Protein AF-B3SFI1-F1 (afdb_monomer_lite)

Secondary structure (DSSP, 8-state):
-HHHHHHHHH-TT--EEESSTHHHHHHHHHHHHHT-SHHHHHHHHHTT-EEEHHHHHHHH---SSSS--HHHHGGGTSPPPSS----HHHHHHHHHHHHHH--HHHHHHHHHHHHHHHHHHHHHHHHHHHHS-TTPPP---S-TTS-TTT------HHHHHHHHHHHHHHTS---TTTTHHHHHHHHHHHHHHHHHHHHHHHTTS-HHHHHS-TT-EEEEEE-SPPEEETTEEEEEEE--S------TT-EEEETTT--EEEEEEEEETTTTEEEEEEETTSPPPPSEEEEEEPPPP--HHHHHHHHHHHHHHHH-S---SHHHHHHTTPPP-BTT--TTS-S--SS-HHHHHHHHHHTB-S--------TTS-HHHHHHHHHHHHTT-

Organism: Trichoplax adhaerens (NCBI:txid10228)

pLDDT: mean 86.63, std 11.47, range [32.91, 98.44]

InterPro domains:
  IPR012337 Ribonuclease H-like superfamily [SSF53098] (7-132)
  IPR019993 RecB family nuclease, TM0106, putative [TIGR03491] (7-128)
  IPR027417 P-loop containing nucleoside triphosphate hydrolase [G3DSA:3.40.50.300] (297-389)
  IPR027417 P-loop containing nucleoside triphosphate hydrolase [SSF52540] (144-389)
  IPR038720 YprB, ribonuclease H-like domain [PF13482] (4-128)

Sequence (389 aa):
MDFVRAHLKKYPNAYIYHYNHYETTALKRLSCRYGVYEDQLDNLLRKKKFIDLYMVVRESIRTSEPGYSIKNLEVFYMDKRANTVATAADSIVVYNKWRETGEEKLLKEIADYNEIDCKSTYLLRNWLITLKPEDTSWFEGLGDNENPEEVKEEKKDWEKQYDEYKNKLENLYLENEEKNLMYLLEFHNREAKPQWWNIFDRQNKYESEIIEDVECLGGLKLIGEPQQDKRSLVYIYEYPEQETKLKKGSSIFNTETVEQVGSVIDIDEVKRHVKIKRGMAKKKLPQMLSVGPGGPIDSKLLRSAVYRFADKMIQSKDVNNCISDLLKRSIPKIKGKNPGDAIIISDNLQNEVIQVIINMDRSYLFIQGPPGTGKTYISSHIIVELMKQ

Radius of gyration: 28.35 Å; chains: 1; bounding box: 74×55×76 Å

Structure (mmCIF, N/CA/C/O backbone):
data_AF-B3SFI1-F1
#
_entry.id   AF-B3SFI1-F1
#
loop_
_atom_site.group_PDB
_atom_site.id
_atom_site.type_symbol
_atom_site.label_atom_id
_atom_site.label_alt_id
_atom_site.label_comp_id
_atom_site.label_asym_id
_atom_site.label_entity_id
_atom_site.label_seq_id
_atom_site.pdbx_PDB_ins_code
_atom_site.Cartn_x
_atom_site.Cartn_y
_atom_site.Cartn_z
_atom_site.occupancy
_atom_site.B_iso_or_equiv
_atom_site.auth_seq_id
_atom_site.auth_comp_id
_atom_site.auth_asym_id
_atom_site.auth_atom_id
_atom_site.pdbx_PDB_model_num
ATOM 1 N N . MET A 1 1 ? 11.497 16.443 2.251 1.00 85.50 1 MET A N 1
ATOM 2 C CA . MET A 1 1 ? 10.517 16.908 1.240 1.00 85.50 1 MET A CA 1
ATOM 3 C C . MET A 1 1 ? 10.616 18.401 0.943 1.00 85.50 1 MET A C 1
ATOM 5 O O . MET A 1 1 ? 10.473 18.763 -0.218 1.00 85.50 1 MET A O 1
ATOM 9 N N . ASP A 1 2 ? 10.905 19.268 1.920 1.00 87.69 2 ASP A N 1
ATOM 10 C CA . ASP A 1 2 ? 10.974 20.723 1.676 1.00 87.69 2 ASP A CA 1
ATOM 11 C C . ASP A 1 2 ? 11.969 21.140 0.593 1.00 87.69 2 ASP A C 1
ATOM 13 O O . ASP A 1 2 ? 11.623 21.960 -0.255 1.00 87.69 2 ASP A O 1
ATOM 17 N N . PHE A 1 3 ? 13.161 20.534 0.565 1.00 90.69 3 PHE A N 1
ATOM 18 C CA . PHE A 1 3 ? 14.142 20.758 -0.500 1.00 90.69 3 PHE A CA 1
ATOM 19 C C . PHE A 1 3 ? 13.548 20.486 -1.891 1.00 90.69 3 PHE A C 1
ATOM 21 O O . PHE A 1 3 ? 13.583 21.354 -2.760 1.00 90.69 3 PHE A O 1
ATOM 28 N N . VAL A 1 4 ? 12.941 19.309 -2.077 1.00 90.38 4 VAL A N 1
ATOM 29 C CA . VAL A 1 4 ? 12.314 18.899 -3.344 1.00 90.38 4 VAL A CA 1
ATOM 30 C C . VAL A 1 4 ? 11.203 19.874 -3.732 1.00 90.38 4 VAL A C 1
ATOM 32 O O . VAL A 1 4 ? 11.139 20.312 -4.877 1.00 90.38 4 VAL A O 1
ATOM 35 N N . ARG A 1 5 ? 10.362 20.282 -2.773 1.00 86.69 5 ARG A N 1
ATOM 36 C CA . ARG A 1 5 ? 9.284 21.251 -3.009 1.00 86.69 5 ARG A CA 1
ATOM 37 C C . ARG A 1 5 ? 9.825 22.611 -3.445 1.00 86.69 5 ARG A C 1
ATOM 39 O O . ARG A 1 5 ? 9.336 23.179 -4.417 1.00 86.69 5 ARG A O 1
ATOM 46 N N . ALA A 1 6 ? 10.820 23.139 -2.735 1.00 89.62 6 ALA A N 1
ATOM 47 C CA . ALA A 1 6 ? 11.446 24.414 -3.072 1.00 89.62 6 ALA A CA 1
ATOM 48 C C . ALA A 1 6 ? 12.106 24.361 -4.458 1.00 89.62 6 ALA A C 1
ATOM 50 O O . ALA A 1 6 ? 11.961 25.294 -5.248 1.00 89.62 6 ALA A O 1
ATOM 51 N N . HIS A 1 7 ? 12.765 23.245 -4.777 1.00 91.88 7 HIS A N 1
ATOM 52 C CA . HIS A 1 7 ? 13.392 23.026 -6.073 1.00 91.88 7 HIS A CA 1
ATOM 53 C C . HIS A 1 7 ? 12.364 22.969 -7.209 1.00 91.88 7 HIS A C 1
ATOM 55 O O . HIS A 1 7 ? 12.508 23.695 -8.186 1.00 91.88 7 HIS A O 1
ATOM 61 N N . LEU A 1 8 ? 11.293 22.181 -7.068 1.00 88.94 8 LEU A N 1
ATOM 62 C CA . LEU A 1 8 ? 10.243 22.062 -8.087 1.00 88.94 8 LEU A CA 1
ATOM 63 C C . LEU A 1 8 ? 9.409 23.337 -8.237 1.00 88.94 8 LEU A C 1
ATOM 65 O O . LEU A 1 8 ? 8.934 23.628 -9.327 1.00 88.94 8 LEU A O 1
ATOM 69 N N . LYS A 1 9 ? 9.274 24.141 -7.177 1.00 86.31 9 LYS A N 1
ATOM 70 C CA . LYS A 1 9 ? 8.675 25.477 -7.285 1.00 86.31 9 LYS A CA 1
ATOM 71 C C . LYS A 1 9 ? 9.535 26.412 -8.140 1.00 86.31 9 LYS A C 1
ATOM 73 O O . LYS A 1 9 ? 8.997 27.208 -8.900 1.00 86.31 9 LYS A O 1
ATOM 78 N N . LYS A 1 10 ? 10.864 26.324 -8.013 1.00 92.38 10 LYS A N 1
ATOM 79 C CA . LYS A 1 10 ? 11.810 27.102 -8.827 1.00 92.38 10 LYS A CA 1
ATOM 80 C C . LYS A 1 10 ? 11.925 26.562 -10.257 1.00 92.38 10 LYS A C 1
ATOM 82 O O . LYS A 1 10 ? 12.097 27.344 -11.185 1.00 92.38 10 LYS A O 1
ATOM 87 N N . TYR A 1 11 ? 11.813 25.247 -10.428 1.00 90.75 11 TYR A N 1
ATOM 88 C CA . TYR A 1 11 ? 11.937 24.552 -11.707 1.00 90.75 11 TYR A CA 1
ATOM 89 C C . TYR A 1 11 ? 10.736 23.616 -11.931 1.00 90.75 11 TYR A C 1
ATOM 91 O O . TYR A 1 11 ? 10.853 22.405 -11.726 1.00 90.75 11 TYR A O 1
ATOM 99 N N . PRO A 1 12 ? 9.577 24.142 -12.374 1.00 86.12 12 PRO A N 1
ATOM 100 C CA . PRO A 1 12 ? 8.345 23.356 -12.514 1.00 86.12 12 PRO A CA 1
ATOM 101 C C . PRO A 1 12 ? 8.464 22.169 -13.472 1.00 86.12 12 PRO A C 1
ATOM 103 O O . PRO A 1 12 ? 7.828 21.137 -13.264 1.00 86.12 12 PRO A O 1
ATOM 106 N N . ASN A 1 13 ? 9.326 22.284 -14.484 1.00 86.00 13 ASN A N 1
ATOM 107 C CA . ASN A 1 13 ? 9.565 21.248 -15.491 1.00 86.00 13 ASN A CA 1
ATOM 108 C C . ASN A 1 13 ? 10.635 20.229 -15.072 1.00 86.00 13 ASN A C 1
ATOM 110 O O . ASN A 1 13 ? 10.933 19.312 -15.832 1.00 86.00 13 ASN A O 1
ATOM 114 N N . ALA A 1 14 ? 11.224 20.365 -13.879 1.00 90.75 14 ALA A N 1
ATOM 115 C CA . ALA A 1 14 ? 12.182 19.387 -13.387 1.00 90.75 14 ALA A CA 1
ATOM 116 C C . ALA A 1 14 ? 11.491 18.063 -13.016 1.00 90.75 14 ALA A C 1
ATOM 118 O O . ALA A 1 14 ? 10.304 18.018 -12.662 1.00 90.75 14 ALA A O 1
ATOM 119 N N . TYR A 1 15 ? 12.282 16.996 -13.098 1.00 92.38 15 TYR A N 1
ATOM 120 C CA . TYR A 1 15 ? 11.932 15.626 -12.743 1.00 92.38 15 TYR A CA 1
ATOM 121 C C . TYR A 1 15 ? 12.960 15.086 -11.748 1.00 92.38 15 TYR A C 1
ATOM 123 O O . TYR A 1 15 ? 14.110 15.529 -11.723 1.00 92.38 15 TYR A O 1
ATOM 131 N N . ILE A 1 16 ? 12.536 14.134 -10.924 1.00 94.00 16 ILE A N 1
ATOM 132 C CA . ILE A 1 16 ? 13.357 13.467 -9.919 1.00 94.00 16 ILE A CA 1
ATOM 133 C C . ILE A 1 16 ? 13.743 12.107 -10.486 1.00 94.00 16 ILE A C 1
ATOM 135 O O . ILE A 1 16 ? 12.917 11.200 -10.552 1.00 94.00 16 ILE A O 1
ATOM 139 N N . TYR A 1 17 ? 14.992 11.975 -10.908 1.00 94.88 17 TYR A N 1
ATOM 140 C CA . TYR A 1 17 ? 15.519 10.709 -11.400 1.00 94.88 17 TYR A CA 1
ATOM 141 C C . TYR A 1 17 ? 15.987 9.859 -10.224 1.00 94.88 17 TYR A C 1
ATOM 143 O O . TYR A 1 17 ? 16.689 10.352 -9.342 1.00 94.88 17 TYR A O 1
ATOM 151 N N . HIS A 1 18 ? 15.602 8.591 -10.221 1.00 94.31 18 HIS A N 1
ATOM 152 C CA . HIS A 1 18 ? 16.065 7.602 -9.257 1.00 94.31 18 HIS A CA 1
ATOM 153 C C . HIS A 1 18 ? 16.356 6.285 -9.976 1.00 94.31 18 HIS A C 1
ATOM 155 O O . HIS A 1 18 ? 16.012 6.115 -11.147 1.00 94.31 18 HIS A O 1
ATOM 161 N N . TYR A 1 19 ? 17.011 5.362 -9.278 1.00 92.62 19 TYR A N 1
ATOM 162 C CA . TYR A 1 19 ? 17.301 4.037 -9.802 1.00 92.62 19 TYR A CA 1
ATOM 163 C C . TYR A 1 19 ? 16.606 2.991 -8.941 1.00 92.62 19 TYR A C 1
ATOM 165 O O . TYR A 1 19 ? 16.997 2.779 -7.792 1.00 92.62 19 TYR A O 1
ATOM 173 N N . ASN A 1 20 ? 15.598 2.328 -9.509 1.00 88.50 20 ASN A N 1
ATOM 174 C CA . ASN A 1 20 ? 14.762 1.328 -8.851 1.00 88.50 20 ASN A CA 1
ATOM 175 C C . ASN A 1 20 ? 13.809 1.924 -7.783 1.00 88.50 20 ASN A C 1
ATOM 177 O O . ASN A 1 20 ? 13.879 3.098 -7.414 1.00 88.50 20 ASN A O 1
ATOM 181 N N . HIS A 1 21 ? 12.896 1.103 -7.264 1.00 82.50 21 HIS A N 1
ATOM 182 C CA . HIS A 1 21 ? 11.719 1.498 -6.477 1.00 82.50 21 HIS A CA 1
ATOM 183 C C . HIS A 1 21 ? 11.984 1.961 -5.031 1.00 82.50 21 HIS A C 1
ATOM 185 O O . HIS A 1 21 ? 11.039 2.336 -4.326 1.00 82.50 21 HIS A O 1
ATOM 191 N N . TYR A 1 22 ? 13.229 1.911 -4.541 1.00 85.25 22 TYR A N 1
ATOM 192 C CA . TYR A 1 22 ? 13.521 2.144 -3.121 1.00 85.25 22 TYR A CA 1
ATOM 193 C C . TYR A 1 22 ? 13.095 3.542 -2.656 1.00 85.25 22 TYR A C 1
ATOM 195 O O . TYR A 1 22 ? 12.401 3.659 -1.647 1.00 85.25 22 TYR A O 1
ATOM 203 N N . GLU A 1 23 ? 13.447 4.591 -3.403 1.00 89.38 23 GLU A N 1
ATOM 204 C CA . GLU A 1 23 ? 13.197 5.983 -3.000 1.00 89.38 23 GLU A CA 1
ATOM 205 C C . GLU A 1 23 ? 11.706 6.285 -2.846 1.00 89.38 23 GLU A C 1
ATOM 207 O O . GLU A 1 23 ? 11.256 6.794 -1.815 1.00 89.38 23 GLU A O 1
ATOM 212 N N . THR A 1 24 ? 10.903 5.912 -3.844 1.00 89.06 24 THR A N 1
ATOM 213 C CA . THR A 1 24 ? 9.453 6.124 -3.796 1.00 89.06 24 THR A CA 1
ATOM 214 C C . THR A 1 24 ? 8.818 5.290 -2.684 1.00 89.06 24 THR A C 1
ATOM 216 O O . THR A 1 24 ? 7.954 5.793 -1.968 1.00 89.06 24 THR A O 1
ATOM 219 N N . THR A 1 25 ? 9.288 4.059 -2.460 1.00 84.00 25 THR A N 1
ATOM 220 C CA . THR A 1 25 ? 8.836 3.187 -1.363 1.00 84.00 25 THR A CA 1
ATOM 221 C C . THR A 1 25 ? 9.179 3.766 0.011 1.00 84.00 25 THR A C 1
ATOM 223 O O . THR A 1 25 ? 8.334 3.787 0.912 1.00 84.00 25 THR A O 1
ATOM 226 N N . ALA A 1 26 ? 10.397 4.278 0.186 1.00 86.19 26 ALA A N 1
ATOM 227 C CA . ALA A 1 26 ? 10.851 4.887 1.428 1.00 86.19 26 ALA A CA 1
ATOM 228 C C . ALA A 1 26 ? 10.060 6.162 1.744 1.00 86.19 26 ALA A C 1
ATOM 230 O O . ALA A 1 26 ? 9.582 6.311 2.872 1.00 86.19 26 ALA A O 1
ATOM 231 N N . LEU A 1 27 ? 9.853 7.037 0.752 1.00 91.06 27 LEU A N 1
ATOM 232 C CA . LEU A 1 27 ? 9.049 8.253 0.898 1.00 91.06 27 LEU A CA 1
ATOM 233 C C . LEU A 1 27 ? 7.596 7.931 1.258 1.00 91.06 27 LEU A C 1
ATOM 235 O O . LEU A 1 27 ? 7.078 8.496 2.220 1.00 91.06 27 LEU A O 1
ATOM 239 N N . LYS A 1 28 ? 6.970 6.979 0.555 1.00 86.56 28 LYS A N 1
ATOM 240 C CA . LYS A 1 28 ? 5.612 6.481 0.839 1.00 86.56 28 LYS A CA 1
ATOM 241 C C . LYS A 1 28 ? 5.487 5.999 2.286 1.00 86.56 28 LYS A C 1
ATOM 243 O O . LYS A 1 28 ? 4.620 6.449 3.034 1.00 86.56 28 LYS A O 1
ATOM 248 N N . ARG A 1 29 ? 6.414 5.135 2.715 1.00 84.38 29 ARG A N 1
ATOM 249 C CA . ARG A 1 29 ? 6.452 4.577 4.075 1.00 84.38 29 ARG A CA 1
ATOM 250 C C . ARG A 1 29 ? 6.625 5.654 5.145 1.00 84.38 29 ARG A C 1
ATOM 252 O O . ARG A 1 29 ? 5.932 5.613 6.158 1.00 84.38 29 ARG A O 1
ATOM 259 N N . LEU A 1 30 ? 7.568 6.579 4.958 1.00 87.31 30 LEU A N 1
ATOM 260 C CA . LEU A 1 30 ? 7.843 7.648 5.924 1.00 87.31 30 LEU A CA 1
ATOM 261 C C . LEU A 1 30 ? 6.672 8.628 6.014 1.00 87.31 30 LEU A C 1
ATOM 263 O O . LEU A 1 30 ? 6.272 8.995 7.115 1.00 87.31 30 LEU A O 1
ATOM 267 N N . SER A 1 31 ? 6.097 8.997 4.870 1.00 86.50 31 SER A N 1
ATOM 268 C CA . SER A 1 31 ? 4.969 9.919 4.800 1.00 86.50 31 SER A CA 1
ATOM 269 C C . SER A 1 31 ? 3.748 9.370 5.545 1.00 86.50 31 SER A C 1
ATOM 271 O O . SER A 1 31 ? 3.270 10.035 6.459 1.00 86.50 31 SER A O 1
ATOM 273 N N . CYS A 1 32 ? 3.352 8.114 5.289 1.00 79.19 32 CYS A N 1
ATOM 274 C CA . CYS A 1 32 ? 2.256 7.470 6.023 1.00 79.19 32 CYS A CA 1
ATOM 275 C C . CYS A 1 32 ? 2.566 7.232 7.506 1.00 79.19 32 CYS A C 1
ATOM 277 O O . CYS A 1 32 ? 1.682 7.362 8.347 1.00 79.19 32 CYS A O 1
ATOM 279 N N . ARG A 1 33 ? 3.804 6.854 7.857 1.00 78.25 33 ARG A N 1
ATOM 280 C CA . ARG A 1 33 ? 4.159 6.569 9.259 1.00 78.25 33 ARG A CA 1
ATOM 281 C C . ARG A 1 33 ? 4.058 7.812 10.137 1.00 78.25 33 ARG A C 1
ATOM 283 O O . ARG A 1 33 ? 3.644 7.701 11.287 1.00 78.25 33 ARG A O 1
ATOM 290 N N . TYR A 1 34 ? 4.485 8.958 9.617 1.00 81.12 34 TYR A N 1
ATOM 291 C CA . TYR A 1 34 ? 4.572 10.197 10.386 1.00 81.12 34 TYR A CA 1
ATOM 292 C C . TYR A 1 34 ? 3.441 11.188 10.079 1.00 81.12 34 TYR A C 1
ATOM 294 O O . TYR A 1 34 ? 3.351 12.205 10.759 1.00 81.12 34 TYR A O 1
ATOM 302 N N . GLY A 1 35 ? 2.579 10.909 9.095 1.00 75.44 35 GLY A N 1
ATOM 303 C CA . GLY A 1 35 ? 1.470 11.789 8.716 1.00 75.44 35 GLY A CA 1
ATOM 304 C C . GLY A 1 35 ? 1.939 13.140 8.173 1.00 75.44 35 GLY A C 1
ATOM 305 O O . GLY A 1 35 ? 1.341 14.171 8.474 1.00 75.44 35 GLY A O 1
ATOM 306 N N . VAL A 1 36 ? 3.060 13.163 7.443 1.00 81.88 36 VAL A N 1
ATOM 307 C CA . VAL A 1 36 ? 3.684 14.397 6.935 1.00 81.88 36 VAL A CA 1
ATOM 308 C C . VAL A 1 36 ? 3.977 14.308 5.445 1.00 81.88 36 VAL A C 1
ATOM 310 O O . VAL A 1 36 ? 4.397 13.270 4.933 1.00 81.88 36 VAL A O 1
ATOM 313 N N . TYR A 1 37 ? 3.809 15.435 4.753 1.00 84.06 37 TYR A N 1
ATOM 314 C CA . TYR A 1 37 ? 4.052 15.598 3.313 1.00 84.06 37 TYR A CA 1
ATOM 315 C C . TYR A 1 37 ? 3.270 14.648 2.393 1.00 84.06 37 TYR A C 1
ATOM 317 O O . TYR A 1 37 ? 3.681 14.403 1.258 1.00 84.06 37 TYR A O 1
ATOM 325 N N . GLU A 1 38 ? 2.168 14.104 2.895 1.00 80.69 38 GLU A N 1
ATOM 326 C CA . GLU A 1 38 ? 1.358 13.098 2.222 1.00 80.69 38 GLU A CA 1
ATOM 327 C C . GLU A 1 38 ? 0.791 13.597 0.886 1.00 80.69 38 GLU A C 1
ATOM 329 O O . GLU A 1 38 ? 1.065 13.006 -0.159 1.00 80.69 38 GLU A O 1
ATOM 334 N N . ASP A 1 39 ? 0.096 14.735 0.899 1.00 76.75 39 ASP A N 1
ATOM 335 C CA . ASP A 1 39 ? -0.484 15.340 -0.307 1.00 76.75 39 ASP A CA 1
ATOM 336 C C . ASP A 1 39 ? 0.593 15.719 -1.324 1.00 76.75 39 ASP A C 1
ATOM 338 O O . ASP A 1 39 ? 0.435 15.569 -2.536 1.00 76.75 39 ASP A O 1
ATOM 342 N N . GLN A 1 40 ? 1.727 16.219 -0.832 1.00 84.12 40 GLN A N 1
ATOM 343 C CA . GLN A 1 40 ? 2.842 16.622 -1.674 1.00 84.12 40 GLN A CA 1
ATOM 344 C C . GLN A 1 40 ? 3.434 15.408 -2.389 1.00 84.12 40 GLN A C 1
ATOM 346 O O . GLN A 1 40 ? 3.695 15.491 -3.586 1.00 84.12 40 GLN A O 1
ATOM 351 N N . LEU A 1 41 ? 3.631 14.289 -1.688 1.00 87.75 41 LEU A N 1
ATOM 352 C CA . LEU A 1 41 ? 4.133 13.062 -2.296 1.00 87.75 41 LEU A CA 1
ATOM 353 C C . LEU A 1 41 ? 3.133 12.481 -3.303 1.00 87.75 41 LEU A C 1
ATOM 355 O O . LEU A 1 41 ? 3.533 12.147 -4.419 1.00 87.75 41 LEU A O 1
ATOM 359 N N . ASP A 1 42 ? 1.846 12.422 -2.951 1.00 81.81 42 ASP A N 1
ATOM 360 C CA . ASP A 1 42 ? 0.792 11.941 -3.852 1.00 81.81 42 ASP A CA 1
ATOM 361 C C . ASP A 1 42 ? 0.713 12.792 -5.132 1.00 81.81 42 ASP A C 1
ATOM 363 O O . ASP A 1 42 ? 0.588 12.250 -6.233 1.00 81.81 42 ASP A O 1
ATOM 367 N N . ASN A 1 43 ? 0.880 14.114 -5.024 1.00 81.81 43 ASN A N 1
ATOM 368 C CA . ASN A 1 43 ? 0.938 15.013 -6.178 1.00 81.81 43 ASN A CA 1
ATOM 369 C C . ASN A 1 43 ? 2.153 14.751 -7.076 1.00 81.81 43 ASN A C 1
ATOM 371 O O . ASN A 1 43 ? 2.020 14.771 -8.300 1.00 81.81 43 ASN A O 1
ATOM 375 N N . LEU A 1 44 ? 3.330 14.481 -6.502 1.00 87.81 44 LEU A N 1
ATOM 376 C CA . LEU A 1 44 ? 4.517 14.131 -7.291 1.00 87.81 44 LEU A CA 1
ATOM 377 C C . LEU A 1 44 ? 4.344 12.801 -8.028 1.00 87.81 44 LEU A C 1
ATOM 379 O O . LEU A 1 44 ? 4.728 12.699 -9.194 1.00 87.81 44 LEU A O 1
ATOM 383 N N . LEU A 1 45 ? 3.752 11.802 -7.370 1.00 85.25 45 LEU A N 1
ATOM 384 C CA . LEU A 1 45 ? 3.452 10.506 -7.979 1.00 85.25 45 LEU A CA 1
ATOM 385 C C . LEU A 1 45 ? 2.428 10.659 -9.110 1.00 85.25 45 LEU A C 1
ATOM 387 O O . LEU A 1 45 ? 2.661 10.168 -10.212 1.00 85.25 45 LEU A O 1
ATOM 391 N N . ARG A 1 46 ? 1.338 11.404 -8.877 1.00 81.00 46 ARG A N 1
ATOM 392 C CA . ARG A 1 46 ? 0.299 11.641 -9.891 1.00 81.00 46 ARG A CA 1
ATOM 393 C C . ARG A 1 46 ? 0.843 12.390 -11.104 1.00 81.00 46 ARG A 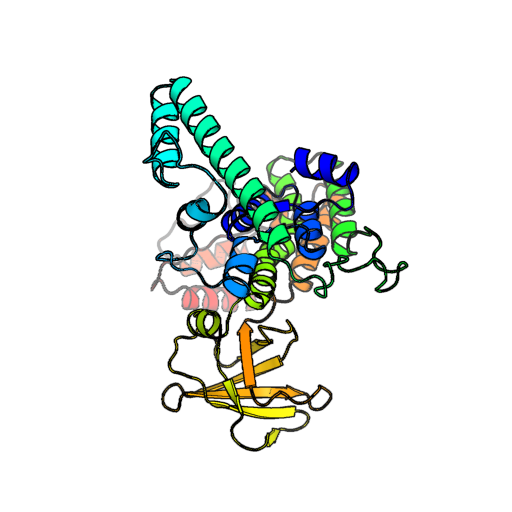C 1
ATOM 395 O O . ARG A 1 46 ? 0.579 11.983 -12.227 1.00 81.00 46 ARG A O 1
ATOM 402 N N . LYS A 1 47 ? 1.642 13.441 -10.893 1.00 82.44 47 LYS A N 1
ATOM 403 C CA . LYS A 1 47 ? 2.289 14.209 -11.973 1.00 82.44 47 LYS A CA 1
ATOM 404 C C . LYS A 1 47 ? 3.455 13.457 -12.638 1.00 82.44 47 LYS A C 1
ATOM 406 O O . LYS A 1 47 ? 4.170 14.059 -13.435 1.00 82.44 47 LYS A O 1
ATOM 411 N N . LYS A 1 48 ? 3.683 12.178 -12.292 1.00 86.62 48 LYS A N 1
ATOM 412 C CA . LYS A 1 48 ? 4.786 11.338 -12.790 1.00 86.62 48 LYS A CA 1
ATOM 413 C C . LYS A 1 48 ? 6.143 12.054 -12.708 1.00 86.62 48 LYS A C 1
ATOM 415 O O . LYS A 1 48 ? 6.945 12.027 -13.636 1.00 86.62 48 LYS A O 1
ATOM 420 N N . LYS A 1 49 ? 6.391 12.746 -11.585 1.00 90.56 49 LYS A N 1
ATOM 421 C CA . LYS A 1 49 ? 7.627 13.516 -11.360 1.00 90.56 49 LYS A CA 1
ATOM 422 C C . LYS A 1 49 ? 8.833 12.646 -11.035 1.00 90.56 49 LYS A C 1
ATOM 424 O O . LYS A 1 49 ? 9.954 13.111 -11.214 1.00 90.56 49 LYS A O 1
ATOM 429 N N . PHE A 1 50 ? 8.610 11.425 -10.564 1.00 92.00 50 PHE A N 1
ATOM 430 C CA . PHE A 1 50 ? 9.655 10.434 -10.347 1.00 92.00 50 PHE A CA 1
ATOM 431 C C . PHE A 1 50 ? 9.883 9.637 -11.630 1.00 92.00 50 PHE A C 1
ATOM 433 O O . PHE A 1 50 ? 8.933 9.083 -12.179 1.00 92.00 50 PHE A O 1
ATOM 440 N N . ILE A 1 51 ? 11.129 9.601 -12.096 1.00 92.44 51 ILE A N 1
ATOM 441 C CA . ILE A 1 51 ? 11.547 8.846 -13.276 1.00 92.44 51 ILE A CA 1
ATOM 442 C C . ILE A 1 51 ? 12.484 7.735 -12.818 1.00 92.44 51 ILE A C 1
ATOM 444 O O . ILE A 1 51 ? 13.603 8.011 -12.374 1.00 92.44 51 ILE A O 1
ATOM 448 N N . ASP A 1 52 ? 12.024 6.492 -12.946 1.00 93.12 52 ASP A N 1
ATOM 449 C CA . ASP A 1 52 ? 12.831 5.317 -12.643 1.00 93.12 52 ASP A CA 1
ATOM 450 C C . ASP A 1 52 ? 13.727 4.965 -13.835 1.00 93.12 52 ASP A C 1
ATOM 452 O O . ASP A 1 52 ? 13.279 4.415 -14.844 1.00 93.12 52 ASP A O 1
ATOM 456 N N . LEU A 1 53 ? 15.016 5.278 -13.721 1.00 95.31 53 LEU A N 1
ATOM 457 C CA . LEU A 1 53 ? 15.995 4.954 -14.755 1.00 95.31 53 LEU A CA 1
ATOM 458 C C . LEU A 1 53 ? 16.231 3.448 -14.885 1.00 95.31 53 LEU A C 1
ATOM 460 O O . LEU A 1 53 ? 16.612 3.008 -15.965 1.00 95.31 53 LEU A O 1
ATOM 464 N N . TYR A 1 54 ? 15.987 2.655 -13.836 1.00 93.06 54 TYR A N 1
ATOM 465 C CA . TYR A 1 54 ? 16.091 1.199 -13.937 1.00 93.06 54 TYR A CA 1
ATOM 466 C C . TYR A 1 54 ? 15.076 0.660 -14.944 1.00 93.06 54 TYR A C 1
ATOM 468 O O . TYR A 1 54 ? 15.451 -0.121 -15.817 1.00 93.06 54 TYR A O 1
ATOM 476 N N . MET A 1 55 ? 13.826 1.135 -14.880 1.00 90.44 55 MET A N 1
ATOM 477 C CA . MET A 1 55 ? 12.815 0.792 -15.880 1.00 90.44 55 MET A CA 1
ATOM 478 C C . MET A 1 55 ? 13.260 1.220 -17.275 1.00 90.44 55 MET A C 1
ATOM 480 O O . MET A 1 55 ? 13.261 0.398 -18.179 1.00 90.44 55 MET A O 1
ATOM 484 N N . VAL A 1 56 ? 13.709 2.468 -17.451 1.00 92.00 56 VAL A N 1
ATOM 485 C CA . VAL A 1 56 ? 14.154 2.947 -18.770 1.00 92.00 56 VAL A CA 1
ATOM 486 C C . VAL A 1 56 ? 15.227 2.031 -19.350 1.00 92.00 56 VAL A C 1
ATOM 488 O O . VAL A 1 56 ? 15.093 1.600 -20.491 1.00 92.00 56 VAL A O 1
ATOM 491 N N . VAL A 1 57 ? 16.257 1.681 -18.576 1.00 93.81 57 VAL A N 1
ATOM 492 C CA . VAL A 1 57 ? 17.300 0.766 -19.053 1.00 93.81 57 VAL A CA 1
ATOM 493 C C . VAL A 1 57 ? 16.713 -0.610 -19.370 1.00 93.81 57 VAL A C 1
ATOM 495 O O . VAL A 1 57 ? 16.983 -1.141 -20.443 1.00 93.81 57 VAL A O 1
ATOM 498 N N . ARG A 1 58 ? 15.919 -1.185 -18.461 1.00 90.88 58 ARG A N 1
ATOM 499 C CA . ARG A 1 58 ? 15.347 -2.528 -18.615 1.00 90.88 58 ARG A CA 1
ATOM 500 C C . ARG A 1 58 ? 14.486 -2.649 -19.876 1.00 90.88 58 ARG A C 1
ATOM 502 O O . ARG A 1 58 ? 14.581 -3.659 -20.562 1.00 90.88 58 ARG A O 1
ATOM 509 N N . GLU A 1 59 ? 13.709 -1.615 -20.198 1.00 89.38 59 GLU A N 1
ATOM 510 C CA . GLU A 1 59 ? 12.819 -1.596 -21.365 1.00 89.38 59 GLU A CA 1
ATOM 511 C C . GLU A 1 59 ? 13.535 -1.246 -22.684 1.00 89.38 59 GLU A C 1
ATOM 513 O O . GLU A 1 59 ? 13.053 -1.610 -23.754 1.00 89.38 59 GLU A O 1
ATOM 518 N N . SER A 1 60 ? 14.657 -0.513 -22.644 1.00 90.69 60 SER A N 1
ATOM 519 C CA . SER A 1 60 ? 15.262 0.073 -23.858 1.00 90.69 60 SER A CA 1
ATOM 520 C C . SER A 1 60 ? 16.661 -0.433 -24.204 1.00 90.69 60 SER A C 1
ATOM 522 O O . SER A 1 60 ? 17.103 -0.264 -25.340 1.00 90.69 60 SER A O 1
ATOM 524 N N . ILE A 1 61 ? 17.369 -1.064 -23.265 1.00 91.12 61 ILE A N 1
ATOM 525 C CA . ILE A 1 61 ? 18.774 -1.438 -23.430 1.00 91.12 61 ILE A CA 1
ATOM 526 C C . ILE A 1 61 ? 18.936 -2.949 -23.326 1.00 91.12 61 ILE A C 1
ATOM 528 O O . ILE A 1 61 ? 18.534 -3.588 -22.355 1.00 91.12 61 ILE A O 1
ATOM 532 N N . ARG A 1 62 ? 19.645 -3.528 -24.296 1.00 92.38 62 ARG A N 1
ATOM 533 C CA . ARG A 1 62 ? 20.197 -4.880 -24.197 1.00 92.38 62 ARG A CA 1
ATOM 534 C C . ARG A 1 62 ? 21.688 -4.776 -23.904 1.00 92.38 62 ARG A C 1
ATOM 536 O O . ARG A 1 62 ? 22.416 -4.159 -24.673 1.00 92.38 62 ARG A O 1
ATOM 543 N N . THR A 1 63 ? 22.131 -5.362 -22.797 1.00 91.88 63 THR A N 1
ATOM 544 C CA . THR A 1 63 ? 23.516 -5.247 -22.316 1.00 91.88 63 THR A CA 1
ATOM 545 C C . THR A 1 63 ? 24.265 -6.581 -22.375 1.00 91.88 63 THR A C 1
ATOM 547 O O . THR A 1 63 ? 23.650 -7.646 -22.325 1.00 91.88 63 THR A O 1
ATOM 550 N N . SER A 1 64 ? 25.595 -6.515 -22.498 1.00 92.75 64 SER A N 1
ATOM 551 C CA . SER A 1 64 ? 26.519 -7.649 -22.337 1.00 92.75 64 SER A CA 1
ATOM 552 C C . SER A 1 64 ? 26.866 -7.942 -20.875 1.00 92.75 64 SER A C 1
ATOM 554 O O . SER A 1 64 ? 27.468 -8.971 -20.579 1.00 92.75 64 SER A O 1
ATOM 556 N N . GLU A 1 65 ? 26.522 -7.030 -19.970 1.00 94.12 65 GLU A N 1
ATOM 557 C CA . GLU A 1 65 ? 26.740 -7.178 -18.536 1.00 94.12 65 GLU A CA 1
ATOM 558 C C . GLU A 1 65 ? 25.787 -8.221 -17.924 1.00 94.12 65 GLU A C 1
ATOM 560 O O . GLU A 1 65 ? 24.683 -8.424 -18.436 1.00 94.12 65 GLU A O 1
ATOM 565 N N . PRO A 1 66 ? 26.147 -8.860 -16.793 1.00 87.31 66 PRO A N 1
ATOM 566 C CA . PRO A 1 66 ? 25.367 -9.958 -16.208 1.00 87.31 66 PRO A CA 1
ATOM 567 C C . PRO A 1 66 ? 23.982 -9.543 -15.685 1.00 87.31 66 PRO A C 1
ATOM 569 O O . PRO A 1 66 ? 23.190 -10.394 -15.289 1.00 87.31 66 PRO A O 1
ATOM 572 N N . GLY A 1 67 ? 23.673 -8.245 -15.650 1.00 88.81 67 GLY A N 1
ATOM 573 C CA . GLY A 1 67 ? 22.350 -7.757 -15.283 1.00 88.81 67 GLY A CA 1
ATOM 574 C C . GLY A 1 67 ? 22.257 -6.239 -15.265 1.00 88.81 67 GLY A C 1
ATOM 575 O O . GLY A 1 67 ? 23.235 -5.535 -15.502 1.00 88.81 67 GLY A O 1
ATOM 576 N N . TYR A 1 68 ? 21.082 -5.742 -14.896 1.00 91.44 68 TYR A N 1
ATOM 577 C CA . TYR A 1 68 ? 20.707 -4.329 -14.961 1.00 91.44 68 TYR A CA 1
ATOM 578 C C . TYR A 1 68 ? 20.885 -3.584 -13.631 1.00 91.44 68 TYR A C 1
ATOM 580 O O . TYR A 1 68 ? 20.116 -2.682 -13.314 1.00 91.44 68 TYR A O 1
ATOM 588 N N . SER A 1 69 ? 21.852 -3.957 -12.792 1.00 88.38 69 SER A N 1
ATOM 589 C CA . SER A 1 69 ? 22.185 -3.106 -11.642 1.00 88.38 69 SER A CA 1
ATOM 590 C C . SER A 1 69 ? 22.923 -1.858 -12.132 1.00 88.38 69 SER A C 1
ATOM 592 O O . SER A 1 69 ? 23.663 -1.934 -13.112 1.00 88.38 69 SER A O 1
ATOM 594 N N . ILE A 1 70 ? 22.772 -0.722 -11.445 1.00 90.00 70 ILE A N 1
ATOM 595 C CA . ILE A 1 70 ? 23.491 0.504 -11.830 1.00 90.00 70 ILE A CA 1
ATOM 596 C C . ILE A 1 70 ? 25.009 0.263 -11.884 1.00 90.00 70 ILE A C 1
ATOM 598 O O . ILE A 1 70 ? 25.668 0.676 -12.827 1.00 90.00 70 ILE A O 1
ATOM 602 N N . LYS A 1 71 ? 25.539 -0.537 -10.949 1.00 88.19 71 LYS A N 1
ATOM 603 C CA . LYS A 1 71 ? 26.960 -0.906 -10.874 1.00 88.19 71 LYS A CA 1
ATOM 604 C C . LYS A 1 71 ? 27.445 -1.704 -12.082 1.00 88.19 71 LYS A C 1
ATOM 606 O O . LYS A 1 71 ? 28.581 -1.526 -12.499 1.00 88.19 71 LYS A O 1
ATOM 611 N N . ASN A 1 72 ? 26.602 -2.569 -12.640 1.00 90.00 72 ASN A N 1
ATOM 612 C CA . ASN A 1 72 ? 26.946 -3.297 -13.860 1.00 90.00 72 ASN A CA 1
ATOM 613 C C . ASN A 1 72 ? 27.030 -2.335 -15.053 1.00 90.00 72 ASN A C 1
ATOM 615 O O . ASN A 1 72 ? 27.927 -2.438 -15.878 1.00 90.00 72 ASN A O 1
ATOM 619 N N . LEU A 1 73 ? 26.112 -1.371 -15.131 1.00 93.31 73 LEU A N 1
ATOM 620 C CA . LEU A 1 73 ? 26.020 -0.453 -16.267 1.00 93.31 73 LEU A CA 1
ATOM 621 C C . LEU A 1 73 ? 27.071 0.661 -16.249 1.00 93.31 73 LEU A C 1
ATOM 623 O O . LEU A 1 73 ? 27.321 1.259 -17.291 1.00 93.31 73 LEU A O 1
ATOM 627 N N . GLU A 1 74 ? 27.700 0.931 -15.104 1.00 93.12 74 GLU A N 1
ATOM 628 C CA . GLU A 1 74 ? 28.735 1.967 -14.962 1.00 93.12 74 GLU A CA 1
ATOM 629 C C . GLU A 1 74 ? 29.858 1.849 -15.985 1.00 93.12 74 GLU A C 1
ATOM 631 O O . GLU A 1 74 ? 30.367 2.872 -16.434 1.00 93.12 74 GLU A O 1
ATOM 636 N N . VAL A 1 75 ? 30.167 0.629 -16.430 1.00 93.00 75 VAL A N 1
ATOM 637 C CA . VAL A 1 75 ? 31.170 0.343 -17.465 1.00 93.00 75 VAL A CA 1
ATOM 638 C C . VAL A 1 75 ? 30.947 1.158 -18.751 1.00 93.00 75 VAL A C 1
ATOM 640 O O . VAL A 1 75 ? 31.909 1.448 -19.459 1.00 93.00 75 VAL A O 1
ATOM 643 N N . PHE A 1 76 ? 29.708 1.560 -19.056 1.00 93.06 76 PHE A N 1
ATOM 644 C CA . PHE A 1 76 ? 29.378 2.279 -20.290 1.00 93.06 76 PHE A CA 1
ATOM 645 C C . PHE A 1 76 ? 29.476 3.804 -20.196 1.00 93.06 76 PHE A C 1
ATOM 647 O O . PHE A 1 76 ? 29.540 4.464 -21.232 1.00 93.06 76 PHE A O 1
ATOM 654 N N . TYR A 1 77 ? 29.446 4.378 -18.992 1.00 93.69 77 TYR A N 1
ATOM 655 C CA . TYR A 1 77 ? 29.287 5.829 -18.822 1.00 93.69 77 TYR A CA 1
ATOM 656 C C . TYR A 1 77 ? 30.151 6.444 -17.717 1.00 93.69 77 TYR A C 1
ATOM 658 O O . TYR A 1 77 ? 30.120 7.662 -17.530 1.00 93.69 77 TYR A O 1
ATOM 666 N N . MET A 1 78 ? 30.892 5.634 -16.960 1.00 90.56 78 MET A N 1
ATOM 667 C CA . MET A 1 78 ? 31.689 6.089 -15.828 1.00 90.56 78 MET A CA 1
ATOM 668 C C . MET A 1 78 ? 32.985 5.283 -15.697 1.00 90.56 78 MET A C 1
ATOM 670 O O . MET A 1 78 ? 33.010 4.066 -15.872 1.00 90.56 78 MET A O 1
ATOM 674 N N . ASP A 1 79 ? 34.074 5.962 -15.337 1.00 86.19 79 ASP A N 1
ATOM 675 C CA . ASP A 1 79 ? 35.329 5.296 -14.995 1.00 86.19 79 ASP A CA 1
ATOM 676 C C . ASP A 1 79 ? 35.181 4.430 -13.735 1.00 86.19 79 ASP A C 1
ATOM 678 O O . ASP A 1 79 ? 34.353 4.692 -12.856 1.00 86.19 79 ASP A O 1
ATOM 682 N N . LYS A 1 80 ? 36.025 3.398 -13.607 1.00 79.56 80 LYS A N 1
ATOM 683 C CA . LYS A 1 80 ? 35.995 2.508 -12.439 1.00 79.56 80 LYS A CA 1
ATOM 684 C C . LYS A 1 80 ? 36.153 3.303 -11.141 1.00 79.56 80 LYS A C 1
ATOM 686 O O . LYS A 1 80 ? 37.117 4.046 -10.959 1.00 79.56 80 LYS A O 1
ATOM 691 N N . ARG A 1 81 ? 35.223 3.084 -10.206 1.00 76.75 81 ARG A N 1
ATOM 692 C CA . ARG A 1 81 ? 35.256 3.679 -8.865 1.00 76.75 81 ARG A CA 1
ATOM 693 C C . ARG A 1 81 ? 36.563 3.294 -8.155 1.00 76.75 81 ARG A C 1
ATOM 695 O O . ARG A 1 81 ? 36.890 2.113 -8.073 1.00 76.75 81 ARG A O 1
ATOM 702 N N . ALA A 1 82 ? 37.273 4.276 -7.596 1.00 63.25 82 ALA A N 1
ATOM 703 C CA . ALA A 1 82 ? 38.535 4.052 -6.878 1.00 63.25 82 ALA A CA 1
ATOM 704 C C . ALA A 1 82 ? 38.374 3.206 -5.596 1.00 63.25 82 ALA A C 1
ATOM 706 O O . ALA A 1 82 ? 39.315 2.538 -5.184 1.00 63.25 82 ALA A O 1
ATOM 707 N N . ASN A 1 83 ? 37.175 3.195 -5.002 1.00 56.16 83 ASN A N 1
ATOM 708 C CA . ASN A 1 83 ? 36.839 2.406 -3.819 1.00 56.16 83 ASN A CA 1
ATOM 709 C C . ASN A 1 83 ? 35.758 1.378 -4.168 1.00 56.16 83 ASN A C 1
ATOM 711 O O . ASN A 1 83 ? 34.555 1.629 -4.079 1.00 56.16 83 ASN A O 1
ATOM 715 N N . THR A 1 84 ? 36.205 0.207 -4.606 1.00 49.22 84 THR A N 1
ATOM 716 C CA . THR A 1 84 ? 35.397 -1.012 -4.654 1.00 49.22 84 THR A CA 1
ATOM 717 C C . THR A 1 84 ? 35.056 -1.463 -3.232 1.00 49.22 84 THR A C 1
ATOM 719 O O . THR A 1 84 ? 35.893 -1.367 -2.343 1.00 49.22 84 THR A O 1
ATOM 722 N N . VAL A 1 85 ? 33.869 -2.044 -3.048 1.00 48.97 85 VAL A N 1
ATOM 723 C CA . VAL A 1 85 ? 33.393 -2.732 -1.826 1.00 48.97 85 VAL A CA 1
ATOM 724 C C . VAL A 1 85 ? 32.652 -1.872 -0.787 1.00 48.97 85 VAL A C 1
ATOM 726 O O . VAL A 1 85 ? 32.882 -1.983 0.410 1.00 48.97 85 VAL A O 1
ATOM 729 N N . ALA A 1 86 ? 31.676 -1.077 -1.224 1.00 53.81 86 ALA A N 1
ATOM 730 C CA . ALA A 1 86 ? 30.536 -0.760 -0.361 1.00 53.81 86 ALA A CA 1
ATOM 731 C C . ALA A 1 86 ? 29.233 -1.122 -1.087 1.00 53.81 86 ALA A C 1
ATOM 733 O O . ALA A 1 86 ? 28.940 -0.658 -2.195 1.00 53.81 86 ALA A O 1
ATOM 734 N N . THR A 1 87 ? 28.488 -2.055 -0.514 1.00 58.03 87 THR A N 1
ATOM 735 C CA . THR A 1 87 ? 27.119 -2.407 -0.887 1.00 58.03 87 THR A CA 1
ATOM 736 C C . THR A 1 87 ? 26.129 -1.557 -0.091 1.00 58.03 87 THR A C 1
ATOM 738 O O . THR A 1 87 ? 26.475 -0.952 0.922 1.00 58.03 87 THR A O 1
ATOM 741 N N . ALA A 1 88 ? 24.864 -1.539 -0.515 1.00 55.84 88 ALA A N 1
ATOM 742 C CA . ALA A 1 88 ? 23.797 -0.899 0.255 1.00 55.84 88 ALA A CA 1
ATOM 743 C C . ALA A 1 88 ? 23.614 -1.523 1.657 1.00 55.84 88 ALA A C 1
ATOM 745 O O . ALA A 1 88 ? 23.124 -0.854 2.560 1.00 55.84 88 ALA A O 1
ATOM 746 N N . ALA A 1 89 ? 24.017 -2.784 1.859 1.00 60.59 89 ALA A N 1
ATOM 747 C CA . ALA A 1 89 ? 24.003 -3.422 3.174 1.00 60.59 89 ALA A CA 1
ATOM 748 C C . ALA A 1 89 ? 25.140 -2.907 4.076 1.00 60.59 89 ALA A C 1
ATOM 750 O O . ALA A 1 89 ? 24.951 -2.765 5.285 1.00 60.59 89 ALA A O 1
ATOM 751 N N . ASP A 1 90 ? 26.287 -2.555 3.490 1.00 70.31 90 ASP A N 1
ATOM 752 C CA . ASP A 1 90 ? 27.453 -2.076 4.237 1.00 70.31 90 ASP A CA 1
ATOM 753 C C . ASP A 1 90 ? 27.202 -0.697 4.857 1.00 70.31 90 ASP A C 1
ATOM 755 O O . ASP A 1 90 ? 27.623 -0.446 5.984 1.00 70.31 90 ASP A O 1
ATOM 759 N N . SER A 1 91 ? 26.433 0.178 4.199 1.00 74.06 91 SER A N 1
ATOM 760 C CA . SER A 1 91 ? 26.093 1.497 4.757 1.00 74.06 91 SER A CA 1
ATOM 761 C C . SER A 1 91 ? 25.250 1.408 6.038 1.00 74.06 91 SER A C 1
ATOM 763 O O . SER A 1 91 ? 25.409 2.238 6.933 1.00 74.06 91 SER A O 1
ATOM 765 N N . ILE A 1 92 ? 24.412 0.372 6.182 1.00 79.69 92 ILE A N 1
ATOM 766 C CA . ILE A 1 92 ? 23.637 0.118 7.408 1.00 79.69 92 ILE A CA 1
ATOM 767 C C . ILE A 1 92 ? 24.574 -0.280 8.551 1.00 79.69 92 ILE A C 1
ATOM 769 O O . ILE A 1 92 ? 24.438 0.219 9.670 1.00 79.69 92 ILE A O 1
ATOM 773 N N . VAL A 1 93 ? 25.540 -1.159 8.273 1.00 83.94 93 VAL A N 1
ATOM 774 C CA . VAL A 1 93 ? 26.539 -1.599 9.257 1.00 83.94 93 VAL A CA 1
ATOM 775 C C . VAL A 1 93 ? 27.401 -0.418 9.705 1.00 83.94 93 VAL A C 1
ATOM 777 O O . VAL A 1 93 ? 27.585 -0.217 10.906 1.00 83.94 93 VAL A O 1
ATOM 780 N N . VAL A 1 94 ? 27.861 0.409 8.760 1.00 84.50 94 VAL A N 1
ATOM 781 C CA . VAL A 1 94 ? 28.643 1.623 9.044 1.00 84.50 94 VAL A CA 1
ATOM 782 C C . VAL A 1 94 ? 27.831 2.620 9.877 1.00 84.50 94 VAL A C 1
ATOM 784 O O . VAL A 1 94 ? 28.354 3.175 10.842 1.00 84.50 94 VAL A O 1
ATOM 787 N N . TYR A 1 95 ? 26.540 2.801 9.578 1.00 87.00 95 TYR A N 1
ATOM 788 C CA . TYR A 1 95 ? 25.676 3.695 10.351 1.00 87.00 95 TYR A CA 1
ATOM 789 C C . TYR A 1 95 ? 25.441 3.190 11.779 1.00 87.00 95 TYR A C 1
ATOM 791 O O . TYR A 1 95 ? 25.505 3.971 12.726 1.00 87.00 95 TYR A O 1
ATOM 799 N N . ASN A 1 96 ? 25.210 1.887 11.962 1.00 88.75 96 ASN A N 1
ATOM 800 C CA . ASN A 1 96 ? 25.080 1.303 13.299 1.00 88.75 96 ASN A CA 1
ATOM 801 C C . ASN A 1 96 ? 26.372 1.460 14.105 1.00 88.75 96 ASN A C 1
ATOM 803 O O . ASN A 1 96 ? 26.313 1.886 15.256 1.00 88.75 96 ASN A O 1
ATOM 807 N N . LYS A 1 97 ? 27.531 1.224 13.482 1.00 88.44 97 LYS A N 1
ATOM 808 C CA . LYS A 1 97 ? 28.831 1.450 14.120 1.00 88.44 97 LYS A CA 1
ATOM 809 C C . LYS A 1 97 ? 29.008 2.911 14.532 1.00 88.44 97 LYS A C 1
ATOM 811 O O . LYS A 1 97 ? 29.422 3.174 15.653 1.00 88.44 97 LYS A O 1
ATOM 816 N N . TRP A 1 98 ? 28.623 3.864 13.682 1.00 93.50 98 TRP A N 1
ATOM 817 C CA . TRP A 1 98 ? 28.638 5.283 14.042 1.00 93.50 98 TRP A CA 1
ATOM 818 C C . TRP A 1 98 ? 27.745 5.599 15.247 1.00 93.50 98 TRP A C 1
ATOM 820 O O . TRP A 1 98 ? 28.142 6.380 16.106 1.00 93.50 98 TRP A O 1
ATOM 830 N N . ARG A 1 99 ? 26.564 4.980 15.359 1.00 93.38 99 ARG A N 1
ATOM 831 C CA . ARG A 1 99 ? 25.688 5.179 16.527 1.00 93.38 99 ARG A CA 1
ATOM 832 C C . ARG A 1 99 ? 26.310 4.691 17.836 1.00 93.38 99 ARG A C 1
ATOM 834 O O . ARG A 1 99 ? 25.950 5.215 18.887 1.00 93.38 99 ARG A O 1
ATOM 841 N N . GLU A 1 100 ? 27.195 3.701 17.775 1.00 94.38 100 GLU A N 1
ATOM 842 C CA . GLU A 1 100 ? 27.914 3.165 18.934 1.00 94.38 100 GLU A CA 1
ATOM 843 C C . GLU A 1 100 ? 29.187 3.961 19.247 1.00 94.38 100 GLU A C 1
ATOM 845 O O . GLU A 1 100 ? 29.461 4.238 20.413 1.00 94.38 100 GLU A O 1
ATOM 850 N N . THR A 1 101 ? 29.963 4.336 18.225 1.00 93.44 101 THR A N 1
ATOM 851 C CA . THR A 1 101 ? 31.293 4.941 18.407 1.00 93.44 101 THR A CA 1
ATOM 852 C C . THR A 1 101 ? 31.302 6.467 18.354 1.00 93.44 101 THR A C 1
ATOM 854 O O . THR A 1 101 ? 32.199 7.091 18.913 1.00 93.44 101 THR A O 1
ATOM 857 N N . GLY A 1 102 ? 30.337 7.089 17.673 1.00 92.06 102 GLY A N 1
ATOM 858 C CA . GLY A 1 102 ? 30.285 8.534 17.438 1.00 92.06 102 GLY A CA 1
ATOM 859 C C . GLY A 1 102 ? 31.333 9.068 16.451 1.00 92.06 102 GLY A C 1
ATOM 860 O O . GLY A 1 102 ? 31.472 10.280 16.313 1.00 92.06 102 GLY A O 1
ATOM 861 N N . GLU A 1 103 ? 32.078 8.205 15.752 1.00 92.69 103 GLU A N 1
ATOM 862 C CA . GLU A 1 103 ? 33.172 8.622 14.862 1.00 92.69 103 GLU A CA 1
ATOM 863 C C . GLU A 1 103 ? 32.669 9.316 13.582 1.00 92.69 103 GLU A C 1
ATOM 865 O O . GLU A 1 103 ? 32.124 8.671 12.685 1.00 92.69 103 GLU A O 1
ATOM 870 N N . GLU A 1 104 ? 32.922 10.621 13.428 1.00 91.38 104 GLU A N 1
ATOM 871 C CA . GLU A 1 104 ? 32.471 11.409 12.261 1.00 91.38 104 GLU A CA 1
ATOM 872 C C . GLU A 1 104 ? 32.957 10.867 10.909 1.00 91.38 104 GLU A C 1
ATOM 874 O O . GLU A 1 104 ? 32.275 11.017 9.891 1.00 91.38 104 GLU A O 1
ATOM 879 N N . LYS A 1 105 ? 34.112 10.190 10.888 1.00 88.88 105 LYS A N 1
ATOM 880 C CA . LYS A 1 105 ? 34.657 9.568 9.676 1.00 88.88 105 LYS A CA 1
ATOM 881 C C . LYS A 1 105 ? 33.665 8.582 9.047 1.00 88.88 105 LYS A C 1
ATOM 883 O O . LYS A 1 105 ? 33.554 8.545 7.827 1.00 88.88 105 LYS A O 1
ATOM 888 N N . LEU A 1 106 ? 32.902 7.849 9.860 1.00 87.38 106 LEU A N 1
ATOM 889 C CA . LEU A 1 106 ? 31.919 6.871 9.384 1.00 87.38 106 LEU A CA 1
ATOM 890 C C . LEU A 1 106 ? 30.740 7.547 8.665 1.00 87.38 106 LEU A C 1
ATOM 892 O O . LEU A 1 106 ? 30.280 7.057 7.636 1.00 87.38 106 LEU A O 1
ATOM 896 N N . LEU A 1 107 ? 30.277 8.707 9.151 1.00 89.19 107 LEU A N 1
ATOM 897 C CA . LEU A 1 107 ? 29.262 9.495 8.440 1.00 89.19 107 LEU A CA 1
ATOM 898 C C . LEU A 1 107 ? 29.800 10.056 7.128 1.00 89.19 107 LEU A C 1
ATOM 900 O O . LEU A 1 107 ? 29.077 10.071 6.133 1.00 89.19 107 LEU A O 1
ATOM 904 N N . LYS A 1 108 ? 31.062 10.500 7.119 1.00 88.69 108 LYS A N 1
ATOM 905 C CA . LYS A 1 108 ? 31.711 10.976 5.898 1.00 88.69 108 LYS A CA 1
ATOM 906 C C . LYS A 1 108 ? 31.820 9.865 4.855 1.00 88.69 108 LYS A C 1
ATOM 908 O O . LYS A 1 108 ? 31.473 10.095 3.707 1.00 88.69 108 LYS A O 1
ATOM 913 N N . GLU A 1 109 ? 32.198 8.655 5.259 1.00 86.19 109 GLU A N 1
ATOM 914 C CA . GLU A 1 109 ? 32.239 7.487 4.369 1.00 86.19 109 GLU A CA 1
ATOM 915 C C . GLU A 1 109 ? 30.859 7.183 3.754 1.00 86.19 109 GLU A C 1
ATOM 917 O O . GLU A 1 109 ? 30.758 6.941 2.550 1.00 86.19 109 GLU A O 1
ATOM 922 N N . ILE A 1 110 ? 29.779 7.267 4.543 1.00 85.81 110 ILE A N 1
ATOM 923 C CA . ILE A 1 110 ? 28.402 7.123 4.035 1.00 85.81 110 ILE A CA 1
ATOM 924 C C . ILE A 1 110 ? 28.049 8.254 3.057 1.00 85.81 110 ILE A C 1
ATOM 926 O O . ILE A 1 110 ? 27.415 8.002 2.029 1.00 85.81 110 ILE A O 1
ATOM 930 N N . ALA A 1 111 ? 28.418 9.496 3.370 1.00 88.38 111 ALA A N 1
ATOM 931 C CA . ALA A 1 111 ? 28.138 10.649 2.520 1.00 88.38 111 ALA A CA 1
ATOM 932 C C . ALA A 1 111 ? 28.870 10.548 1.173 1.00 88.38 111 ALA A C 1
ATOM 934 O O . ALA A 1 111 ? 28.225 10.659 0.131 1.00 88.38 111 ALA A O 1
ATOM 935 N N . ASP A 1 112 ? 30.171 10.250 1.196 1.00 87.25 112 ASP A N 1
ATOM 936 C CA . ASP A 1 112 ? 31.012 10.092 0.006 1.00 87.25 112 ASP A CA 1
ATOM 937 C C . ASP A 1 112 ? 30.476 8.962 -0.893 1.00 87.25 112 ASP A C 1
ATOM 939 O O . ASP A 1 112 ? 30.387 9.110 -2.114 1.00 87.25 112 ASP A O 1
ATOM 943 N N . TYR A 1 113 ? 30.042 7.845 -0.296 1.00 83.81 113 TYR A N 1
ATOM 944 C CA . TYR A 1 113 ? 29.414 6.743 -1.029 1.00 83.81 113 TYR A CA 1
ATOM 945 C C . TYR A 1 113 ? 28.113 7.172 -1.731 1.00 83.81 113 TYR A C 1
ATOM 947 O O . TYR A 1 113 ? 27.951 6.938 -2.931 1.00 83.81 113 TYR A O 1
ATOM 955 N N . ASN A 1 114 ? 27.198 7.831 -1.009 1.00 87.06 114 ASN A N 1
ATOM 956 C CA . ASN A 1 114 ? 25.929 8.297 -1.581 1.00 87.06 114 ASN A CA 1
ATOM 957 C C . ASN A 1 114 ? 26.138 9.369 -2.660 1.00 87.06 114 ASN A C 1
ATOM 959 O O . ASN A 1 114 ? 25.393 9.416 -3.638 1.00 87.06 114 ASN A O 1
ATOM 963 N N . GLU A 1 115 ? 27.156 10.220 -2.518 1.00 90.06 115 GLU A N 1
ATOM 964 C CA . GLU A 1 115 ? 27.500 11.211 -3.536 1.00 90.06 115 GLU A CA 1
ATOM 965 C C . GLU A 1 115 ? 27.914 10.540 -4.853 1.00 90.06 115 GLU A C 1
ATOM 967 O O . GLU A 1 115 ? 27.481 10.968 -5.928 1.00 90.06 115 GLU A O 1
ATOM 972 N N . ILE A 1 116 ? 28.707 9.465 -4.785 1.00 88.56 116 ILE A N 1
ATOM 973 C CA . ILE A 1 116 ? 29.100 8.684 -5.965 1.00 88.56 116 ILE A CA 1
ATOM 974 C C . ILE A 1 116 ? 27.873 8.042 -6.625 1.00 88.56 116 ILE A C 1
ATOM 976 O O . ILE A 1 116 ? 27.748 8.114 -7.846 1.00 88.56 116 ILE A O 1
ATOM 980 N N . ASP A 1 117 ? 26.946 7.468 -5.854 1.00 88.25 117 ASP A N 1
ATOM 981 C CA . ASP A 1 117 ? 25.720 6.861 -6.400 1.00 88.25 117 ASP A CA 1
ATOM 982 C C . ASP A 1 117 ? 24.809 7.911 -7.075 1.00 88.25 117 ASP A C 1
ATOM 984 O O . ASP A 1 117 ? 24.299 7.683 -8.179 1.00 88.25 117 ASP A O 1
ATOM 988 N N . CYS A 1 118 ? 24.676 9.105 -6.485 1.00 91.50 118 CYS A N 1
ATOM 989 C CA . CYS A 1 118 ? 23.976 10.238 -7.103 1.00 91.50 118 CYS A CA 1
ATOM 990 C C . CYS A 1 118 ? 24.646 10.685 -8.413 1.00 91.50 118 CYS A C 1
ATOM 992 O O . CYS A 1 118 ? 23.963 10.917 -9.415 1.00 91.50 118 CYS A O 1
ATOM 994 N N . LYS A 1 119 ? 25.983 10.776 -8.432 1.00 93.69 119 LYS A N 1
ATOM 995 C CA . LYS A 1 119 ? 26.758 11.102 -9.640 1.00 93.69 119 LYS A CA 1
ATOM 996 C C . LYS A 1 119 ? 26.592 10.033 -10.721 1.00 93.69 119 LYS A C 1
ATOM 998 O O . LYS A 1 119 ? 26.341 10.389 -11.868 1.00 93.69 119 LYS A O 1
ATOM 1003 N N . SER A 1 120 ? 26.662 8.750 -10.363 1.00 93.94 120 SER A N 1
ATOM 1004 C CA . SER A 1 120 ? 26.445 7.630 -11.289 1.00 93.94 120 SER A CA 1
ATOM 1005 C C . SER A 1 120 ? 25.048 7.690 -11.912 1.00 93.94 120 SER A C 1
ATOM 1007 O O . SER A 1 120 ? 24.914 7.629 -13.131 1.00 93.94 120 SER A O 1
ATOM 1009 N N . THR A 1 121 ? 24.011 7.941 -11.107 1.00 95.19 121 THR A N 1
ATOM 1010 C CA . THR A 1 121 ? 22.624 8.098 -11.588 1.00 95.19 121 THR A CA 1
ATOM 1011 C C . THR A 1 121 ? 22.487 9.263 -12.577 1.00 95.19 121 THR A C 1
ATOM 1013 O O . THR A 1 121 ? 21.828 9.142 -13.611 1.00 95.19 121 THR A O 1
ATOM 1016 N N . TYR A 1 122 ? 23.141 10.394 -12.296 1.00 96.06 122 TYR A N 1
ATOM 1017 C CA . TYR A 1 122 ? 23.176 11.545 -13.200 1.00 96.06 122 TYR A CA 1
ATOM 1018 C C . TYR A 1 122 ? 23.886 11.229 -14.528 1.00 96.06 122 TYR A C 1
ATOM 1020 O O . TYR A 1 122 ? 23.374 11.567 -15.599 1.00 96.06 122 TYR A O 1
ATOM 1028 N N . LEU A 1 123 ? 25.042 10.561 -14.474 1.00 96.94 123 LEU A N 1
ATOM 1029 C CA . LEU A 1 123 ? 25.796 10.173 -15.668 1.00 96.9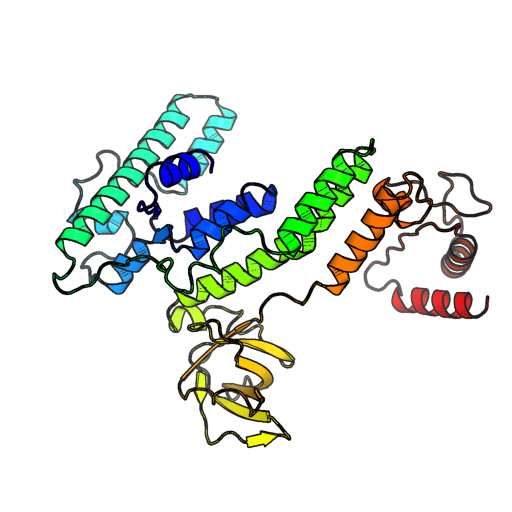4 123 LEU A CA 1
ATOM 1030 C C . LEU A 1 123 ? 25.033 9.147 -16.512 1.00 96.94 123 LEU A C 1
ATOM 1032 O O . LEU A 1 123 ? 24.948 9.321 -17.727 1.00 96.94 123 LEU A O 1
ATOM 1036 N N . LEU A 1 124 ? 24.394 8.159 -15.878 1.00 96.62 124 LEU A N 1
ATOM 1037 C CA . LEU A 1 124 ? 23.521 7.194 -16.545 1.00 96.62 124 LEU A CA 1
ATOM 1038 C C . LEU A 1 124 ? 22.417 7.903 -17.335 1.00 96.62 124 LEU A C 1
ATOM 1040 O O . LEU A 1 124 ? 22.210 7.613 -18.511 1.00 96.62 124 LEU A O 1
ATOM 1044 N N . ARG A 1 125 ? 21.719 8.861 -16.710 1.00 96.25 125 ARG A N 1
ATOM 1045 C CA . ARG A 1 125 ? 20.671 9.648 -17.377 1.00 96.25 125 ARG A CA 1
ATOM 1046 C C . ARG A 1 125 ? 21.204 10.353 -18.620 1.00 96.25 125 ARG A C 1
ATOM 1048 O O . ARG A 1 125 ? 20.525 10.384 -19.642 1.00 96.25 125 ARG A O 1
ATOM 1055 N N . ASN A 1 126 ? 22.393 10.944 -18.538 1.00 96.56 126 ASN A N 1
ATOM 1056 C CA . ASN A 1 126 ? 22.986 11.644 -19.675 1.00 96.56 126 ASN A CA 1
ATOM 1057 C C . ASN A 1 126 ? 23.399 10.678 -20.788 1.00 96.56 126 ASN A C 1
ATOM 1059 O O . ASN A 1 126 ? 23.142 10.965 -21.953 1.00 96.56 126 ASN A O 1
ATOM 1063 N N . TRP A 1 127 ? 23.963 9.523 -20.438 1.00 96.44 127 TRP A N 1
ATOM 1064 C CA . TRP A 1 127 ? 24.295 8.473 -21.396 1.00 96.44 127 TRP A CA 1
ATOM 1065 C C . TRP A 1 127 ? 23.052 7.937 -22.115 1.00 96.44 127 TRP A C 1
ATOM 1067 O O . TRP A 1 127 ? 23.042 7.885 -23.343 1.00 96.44 127 TRP A O 1
ATOM 1077 N N . LEU A 1 128 ? 21.958 7.666 -21.395 1.00 94.88 128 LEU A N 1
ATOM 1078 C CA . LEU A 1 128 ? 20.685 7.242 -21.996 1.00 94.88 128 LEU A CA 1
ATOM 1079 C C . LEU A 1 128 ? 20.154 8.252 -23.019 1.00 94.88 128 LEU A C 1
ATOM 1081 O O . LEU A 1 128 ? 19.587 7.867 -24.036 1.00 94.88 128 LEU A O 1
ATOM 1085 N N . ILE A 1 129 ? 20.380 9.547 -22.798 1.00 93.88 129 ILE A N 1
ATOM 1086 C CA . ILE A 1 129 ? 19.983 10.584 -23.758 1.00 93.88 129 ILE A CA 1
ATOM 1087 C C . ILE A 1 129 ? 20.809 10.528 -25.034 1.00 93.88 129 ILE A C 1
ATOM 1089 O O . ILE A 1 129 ? 20.257 10.775 -26.100 1.00 93.88 129 ILE A O 1
ATOM 1093 N N . THR A 1 130 ? 22.091 10.164 -24.954 1.00 94.56 130 THR A N 1
ATOM 1094 C CA . THR A 1 130 ? 22.909 9.976 -26.164 1.00 94.56 130 THR A CA 1
ATOM 1095 C C . THR A 1 130 ? 22.461 8.782 -27.005 1.00 94.56 130 THR A C 1
ATOM 1097 O O . THR A 1 130 ? 22.749 8.741 -28.196 1.00 94.56 130 THR A O 1
ATOM 1100 N N . LEU A 1 131 ? 21.741 7.831 -26.400 1.00 93.44 131 LEU A N 1
ATOM 1101 C CA . LEU A 1 131 ? 21.201 6.650 -27.076 1.00 93.44 131 LEU A CA 1
ATOM 1102 C C . LEU A 1 131 ? 19.760 6.837 -27.558 1.00 93.44 131 LEU A C 1
ATOM 1104 O O . LEU A 1 131 ? 19.265 6.023 -28.335 1.00 93.44 131 LEU A O 1
ATOM 1108 N N . LYS A 1 132 ? 19.066 7.873 -27.076 1.00 92.44 132 LYS A N 1
ATOM 1109 C CA . LYS A 1 132 ? 17.660 8.116 -27.389 1.00 92.44 132 LYS A CA 1
ATOM 1110 C C . LYS A 1 132 ? 17.499 8.360 -28.902 1.00 92.44 132 LYS A C 1
ATOM 1112 O O . LYS A 1 132 ? 18.081 9.322 -29.404 1.00 92.44 132 LYS A O 1
ATOM 1117 N N . PRO A 1 133 ? 16.655 7.587 -29.610 1.00 90.88 133 PRO A N 1
ATOM 1118 C CA . PRO A 1 133 ? 16.350 7.846 -31.014 1.00 90.88 133 PRO A CA 1
ATOM 1119 C C . PRO A 1 133 ? 15.772 9.253 -31.237 1.00 90.88 133 PRO A C 1
ATOM 1121 O O . PRO A 1 133 ? 15.047 9.793 -30.385 1.00 90.88 133 PRO A O 1
ATOM 1124 N N . GLU A 1 134 ? 16.100 9.862 -32.379 1.00 88.81 134 GLU A N 1
ATOM 1125 C CA . GLU A 1 134 ? 15.698 11.238 -32.712 1.00 88.81 134 GLU A CA 1
ATOM 1126 C C . GLU A 1 134 ? 14.172 11.400 -32.798 1.00 88.81 134 GLU A C 1
ATOM 1128 O O . GLU A 1 134 ? 13.633 12.416 -32.362 1.00 88.81 134 GLU A O 1
ATOM 1133 N N . ASP A 1 135 ? 13.475 10.371 -33.277 1.00 90.00 135 ASP A N 1
ATOM 1134 C CA . ASP A 1 135 ? 12.024 10.314 -33.486 1.00 90.00 135 ASP A CA 1
ATOM 1135 C C . ASP A 1 135 ? 11.216 10.034 -32.209 1.00 90.00 135 ASP A C 1
ATOM 1137 O O . ASP A 1 135 ? 9.996 10.202 -32.187 1.00 90.00 135 ASP A O 1
ATOM 1141 N N . THR A 1 136 ? 11.873 9.644 -31.114 1.00 87.38 136 THR A N 1
ATOM 1142 C CA . THR A 1 136 ? 11.183 9.389 -29.845 1.00 87.38 136 THR A CA 1
ATOM 1143 C C . THR A 1 136 ? 10.715 10.706 -29.223 1.00 87.38 136 THR A C 1
ATOM 1145 O O . THR A 1 136 ? 11.530 11.564 -28.876 1.00 87.38 136 THR A O 1
ATOM 1148 N N . SER A 1 137 ? 9.410 10.880 -29.030 1.00 86.88 137 SER A N 1
ATOM 1149 C CA . SER A 1 137 ? 8.868 12.066 -28.359 1.00 86.88 137 SER A CA 1
ATOM 1150 C C . SER A 1 137 ? 9.270 12.114 -26.883 1.00 86.88 137 SER A C 1
ATOM 1152 O O . SER A 1 137 ? 9.400 11.086 -26.216 1.00 86.88 137 SER A O 1
ATOM 1154 N N . TRP A 1 138 ? 9.467 13.322 -26.354 1.00 85.19 138 TRP A N 1
ATOM 1155 C CA . TRP A 1 138 ? 9.645 13.502 -24.917 1.00 85.19 138 TRP A CA 1
ATOM 1156 C C . TRP A 1 138 ? 8.319 13.319 -24.189 1.00 85.19 138 TRP A C 1
ATOM 1158 O O . TRP A 1 138 ? 7.259 13.659 -24.705 1.00 85.19 138 TRP A O 1
ATOM 1168 N N . PHE A 1 139 ? 8.387 12.819 -22.957 1.00 82.88 139 PHE A N 1
ATOM 1169 C CA . PHE A 1 139 ? 7.245 12.884 -22.061 1.00 82.88 139 PHE A CA 1
ATOM 1170 C C . PHE A 1 139 ? 6.967 14.352 -21.717 1.00 82.88 139 PHE A C 1
ATOM 1172 O O . PHE A 1 139 ? 7.743 14.991 -21.005 1.00 82.88 139 PHE A O 1
ATOM 1179 N N . GLU A 1 140 ? 5.855 14.885 -22.215 1.00 73.31 140 GLU A N 1
ATOM 1180 C CA . GLU A 1 140 ? 5.445 16.281 -21.999 1.00 73.31 140 GLU A CA 1
ATOM 1181 C C . GLU A 1 140 ? 4.754 16.499 -20.641 1.00 73.31 140 GLU A C 1
ATOM 1183 O O . GLU A 1 140 ? 4.240 17.577 -20.354 1.00 73.31 140 GLU A O 1
ATOM 1188 N N . GLY A 1 141 ? 4.775 15.485 -19.770 1.00 67.88 141 GLY A N 1
ATOM 1189 C CA . GLY A 1 141 ? 3.923 15.449 -18.591 1.00 67.88 141 GLY A CA 1
ATOM 1190 C C . GLY A 1 141 ? 2.532 14.921 -18.929 1.00 67.88 141 GLY A C 1
ATOM 1191 O O . GLY A 1 141 ? 2.147 14.781 -20.089 1.00 67.88 141 GLY A O 1
ATOM 1192 N N . LEU A 1 142 ? 1.743 14.649 -17.893 1.00 63.59 142 LEU A N 1
ATOM 1193 C CA . LEU A 1 142 ? 0.295 14.733 -18.049 1.00 63.59 142 LEU A CA 1
ATOM 1194 C C . LEU A 1 142 ? 0.020 16.234 -18.174 1.00 63.59 142 LEU A C 1
ATOM 1196 O O . LEU A 1 142 ? 0.083 16.935 -17.165 1.00 63.59 142 LEU A O 1
ATOM 1200 N N . GLY A 1 143 ? -0.084 16.744 -19.406 1.00 47.56 143 GLY A N 1
ATOM 1201 C CA . GLY A 1 143 ? -0.252 18.176 -19.647 1.00 47.56 143 GLY A CA 1
ATOM 1202 C C . GLY A 1 143 ? -1.448 18.731 -18.870 1.00 47.56 143 GLY A C 1
ATOM 1203 O O . GLY A 1 143 ? -2.400 18.001 -18.600 1.00 47.56 143 GLY A O 1
ATOM 1204 N N . ASP A 1 144 ? -1.453 20.033 -18.581 1.00 48.53 144 ASP A N 1
ATOM 1205 C CA . ASP A 1 144 ? -2.597 20.735 -17.961 1.00 48.53 144 ASP A CA 1
ATOM 1206 C C . ASP A 1 144 ? -3.889 20.688 -18.829 1.00 48.53 144 ASP A C 1
ATOM 1208 O O . ASP A 1 144 ? -4.904 21.290 -18.492 1.00 48.53 144 ASP A O 1
ATOM 1212 N N . ASN A 1 145 ? -3.857 19.973 -19.961 1.00 36.75 145 ASN A N 1
ATOM 1213 C CA . ASN A 1 145 ? -4.879 19.889 -21.002 1.00 36.75 145 ASN A CA 1
ATOM 1214 C C . ASN A 1 145 ? -5.869 18.714 -20.850 1.00 36.75 145 ASN A C 1
ATOM 1216 O O . ASN A 1 145 ? -6.687 18.503 -21.744 1.00 36.75 145 ASN A O 1
ATOM 1220 N N . GLU A 1 146 ? -5.885 17.997 -19.724 1.00 39.09 146 GLU A N 1
ATOM 1221 C CA . GLU A 1 146 ? -7.147 17.429 -19.223 1.00 39.09 146 GLU A CA 1
ATOM 1222 C C . GLU A 1 146 ? -7.881 18.545 -18.460 1.00 39.09 146 GLU A C 1
ATOM 1224 O O . GLU A 1 146 ? -7.802 18.638 -17.244 1.00 39.09 146 GLU A O 1
ATOM 1229 N N . ASN A 1 147 ? -8.520 19.444 -19.216 1.00 32.91 147 ASN A N 1
ATOM 1230 C CA . ASN A 1 147 ? -9.358 20.562 -18.761 1.00 32.91 147 ASN A CA 1
ATOM 1231 C C . ASN A 1 147 ? -8.753 21.439 -17.620 1.00 32.91 147 ASN A C 1
ATOM 1233 O O . ASN A 1 147 ? -8.927 21.139 -16.436 1.00 32.91 147 ASN A O 1
ATOM 1237 N N . PRO A 1 148 ? -8.132 22.596 -17.935 1.00 37.84 148 PRO A N 1
ATOM 1238 C CA . PRO A 1 148 ? -7.521 23.509 -16.953 1.00 37.84 148 PRO A CA 1
ATOM 1239 C C . PRO A 1 148 ? -8.470 24.074 -15.877 1.00 37.84 148 PRO A C 1
ATOM 1241 O O . PRO A 1 148 ? -8.010 24.692 -14.918 1.00 37.84 148 PRO A O 1
ATOM 1244 N N . GLU A 1 149 ? -9.786 23.881 -16.007 1.00 34.31 149 GLU A N 1
ATOM 1245 C CA . GLU A 1 149 ? -10.753 24.211 -14.951 1.00 34.31 149 GLU A CA 1
ATOM 1246 C C . GLU A 1 149 ? -10.848 23.134 -13.846 1.00 34.31 149 GLU A C 1
ATOM 1248 O O . GLU A 1 149 ? -11.319 23.447 -12.752 1.00 34.31 149 GLU A O 1
ATOM 1253 N N . GLU A 1 150 ? -10.346 21.907 -14.063 1.00 36.00 150 GLU A N 1
ATOM 1254 C CA . GLU A 1 150 ? -10.483 20.774 -13.124 1.00 36.00 150 GLU A CA 1
ATOM 1255 C C . GLU A 1 150 ? -9.178 20.295 -12.464 1.00 36.00 150 GLU A C 1
ATOM 1257 O O . GLU A 1 150 ? -9.241 19.715 -11.378 1.00 36.00 150 GLU A O 1
ATOM 1262 N N . VAL A 1 151 ? -7.988 20.599 -13.000 1.00 40.31 151 VAL A N 1
ATOM 1263 C CA . VAL A 1 151 ? -6.712 20.379 -12.274 1.00 40.31 151 VAL A CA 1
ATOM 1264 C C . VAL A 1 151 ? -6.308 21.638 -11.516 1.00 40.31 151 VAL A C 1
ATOM 1266 O O . VAL A 1 151 ? -5.158 22.078 -11.519 1.00 40.31 151 VAL A O 1
ATOM 1269 N N . LYS A 1 152 ? -7.258 22.235 -10.799 1.00 39.03 152 LYS A N 1
ATOM 1270 C CA . LYS A 1 152 ? -6.842 23.065 -9.679 1.00 39.03 152 LYS A CA 1
ATOM 1271 C C . LYS A 1 152 ? -6.102 22.161 -8.700 1.00 39.03 152 LYS A C 1
ATOM 1273 O O . LYS A 1 152 ? -6.520 21.038 -8.422 1.00 39.03 152 LYS A O 1
ATOM 1278 N N . GLU A 1 153 ? -5.068 22.705 -8.074 1.00 47.78 153 GLU A N 1
ATOM 1279 C CA . GLU A 1 153 ? -4.581 22.277 -6.757 1.00 47.78 153 GLU A CA 1
ATOM 1280 C C . GLU A 1 153 ? -5.678 22.444 -5.675 1.00 47.78 153 GLU A C 1
ATOM 1282 O O . GLU A 1 153 ? -5.410 22.801 -4.530 1.00 47.78 153 GLU A O 1
ATOM 1287 N N . GLU A 1 154 ? -6.949 22.251 -6.029 1.00 49.34 154 GLU A N 1
ATOM 1288 C CA . GLU A 1 154 ? -8.041 22.196 -5.095 1.00 49.34 154 GLU A CA 1
ATOM 1289 C C . GLU A 1 154 ? -7.958 20.843 -4.420 1.00 49.34 154 GLU A C 1
ATOM 1291 O O . GLU A 1 154 ? -8.237 19.794 -5.004 1.00 49.34 154 GLU A O 1
ATOM 1296 N N . LYS A 1 155 ? -7.555 20.911 -3.153 1.00 62.03 155 LYS A N 1
ATOM 1297 C CA . LYS A 1 155 ? -7.762 19.849 -2.187 1.00 62.03 155 LYS A CA 1
ATOM 1298 C C . LYS A 1 155 ? -9.101 19.169 -2.453 1.00 62.03 155 LYS A C 1
ATOM 1300 O O . LYS A 1 155 ? -10.121 19.851 -2.607 1.00 62.03 155 LYS A O 1
ATOM 1305 N N . LYS A 1 156 ? -9.106 17.838 -2.519 1.00 72.31 156 LYS A N 1
ATOM 1306 C CA . LYS A 1 156 ? -10.348 17.069 -2.663 1.00 72.31 156 LYS A CA 1
ATOM 1307 C C . LYS A 1 156 ? -11.322 17.493 -1.561 1.00 72.31 156 LYS A C 1
ATOM 1309 O O . LYS A 1 156 ? -10.893 17.885 -0.479 1.00 72.31 156 LYS A O 1
ATOM 1314 N N . ASP A 1 157 ? -12.627 17.358 -1.778 1.00 76.31 157 ASP A N 1
ATOM 1315 C CA . ASP A 1 157 ? -13.626 17.793 -0.784 1.00 76.31 157 ASP A CA 1
ATOM 1316 C C . ASP A 1 157 ? -13.375 17.218 0.617 1.00 76.31 157 ASP A C 1
ATOM 1318 O O . ASP A 1 157 ? -13.557 17.901 1.620 1.00 76.31 157 ASP A O 1
ATOM 1322 N N . TRP A 1 158 ? -12.886 15.978 0.694 1.00 77.81 158 TRP A N 1
ATOM 1323 C CA . TRP A 1 158 ? -12.532 15.354 1.967 1.00 77.81 158 TRP A CA 1
ATOM 1324 C C . TRP A 1 158 ? -11.250 15.924 2.597 1.00 77.81 158 TRP A C 1
ATOM 1326 O O . TRP A 1 158 ? -11.141 15.912 3.818 1.00 77.81 158 TRP A O 1
ATOM 1336 N N . GLU A 1 159 ? -10.291 16.414 1.804 1.00 78.75 159 GLU A N 1
ATOM 1337 C CA . GLU A 1 159 ? -9.071 17.088 2.285 1.00 78.75 159 GLU A CA 1
ATOM 1338 C C . GLU A 1 159 ? -9.431 18.474 2.837 1.00 78.75 159 GLU A C 1
ATOM 1340 O O . GLU A 1 159 ? -9.000 18.835 3.930 1.00 78.75 159 GLU A O 1
ATOM 1345 N N . LYS A 1 160 ? -10.304 19.213 2.132 1.00 84.44 160 LYS A N 1
ATOM 1346 C CA . LYS A 1 160 ? -10.875 20.483 2.616 1.00 84.44 160 LYS A CA 1
ATOM 1347 C C . LYS A 1 160 ? -11.636 20.277 3.931 1.00 84.44 160 LYS A C 1
ATOM 1349 O O . LYS A 1 160 ? -11.415 21.010 4.892 1.00 84.44 160 LYS A O 1
ATOM 1354 N N . GLN A 1 161 ? -12.488 19.249 3.991 1.00 87.25 161 GLN A N 1
ATOM 1355 C CA . GLN A 1 161 ? -13.222 18.885 5.205 1.00 87.25 161 GLN A CA 1
ATOM 1356 C C . GLN A 1 161 ? -12.268 18.528 6.354 1.00 87.25 161 GLN A C 1
ATOM 1358 O O . GLN A 1 161 ? -12.488 18.944 7.489 1.00 87.25 161 GLN A O 1
ATOM 1363 N N . TYR A 1 162 ? -11.199 17.781 6.075 1.00 87.25 162 TYR A N 1
ATOM 1364 C CA . TYR A 1 162 ? -10.206 17.433 7.086 1.00 87.25 162 TYR A CA 1
ATOM 1365 C C . TYR A 1 162 ? -9.532 18.673 7.679 1.00 87.25 162 TYR A C 1
ATOM 1367 O O . TYR A 1 162 ? -9.540 18.823 8.901 1.00 87.25 162 TYR A O 1
ATOM 1375 N N . ASP A 1 163 ? -9.008 19.579 6.846 1.00 86.00 163 ASP A N 1
ATOM 1376 C CA . ASP A 1 163 ? -8.369 20.814 7.322 1.00 86.00 163 ASP A CA 1
ATOM 1377 C C . ASP A 1 163 ? -9.325 21.659 8.168 1.00 86.00 163 ASP A C 1
ATOM 1379 O O . ASP A 1 163 ? -8.948 22.177 9.219 1.00 86.00 163 ASP A O 1
ATOM 1383 N N . GLU A 1 164 ? -10.576 21.794 7.721 1.00 90.38 164 GLU A N 1
ATOM 1384 C CA . GLU A 1 164 ? -11.598 22.554 8.433 1.00 90.38 164 GLU A CA 1
ATOM 1385 C C . GLU A 1 164 ? -11.830 21.989 9.840 1.00 90.38 164 GLU A C 1
ATOM 1387 O O . GLU A 1 164 ? -11.801 22.731 10.825 1.00 90.38 164 GLU A O 1
ATOM 1392 N N . TYR A 1 165 ? -12.032 20.675 9.955 1.00 90.88 165 TYR A N 1
ATOM 1393 C CA . TYR A 1 165 ? -12.264 20.027 11.246 1.00 90.88 165 TYR A CA 1
ATOM 1394 C C . TYR A 1 165 ? -11.019 20.023 12.122 1.00 90.88 165 TYR A C 1
ATOM 1396 O O . TYR A 1 165 ? -11.130 20.231 13.329 1.00 90.88 165 TYR A O 1
ATOM 1404 N N . LYS A 1 166 ? -9.840 19.832 11.529 1.00 87.69 166 LYS A N 1
ATOM 1405 C CA . LYS A 1 166 ? -8.564 19.920 12.232 1.00 87.69 166 LYS A CA 1
ATOM 1406 C C . LYS A 1 166 ? -8.398 21.297 12.870 1.00 87.69 166 LYS A C 1
ATOM 1408 O O . LYS A 1 166 ? -8.203 21.366 14.076 1.00 87.69 166 LYS A O 1
ATOM 1413 N N . ASN A 1 167 ? -8.590 22.373 12.107 1.00 87.19 167 ASN A N 1
ATOM 1414 C CA . ASN A 1 167 ? -8.501 23.744 12.615 1.00 87.19 167 ASN A CA 1
ATOM 1415 C C . ASN A 1 167 ? -9.545 24.020 13.710 1.00 87.19 167 ASN A C 1
ATOM 1417 O O . ASN A 1 167 ? -9.236 24.642 14.725 1.00 87.19 167 ASN A O 1
ATOM 1421 N N . LYS A 1 168 ? -10.788 23.545 13.540 1.00 88.81 168 LYS A N 1
ATOM 1422 C CA . LYS A 1 168 ? -11.831 23.679 14.573 1.00 88.81 168 LYS A CA 1
ATOM 1423 C C . LYS A 1 168 ? -11.444 22.970 15.872 1.00 88.81 168 LYS A C 1
ATOM 1425 O O . LYS A 1 168 ? -11.643 23.542 16.936 1.00 88.81 168 LYS A O 1
ATOM 1430 N N . LEU A 1 169 ? -10.891 21.759 15.789 1.00 86.12 169 LEU A N 1
ATOM 1431 C CA . LEU A 1 169 ? -10.455 20.986 16.954 1.00 86.12 169 LEU A CA 1
ATOM 1432 C C . LEU A 1 169 ? -9.182 21.555 17.598 1.00 86.12 169 LEU A C 1
ATOM 1434 O O . LEU A 1 169 ? -9.091 21.555 18.819 1.00 86.12 169 LEU A O 1
ATOM 1438 N N . GLU A 1 170 ? -8.228 22.077 16.821 1.00 83.12 170 GLU A N 1
ATOM 1439 C CA . GLU A 1 170 ? -7.013 22.731 17.345 1.00 83.12 170 GLU A CA 1
ATOM 1440 C C . GLU A 1 170 ? -7.331 23.985 18.161 1.00 83.12 170 GLU A C 1
ATOM 1442 O O . GLU A 1 170 ? -6.661 24.267 19.153 1.00 83.12 170 GLU A O 1
ATOM 1447 N N . ASN A 1 171 ? -8.377 24.714 17.769 1.00 80.25 171 ASN A N 1
ATOM 1448 C CA . ASN A 1 171 ? -8.846 25.897 18.487 1.00 80.25 171 ASN A CA 1
ATOM 1449 C C . ASN A 1 171 ? -9.594 25.563 19.789 1.00 80.25 171 ASN A C 1
ATOM 1451 O O . ASN A 1 171 ? -9.861 26.460 20.591 1.00 80.25 171 ASN A O 1
ATOM 1455 N N . LEU A 1 172 ? -9.940 24.295 20.024 1.00 78.88 172 LEU A N 1
ATOM 1456 C CA . LEU A 1 172 ? -10.477 23.855 21.305 1.00 78.88 172 LEU A CA 1
ATOM 1457 C C . LEU A 1 172 ? -9.318 23.588 22.273 1.00 78.88 172 LEU A C 1
ATOM 1459 O O . LEU A 1 172 ? -8.329 22.941 21.934 1.00 78.88 172 LEU A O 1
ATOM 1463 N N . TYR A 1 173 ? -9.464 24.021 23.526 1.00 66.62 173 TYR A N 1
ATOM 1464 C CA . TYR A 1 173 ? -8.572 23.598 24.610 1.00 66.62 173 TYR A CA 1
ATOM 1465 C C . TYR A 1 173 ? -8.817 22.114 24.933 1.00 66.62 173 TYR A C 1
ATOM 1467 O O . TYR A 1 173 ? -9.559 21.813 25.869 1.00 66.62 173 TYR A O 1
ATOM 1475 N N . LEU A 1 174 ? -8.244 21.208 24.142 1.00 65.81 174 LEU A N 1
ATOM 1476 C CA . LEU A 1 174 ? -8.342 19.753 24.299 1.00 65.81 174 LEU A CA 1
ATOM 1477 C C . LEU A 1 174 ? -7.206 19.204 25.171 1.00 65.81 174 LEU A C 1
ATOM 1479 O O . LEU A 1 174 ? -6.058 19.655 25.070 1.00 65.81 174 LEU A O 1
ATOM 1483 N N . GLU A 1 175 ? -7.513 18.192 25.982 1.00 69.12 175 GLU A N 1
ATOM 1484 C CA . GLU A 1 175 ? -6.485 17.384 26.650 1.00 69.12 175 GLU A CA 1
ATOM 1485 C C . GLU A 1 175 ? -5.656 16.603 25.613 1.00 69.12 175 GLU A C 1
ATOM 1487 O O . GLU A 1 175 ? -6.084 16.399 24.472 1.00 69.12 175 GLU A O 1
ATOM 1492 N N . ASN A 1 176 ? -4.441 16.173 25.972 1.00 71.00 176 ASN A N 1
ATOM 1493 C CA . ASN A 1 176 ? -3.533 15.512 25.022 1.00 71.00 176 ASN A CA 1
ATOM 1494 C C . ASN A 1 176 ? -4.146 14.242 24.413 1.00 71.00 176 ASN A C 1
ATOM 1496 O O . ASN A 1 176 ? -3.936 13.948 23.239 1.00 71.00 176 ASN A O 1
ATOM 1500 N N . GLU A 1 177 ? -4.935 13.520 25.194 1.00 72.50 177 GLU A N 1
ATOM 1501 C CA . GLU A 1 177 ? -5.642 12.311 24.807 1.00 72.50 177 GLU A CA 1
ATOM 1502 C C . GLU A 1 177 ? -6.748 12.579 23.776 1.00 72.50 177 GLU A C 1
ATOM 1504 O O . GLU A 1 177 ? -6.930 11.797 22.841 1.00 72.50 177 GLU A O 1
ATOM 1509 N N . GLU A 1 178 ? -7.451 13.707 23.895 1.00 74.06 178 GLU A N 1
ATOM 1510 C CA . GLU A 1 178 ? -8.523 14.120 22.981 1.00 74.06 178 GLU A CA 1
ATOM 1511 C C . GLU A 1 178 ? -7.980 14.600 21.631 1.00 74.06 178 GLU A C 1
ATOM 1513 O O . GLU A 1 178 ? -8.632 14.411 20.600 1.00 74.06 178 GLU A O 1
ATOM 1518 N N . LYS A 1 179 ? -6.747 15.128 21.599 1.00 78.12 179 LYS A N 1
ATOM 1519 C CA . LYS A 1 179 ? -6.050 15.470 20.345 1.00 78.12 179 LYS A CA 1
ATOM 1520 C C . LYS A 1 179 ? -5.874 14.257 19.428 1.00 78.12 179 LYS A C 1
ATOM 1522 O O . LYS A 1 179 ? -5.757 14.429 18.216 1.00 78.12 179 LYS A O 1
ATOM 1527 N N . ASN A 1 180 ? -5.945 13.028 19.957 1.00 80.00 180 ASN A N 1
ATOM 1528 C CA . ASN A 1 180 ? -5.925 11.817 19.133 1.00 80.00 180 ASN A CA 1
ATOM 1529 C C . ASN A 1 180 ? -7.069 11.760 18.118 1.00 80.00 180 ASN A C 1
ATOM 1531 O O . ASN A 1 180 ? -6.896 11.177 17.046 1.00 80.00 180 ASN A O 1
ATOM 1535 N N . LEU A 1 181 ? -8.209 12.398 18.405 1.00 85.19 181 LEU A N 1
ATOM 1536 C CA . LEU A 1 181 ? -9.320 12.471 17.461 1.00 85.19 181 LEU A CA 1
ATOM 1537 C C . LEU A 1 181 ? -8.892 13.107 16.131 1.00 85.19 181 LEU A C 1
ATOM 1539 O O . LEU A 1 181 ? -9.312 12.640 15.074 1.00 85.19 181 LEU A O 1
ATOM 1543 N N . MET A 1 182 ? -8.000 14.102 16.165 1.00 83.44 182 MET A N 1
ATOM 1544 C CA . MET A 1 182 ? -7.484 14.748 14.956 1.00 83.44 182 MET A CA 1
ATOM 1545 C C . MET A 1 182 ? -6.728 13.762 14.055 1.00 83.44 182 MET A C 1
ATOM 1547 O O . MET A 1 182 ? -6.866 13.813 12.833 1.00 83.44 182 MET A O 1
ATOM 1551 N N . TYR A 1 183 ? -5.977 12.822 14.638 1.00 82.19 183 TYR A N 1
ATOM 1552 C CA . TYR A 1 183 ? -5.279 11.776 13.882 1.00 82.19 183 TYR A CA 1
ATOM 1553 C C . TYR A 1 183 ? -6.232 10.707 13.324 1.00 82.19 183 TYR A C 1
ATOM 1555 O O . TYR A 1 183 ? -5.913 10.069 12.315 1.00 82.19 183 TYR A O 1
ATOM 1563 N N . LEU A 1 184 ? -7.396 10.515 13.957 1.00 88.81 184 LEU A N 1
ATOM 1564 C CA . LEU A 1 184 ? -8.425 9.564 13.525 1.00 88.81 184 LEU A CA 1
ATOM 1565 C C . LEU A 1 184 ? -9.271 10.079 12.353 1.00 88.81 184 LEU A C 1
ATOM 1567 O O . LEU A 1 184 ? -9.774 9.262 11.579 1.00 88.81 184 LEU A O 1
ATOM 1571 N N . LEU A 1 185 ? -9.409 11.401 12.184 1.00 89.44 185 LEU A N 1
ATOM 1572 C CA . LEU A 1 185 ? -10.179 11.991 11.077 1.00 89.44 185 LEU A CA 1
ATOM 1573 C C . LEU A 1 185 ? -9.652 11.559 9.700 1.00 89.44 185 LEU A C 1
ATOM 1575 O O . LEU A 1 185 ? -10.439 11.281 8.794 1.00 89.44 185 LEU A O 1
ATOM 1579 N N . GLU A 1 186 ? -8.330 11.453 9.554 1.00 85.19 186 GLU A N 1
ATOM 1580 C CA . GLU A 1 186 ? -7.678 11.063 8.297 1.00 85.19 186 GLU A CA 1
ATOM 1581 C C . GLU A 1 186 ? -7.353 9.565 8.216 1.00 85.19 186 GLU A C 1
ATOM 1583 O O . GLU A 1 186 ? -7.056 9.054 7.137 1.00 85.19 186 GLU A O 1
ATOM 1588 N N . PHE A 1 187 ? -7.452 8.836 9.332 1.00 88.31 187 PHE A N 1
ATOM 1589 C CA . PHE A 1 187 ? -6.999 7.448 9.454 1.00 88.31 187 PHE A CA 1
ATOM 1590 C C . PHE A 1 187 ? -7.421 6.570 8.268 1.00 88.31 187 PHE A C 1
ATOM 1592 O O . PHE A 1 187 ? -6.576 5.999 7.591 1.00 88.31 187 PHE A O 1
ATOM 1599 N N . HIS A 1 188 ? -8.714 6.534 7.942 1.00 89.44 188 HIS A N 1
ATOM 1600 C CA . HIS A 1 188 ? -9.223 5.678 6.868 1.00 89.44 188 HIS A CA 1
ATOM 1601 C C . HIS A 1 188 ? -8.723 6.064 5.467 1.00 89.44 188 HIS A C 1
ATOM 1603 O O . HIS A 1 188 ? -8.639 5.202 4.597 1.00 89.44 188 HIS A O 1
ATOM 1609 N N . ASN A 1 189 ? -8.416 7.343 5.226 1.00 85.12 189 ASN A N 1
ATOM 1610 C CA . ASN A 1 189 ? -7.839 7.781 3.953 1.00 85.12 189 ASN A CA 1
ATOM 1611 C C .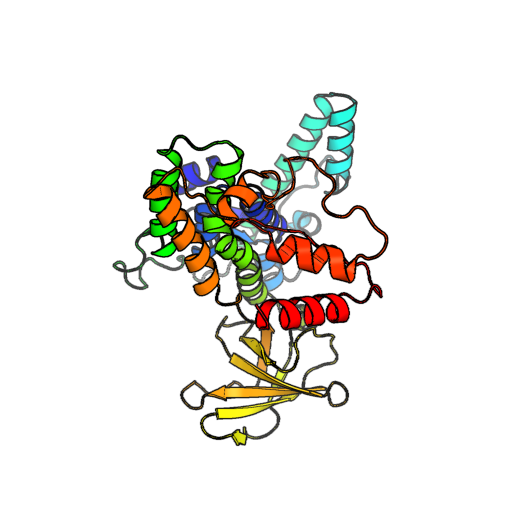 ASN A 1 189 ? -6.371 7.395 3.860 1.00 85.12 189 ASN A C 1
ATOM 1613 O O . ASN A 1 189 ? -5.936 6.908 2.821 1.00 85.12 189 ASN A O 1
ATOM 1617 N N . ARG A 1 190 ? -5.629 7.565 4.955 1.00 84.50 190 ARG A N 1
ATOM 1618 C CA . ARG A 1 190 ? -4.224 7.176 5.036 1.00 84.50 190 ARG A CA 1
ATOM 1619 C C . ARG A 1 190 ? -4.049 5.666 4.878 1.00 84.50 190 ARG A C 1
ATOM 1621 O O . ARG A 1 190 ? -3.243 5.239 4.060 1.00 84.50 190 ARG A O 1
ATOM 1628 N N . GLU A 1 191 ? -4.875 4.866 5.553 1.00 87.44 191 GLU A N 1
ATOM 1629 C CA . GLU A 1 191 ? -4.877 3.398 5.426 1.00 87.44 191 GLU A CA 1
ATOM 1630 C C . GLU A 1 191 ? -5.264 2.915 4.018 1.00 87.44 191 GLU A C 1
ATOM 1632 O O . GLU A 1 191 ? -4.885 1.823 3.598 1.00 87.44 191 GLU A O 1
ATOM 1637 N N . ALA A 1 192 ? -5.983 3.736 3.250 1.00 88.06 192 ALA A N 1
ATOM 1638 C CA . ALA A 1 192 ? -6.340 3.438 1.868 1.00 88.06 192 ALA A CA 1
ATOM 1639 C C . ALA A 1 192 ? -5.185 3.685 0.871 1.00 88.06 192 ALA A C 1
ATOM 1641 O O . ALA A 1 192 ? -5.183 3.095 -0.214 1.00 88.06 192 ALA A O 1
ATOM 1642 N N . LYS A 1 193 ? -4.193 4.530 1.203 1.00 83.81 193 LYS A N 1
ATOM 1643 C CA . LYS A 1 193 ? -3.102 4.913 0.282 1.00 83.81 193 LYS A CA 1
ATOM 1644 C C . LYS A 1 193 ? -2.231 3.741 -0.173 1.00 83.81 193 LYS A C 1
ATOM 1646 O O . LYS A 1 193 ? -2.031 3.631 -1.382 1.00 83.81 193 LYS A O 1
ATOM 1651 N N . PRO A 1 194 ? -1.764 2.827 0.705 1.00 86.19 194 PRO A N 1
ATOM 1652 C CA . PRO A 1 194 ? -0.949 1.692 0.275 1.00 86.19 194 PRO A CA 1
ATOM 1653 C C . PRO A 1 194 ? -1.626 0.833 -0.796 1.00 86.19 194 PRO A C 1
ATOM 1655 O O . PRO A 1 194 ? -0.980 0.418 -1.753 1.00 86.19 194 PRO A O 1
ATOM 1658 N N . GLN A 1 195 ? -2.939 0.612 -0.682 1.00 86.75 195 GLN A N 1
ATOM 1659 C CA . GLN A 1 195 ? -3.693 -0.161 -1.670 1.00 86.75 195 GLN A CA 1
ATOM 1660 C C . GLN A 1 195 ? -3.747 0.554 -3.024 1.00 86.75 195 GLN A C 1
ATOM 1662 O O . GLN A 1 195 ? -3.496 -0.077 -4.049 1.00 86.75 195 GLN A O 1
ATOM 1667 N N . TRP A 1 196 ? -3.985 1.870 -3.036 1.00 84.69 196 TRP A N 1
ATOM 1668 C CA . TRP A 1 196 ? -3.907 2.665 -4.264 1.00 84.69 196 TRP A CA 1
ATOM 1669 C C . TRP A 1 196 ? -2.511 2.654 -4.876 1.00 84.69 196 TRP A C 1
ATOM 1671 O O . TRP A 1 196 ? -2.369 2.421 -6.073 1.00 84.69 196 TRP A O 1
ATOM 1681 N N . TRP A 1 197 ? -1.472 2.862 -4.069 1.00 84.56 197 TRP A N 1
ATOM 1682 C CA . TRP A 1 197 ? -0.095 2.829 -4.547 1.00 84.56 197 TRP A CA 1
ATOM 1683 C C . TRP A 1 197 ? 0.264 1.482 -5.169 1.00 84.56 197 TRP A C 1
ATOM 1685 O O . TRP A 1 197 ? 0.896 1.484 -6.216 1.00 84.56 197 TRP A O 1
ATOM 1695 N N . ASN A 1 198 ? -0.177 0.365 -4.586 1.00 86.81 198 ASN A N 1
ATOM 1696 C CA . ASN A 1 198 ? 0.046 -0.967 -5.152 1.00 86.81 198 ASN A CA 1
ATOM 1697 C C . ASN A 1 198 ? -0.689 -1.166 -6.485 1.00 86.81 198 ASN A C 1
ATOM 1699 O O . ASN A 1 198 ? -0.177 -1.841 -7.371 1.00 86.81 198 ASN A O 1
ATOM 1703 N N . ILE A 1 199 ? -1.884 -0.590 -6.650 1.00 86.12 199 ILE A N 1
ATOM 1704 C CA . ILE A 1 199 ? -2.610 -0.629 -7.928 1.00 86.12 199 ILE A CA 1
ATOM 1705 C C . ILE A 1 199 ? -1.823 0.113 -9.017 1.00 86.12 199 ILE A C 1
ATOM 1707 O O . ILE A 1 199 ? -1.627 -0.437 -10.095 1.00 86.12 199 ILE A O 1
ATOM 1711 N N . PHE A 1 200 ? -1.331 1.321 -8.729 1.00 82.75 200 PHE A N 1
ATOM 1712 C CA . PHE A 1 200 ? -0.534 2.091 -9.693 1.00 82.75 200 PHE A CA 1
ATOM 1713 C C . PHE A 1 200 ? 0.862 1.504 -9.932 1.00 82.75 200 PHE A C 1
ATOM 1715 O O . PHE A 1 200 ? 1.401 1.640 -11.023 1.00 82.75 200 PHE A O 1
ATOM 1722 N N . ASP A 1 201 ? 1.456 0.850 -8.934 1.00 84.44 201 ASP A N 1
ATOM 1723 C CA . ASP A 1 201 ? 2.749 0.174 -9.072 1.00 84.44 201 ASP A CA 1
ATOM 1724 C C . ASP A 1 201 ? 2.668 -0.990 -10.071 1.00 84.44 201 ASP A C 1
ATOM 1726 O O . ASP A 1 201 ? 3.495 -1.098 -10.974 1.00 84.44 201 ASP A O 1
ATOM 1730 N N . ARG A 1 202 ? 1.598 -1.793 -9.987 1.00 88.81 202 ARG A N 1
ATOM 1731 C CA . ARG A 1 202 ? 1.340 -2.929 -10.890 1.00 88.81 202 ARG A CA 1
ATOM 1732 C C . ARG A 1 202 ? 1.183 -2.541 -12.357 1.00 88.81 202 ARG A C 1
ATOM 1734 O O . ARG A 1 202 ? 1.461 -3.369 -13.213 1.00 88.81 202 ARG A O 1
ATOM 1741 N N . GLN A 1 203 ? 0.800 -1.301 -12.651 1.00 84.50 203 GLN A N 1
ATOM 1742 C CA . GLN A 1 203 ? 0.722 -0.796 -14.025 1.00 84.50 203 GLN A CA 1
ATOM 1743 C C . GLN A 1 203 ? 2.081 -0.784 -14.736 1.00 84.50 203 GLN A C 1
ATOM 1745 O O . GLN A 1 203 ? 2.129 -0.835 -15.960 1.00 84.50 203 GLN A O 1
ATOM 1750 N N . ASN A 1 204 ? 3.179 -0.738 -13.981 1.00 78.94 204 ASN A N 1
ATOM 1751 C CA . ASN A 1 204 ? 4.537 -0.707 -14.524 1.00 78.94 204 ASN A CA 1
ATOM 1752 C C . ASN A 1 204 ? 5.227 -2.082 -14.497 1.00 78.94 204 ASN A C 1
ATOM 1754 O O . ASN A 1 204 ? 6.416 -2.174 -14.797 1.00 78.94 204 ASN A O 1
ATOM 1758 N N . LYS A 1 205 ? 4.509 -3.139 -14.101 1.00 84.62 205 LYS A N 1
ATOM 1759 C CA . LYS A 1 205 ? 5.041 -4.501 -14.020 1.00 84.62 205 LYS A CA 1
ATOM 1760 C C . LYS A 1 205 ? 4.778 -5.260 -15.314 1.00 84.62 205 LYS A C 1
ATOM 1762 O O . LYS A 1 205 ? 3.709 -5.133 -15.911 1.00 84.62 205 LYS A O 1
ATOM 1767 N N . TYR A 1 206 ? 5.727 -6.102 -15.706 1.00 84.19 206 TYR A N 1
ATOM 1768 C CA . TYR A 1 206 ? 5.502 -7.059 -16.782 1.00 84.19 206 TYR A CA 1
ATOM 1769 C C . TYR A 1 206 ? 4.524 -8.155 -16.371 1.00 84.19 206 TYR A C 1
ATOM 1771 O O . TYR A 1 206 ? 4.353 -8.454 -15.191 1.00 84.19 206 TYR A O 1
ATOM 1779 N N . GLU A 1 207 ? 3.949 -8.834 -17.362 1.00 88.94 207 GLU A N 1
ATOM 1780 C CA . GLU A 1 207 ? 3.047 -9.963 -17.130 1.00 88.94 207 GLU A CA 1
ATOM 1781 C C . GLU A 1 207 ? 3.679 -11.055 -16.247 1.00 88.94 207 GLU A C 1
ATOM 1783 O O . GLU A 1 207 ? 3.009 -11.558 -15.350 1.00 88.94 207 GLU A O 1
ATOM 1788 N N . SER A 1 208 ? 4.972 -11.361 -16.409 1.00 91.12 208 SER A N 1
ATOM 1789 C CA . SER A 1 208 ? 5.680 -12.324 -15.549 1.00 91.12 208 SER A CA 1
ATOM 1790 C C . SER A 1 208 ? 5.764 -11.871 -14.088 1.00 91.12 208 SER A C 1
ATOM 1792 O O . SER A 1 208 ? 5.533 -12.664 -13.185 1.00 91.12 208 SER A O 1
ATOM 1794 N N . GLU A 1 209 ? 6.026 -10.584 -13.847 1.00 90.94 209 GLU A N 1
ATOM 1795 C CA . GLU A 1 209 ? 6.057 -10.006 -12.496 1.00 90.94 209 GLU A CA 1
ATOM 1796 C C . GLU A 1 209 ? 4.652 -9.963 -11.868 1.00 90.94 209 GLU A C 1
ATOM 1798 O O . GLU A 1 209 ? 4.516 -10.027 -10.648 1.00 90.94 209 GLU A O 1
ATOM 1803 N N . ILE A 1 210 ? 3.596 -9.853 -12.685 1.00 95.56 210 ILE A N 1
ATOM 1804 C CA . ILE A 1 210 ? 2.205 -9.955 -12.222 1.00 95.56 210 ILE A CA 1
ATOM 1805 C C . ILE A 1 210 ? 1.829 -11.403 -11.882 1.00 95.56 210 ILE A C 1
ATOM 1807 O O . ILE A 1 210 ? 1.109 -11.611 -10.911 1.00 95.56 210 ILE A O 1
ATOM 1811 N N . ILE A 1 211 ? 2.316 -12.390 -12.642 1.00 95.88 211 ILE A N 1
ATOM 1812 C CA . ILE A 1 211 ? 2.124 -13.824 -12.355 1.00 95.88 211 ILE A CA 1
ATOM 1813 C C . ILE A 1 211 ? 2.776 -14.212 -11.015 1.00 95.88 211 ILE A C 1
ATOM 1815 O O . ILE A 1 211 ? 2.243 -15.044 -10.289 1.00 95.88 211 ILE A O 1
ATOM 1819 N N . GLU A 1 212 ? 3.903 -13.591 -10.662 1.00 94.81 212 GLU A N 1
ATOM 1820 C CA . GLU A 1 212 ? 4.586 -13.805 -9.377 1.00 94.81 212 GLU A CA 1
ATOM 1821 C C . GLU A 1 212 ? 3.965 -13.012 -8.203 1.00 94.81 212 GLU A C 1
ATOM 1823 O O . GLU A 1 212 ? 4.236 -13.303 -7.035 1.00 94.81 212 GLU A O 1
ATOM 1828 N N . ASP A 1 213 ? 3.122 -12.006 -8.471 1.00 94.62 213 ASP A N 1
ATOM 1829 C CA . ASP A 1 213 ? 2.429 -11.228 -7.437 1.00 94.62 213 ASP A CA 1
ATOM 1830 C C . ASP A 1 213 ? 1.224 -12.018 -6.905 1.00 94.62 213 ASP A C 1
ATOM 1832 O O . ASP A 1 213 ? 0.150 -12.015 -7.502 1.00 94.62 213 ASP A O 1
ATOM 1836 N N . VAL A 1 214 ? 1.378 -12.635 -5.728 1.00 95.88 214 VAL A N 1
ATOM 1837 C CA . VAL A 1 214 ? 0.340 -13.454 -5.067 1.00 95.88 214 VAL A CA 1
ATOM 1838 C C . VAL A 1 214 ? -0.981 -12.724 -4.789 1.00 95.88 214 VAL A C 1
ATOM 1840 O O . VAL A 1 214 ? -1.969 -13.352 -4.420 1.00 95.88 214 VAL A O 1
ATOM 1843 N N . GLU A 1 215 ? -1.046 -11.396 -4.898 1.00 95.81 215 GLU A N 1
ATOM 1844 C CA . GLU A 1 215 ? -2.309 -10.654 -4.791 1.00 95.81 215 GLU A CA 1
ATOM 1845 C C . GLU A 1 215 ? -3.075 -10.597 -6.128 1.00 95.81 215 GLU A C 1
ATOM 1847 O O . GLU A 1 215 ? -4.223 -10.147 -6.157 1.00 95.81 215 GLU A O 1
ATOM 1852 N N . CYS A 1 216 ? -2.451 -11.014 -7.231 1.00 97.12 216 CYS A N 1
ATOM 1853 C CA . CYS A 1 216 ? -2.939 -10.880 -8.598 1.00 97.12 216 CYS A CA 1
ATOM 1854 C C . CYS A 1 216 ? -3.276 -12.231 -9.245 1.00 97.12 216 CYS A C 1
ATOM 1856 O O . CYS A 1 216 ? -3.145 -13.298 -8.649 1.00 97.12 216 CYS A O 1
ATOM 1858 N N . LEU A 1 217 ? -3.791 -12.146 -10.469 1.00 97.62 217 LEU A N 1
ATOM 1859 C CA . LEU A 1 217 ? -3.967 -13.232 -11.425 1.00 97.62 217 LEU A CA 1
ATOM 1860 C C . LEU A 1 217 ? -3.498 -12.705 -12.788 1.00 97.62 217 LEU A C 1
ATOM 1862 O O . LEU A 1 217 ? -4.211 -11.937 -13.445 1.00 97.62 217 LEU A O 1
ATOM 1866 N N . GLY A 1 218 ? -2.273 -13.057 -13.171 1.00 97.00 218 GLY A N 1
ATOM 1867 C CA . GLY A 1 218 ? -1.641 -12.641 -14.423 1.00 97.00 218 GLY A CA 1
ATOM 1868 C C . GLY A 1 218 ? -1.872 -13.626 -15.567 1.00 97.00 218 GLY A C 1
ATOM 1869 O O . GLY A 1 218 ? -2.164 -14.800 -15.335 1.00 97.00 218 GLY A O 1
ATOM 1870 N N . GLY A 1 219 ? -1.721 -13.163 -16.810 1.00 96.50 219 GLY A N 1
ATOM 1871 C CA . GLY A 1 219 ? -1.703 -14.040 -17.986 1.00 96.50 219 GLY A CA 1
ATOM 1872 C C . GLY A 1 219 ? -3.042 -14.677 -18.349 1.00 96.50 219 GLY A C 1
ATOM 1873 O O . GLY A 1 219 ? -3.062 -15.777 -18.905 1.00 96.50 219 GLY A O 1
ATOM 1874 N N . LEU A 1 220 ? -4.161 -14.025 -18.027 1.00 98.19 220 LEU A N 1
ATOM 1875 C CA . LEU A 1 220 ? -5.494 -14.561 -18.280 1.00 98.19 220 LEU A CA 1
ATOM 1876 C C . LEU A 1 220 ? -5.801 -14.611 -19.780 1.00 98.19 220 LEU A C 1
ATOM 1878 O O . LEU A 1 220 ? -5.729 -13.592 -20.469 1.00 98.19 220 LEU A O 1
ATOM 1882 N N . LYS A 1 221 ? -6.253 -15.773 -20.261 1.00 98.19 221 LYS A N 1
ATOM 1883 C CA . LYS A 1 221 ? -6.692 -16.002 -21.648 1.00 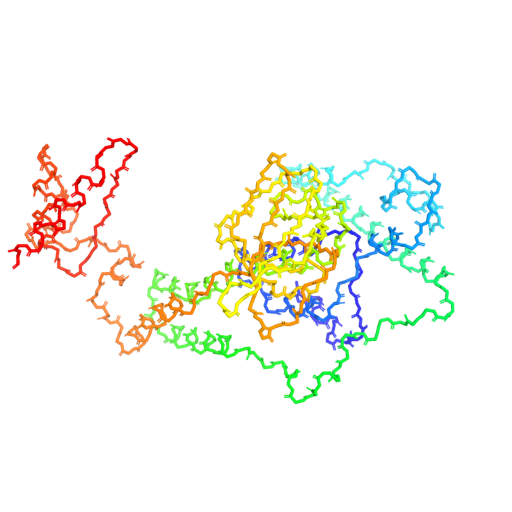98.19 221 LYS A CA 1
ATOM 1884 C C . LYS A 1 221 ? -8.168 -16.365 -21.700 1.00 98.19 221 LYS A C 1
ATOM 1886 O O . LYS A 1 221 ? -8.585 -17.336 -21.078 1.00 98.19 221 LYS A O 1
ATOM 1891 N N . LEU A 1 222 ? -8.970 -15.585 -22.418 1.00 97.94 222 LEU A N 1
ATOM 1892 C CA . LEU A 1 222 ? -10.414 -15.803 -22.508 1.00 97.94 222 LEU A CA 1
ATOM 1893 C C . LEU A 1 222 ? -10.715 -17.148 -23.187 1.00 97.94 222 LEU A C 1
ATOM 1895 O O . LEU A 1 222 ? -10.228 -17.410 -24.287 1.00 97.94 222 LEU A O 1
ATOM 1899 N N . ILE A 1 223 ? -11.564 -17.961 -22.558 1.00 97.00 223 ILE A N 1
ATOM 1900 C CA . ILE A 1 223 ? -12.061 -19.226 -23.100 1.00 97.00 223 ILE A CA 1
ATOM 1901 C C . ILE A 1 223 ? -13.548 -19.093 -23.429 1.00 97.00 223 ILE A C 1
ATOM 1903 O O . ILE A 1 223 ? -14.390 -18.920 -22.544 1.00 97.00 223 ILE A O 1
ATOM 1907 N N . GLY A 1 224 ? -13.870 -19.277 -24.709 1.00 94.00 224 GLY A N 1
ATOM 1908 C CA . GLY A 1 224 ? -15.242 -19.278 -25.206 1.00 94.00 224 GLY A CA 1
ATOM 1909 C C . GLY A 1 224 ? -15.917 -17.905 -25.160 1.00 94.00 224 GLY A C 1
ATOM 1910 O O . GLY A 1 224 ? -15.296 -16.876 -24.899 1.00 94.00 224 GLY A O 1
ATOM 1911 N N . GLU A 1 225 ? -17.217 -17.900 -25.441 1.00 93.44 225 GLU A N 1
ATOM 1912 C CA . GLU A 1 225 ? -18.029 -16.684 -25.415 1.00 93.44 225 GLU A CA 1
ATOM 1913 C C . GLU A 1 225 ? -18.579 -16.414 -24.004 1.00 93.44 225 GLU A C 1
ATOM 1915 O O . GLU A 1 225 ? -18.976 -17.352 -23.301 1.00 93.44 225 GLU A O 1
ATOM 1920 N N . PRO A 1 226 ? -18.652 -15.140 -23.576 1.00 94.25 226 PRO A N 1
ATOM 1921 C CA . PRO A 1 226 ? -19.199 -14.794 -22.278 1.00 94.25 226 PRO A CA 1
ATOM 1922 C C . PRO A 1 226 ? -20.679 -15.169 -22.178 1.00 94.25 226 PRO A C 1
ATOM 1924 O O . PRO A 1 226 ? -21.488 -14.862 -23.054 1.00 94.25 226 PRO A O 1
ATOM 1927 N N . GLN A 1 227 ? -21.049 -15.777 -21.055 1.00 95.12 227 GLN A N 1
ATOM 1928 C CA . GLN A 1 227 ? -22.420 -16.199 -20.787 1.00 95.12 227 GLN A CA 1
ATOM 1929 C C . GLN A 1 227 ? -23.206 -15.080 -20.110 1.00 95.12 227 GLN A C 1
ATOM 1931 O O . GLN A 1 227 ? -22.709 -14.407 -19.206 1.00 95.12 227 GLN A O 1
ATOM 1936 N N . GLN A 1 228 ? -24.455 -14.881 -20.523 1.00 94.50 228 GLN A N 1
ATOM 1937 C CA . GLN A 1 228 ? -25.318 -13.894 -19.889 1.00 94.50 228 GLN A CA 1
ATOM 1938 C C . GLN A 1 228 ? -25.843 -14.406 -18.540 1.00 94.50 228 GLN A C 1
ATOM 1940 O O . GLN A 1 228 ? -26.427 -15.481 -18.449 1.00 94.50 228 GLN A O 1
ATOM 1945 N N . ASP A 1 229 ? -25.702 -13.580 -17.505 1.00 92.75 229 ASP A N 1
ATOM 1946 C CA . ASP A 1 229 ? -26.330 -13.746 -16.194 1.00 92.75 229 ASP A CA 1
ATOM 1947 C C . ASP A 1 229 ? -27.094 -12.461 -15.848 1.00 92.75 229 ASP A C 1
ATOM 1949 O O . ASP A 1 229 ? -26.525 -11.460 -15.395 1.00 92.75 229 ASP A O 1
ATOM 1953 N N . LYS A 1 230 ? -28.409 -12.473 -16.090 1.00 93.38 230 LYS A N 1
ATOM 1954 C CA . LYS A 1 230 ? -29.307 -11.319 -15.918 1.00 93.38 230 LYS A CA 1
ATOM 1955 C C . LYS A 1 230 ? -28.811 -10.096 -16.709 1.00 93.38 230 LYS A C 1
ATOM 1957 O O . LYS A 1 230 ? -28.886 -10.087 -17.934 1.00 93.38 230 LYS A O 1
ATOM 1962 N N . ARG A 1 231 ? -28.326 -9.058 -16.014 1.00 92.88 231 ARG A N 1
ATOM 1963 C CA . ARG A 1 231 ? -27.772 -7.810 -16.585 1.00 92.88 231 ARG A CA 1
ATOM 1964 C C . ARG A 1 231 ? -26.236 -7.805 -16.617 1.00 92.88 231 ARG A C 1
ATOM 1966 O O . ARG A 1 231 ? -25.607 -6.746 -16.693 1.00 92.88 231 ARG A O 1
ATOM 1973 N N . SER A 1 232 ? -25.617 -8.972 -16.493 1.00 95.38 232 SER A N 1
ATOM 1974 C CA . SER A 1 232 ? -24.169 -9.154 -16.458 1.00 95.38 232 SER A CA 1
ATOM 1975 C C . SER A 1 232 ? -23.724 -10.204 -17.468 1.00 95.38 232 SER A C 1
ATOM 1977 O O . SER A 1 232 ? -24.506 -11.042 -17.905 1.00 95.38 232 SER A O 1
ATOM 1979 N N . LEU A 1 233 ? -22.445 -10.147 -17.811 1.00 96.88 233 LEU A N 1
ATOM 1980 C CA . LEU A 1 233 ? -21.727 -11.159 -18.565 1.00 96.88 233 LEU A CA 1
ATOM 1981 C C . LEU A 1 233 ? -20.744 -11.861 -17.632 1.00 96.88 233 LEU A C 1
ATOM 1983 O O . LEU A 1 233 ? -20.088 -11.212 -16.810 1.00 96.88 233 LEU A O 1
ATOM 1987 N N . VAL A 1 234 ? -20.659 -13.177 -17.771 1.00 97.75 234 VAL A N 1
ATOM 1988 C CA . VAL A 1 234 ? -19.703 -14.041 -17.089 1.00 97.75 234 VAL A CA 1
ATOM 1989 C C . VAL A 1 234 ? -18.679 -14.502 -18.112 1.00 97.75 234 VAL A C 1
ATOM 1991 O O . VAL A 1 234 ? -19.015 -15.196 -19.068 1.00 97.75 234 VAL A O 1
ATOM 1994 N N . TYR A 1 235 ? -17.436 -14.100 -17.897 1.00 98.19 235 TYR A N 1
ATOM 1995 C CA . TYR A 1 235 ? -16.283 -14.469 -18.705 1.00 98.19 235 TYR A CA 1
ATOM 1996 C C . TYR A 1 235 ? -15.528 -15.587 -17.996 1.00 98.19 235 TYR A C 1
ATOM 1998 O O . TYR A 1 235 ? -15.410 -15.559 -16.770 1.00 98.19 235 TYR A O 1
ATOM 2006 N N . ILE A 1 236 ? -15.014 -16.549 -18.755 1.00 98.19 236 ILE A N 1
ATOM 2007 C CA . ILE A 1 236 ? -14.172 -17.626 -18.236 1.00 98.19 236 ILE A CA 1
ATOM 2008 C C . ILE A 1 236 ? -12.782 -17.423 -18.817 1.00 98.19 236 ILE A C 1
ATOM 2010 O O . ILE A 1 236 ? -12.641 -17.358 -20.032 1.00 98.19 236 ILE A O 1
ATOM 2014 N N . TYR A 1 237 ? -11.773 -17.313 -17.964 1.00 98.44 237 TYR A N 1
ATOM 2015 C CA . TYR A 1 237 ? -10.384 -17.202 -18.389 1.00 98.44 237 TYR A CA 1
ATOM 2016 C C . TYR A 1 237 ? -9.577 -18.397 -17.894 1.00 98.44 237 TYR A C 1
ATOM 2018 O O . TYR A 1 237 ? -9.768 -18.825 -16.758 1.00 98.44 237 TYR A O 1
ATOM 2026 N N . GLU A 1 238 ? -8.662 -18.888 -18.724 1.00 98.38 238 GLU A N 1
ATOM 2027 C CA . GLU A 1 238 ? -7.553 -19.746 -18.304 1.00 98.38 238 GLU A CA 1
ATOM 2028 C C . GLU A 1 238 ? -6.424 -18.891 -17.747 1.00 98.38 238 GLU A C 1
ATOM 2030 O O . GLU A 1 238 ? -6.199 -17.787 -18.246 1.00 98.38 238 GLU A O 1
ATOM 2035 N N . TYR A 1 239 ? -5.691 -19.401 -16.764 1.00 98.00 239 TYR A N 1
ATOM 2036 C CA . TYR A 1 239 ? -4.498 -18.750 -16.235 1.00 98.00 239 TYR A CA 1
ATOM 2037 C C . TYR A 1 239 ? -3.314 -19.726 -16.111 1.00 98.00 239 TYR A C 1
ATOM 2039 O O . TYR A 1 239 ? -3.519 -20.933 -15.949 1.00 98.00 239 TYR A O 1
ATOM 2047 N N . PRO A 1 240 ? -2.060 -19.246 -16.227 1.00 97.50 240 PRO A N 1
ATOM 2048 C CA . PRO A 1 240 ? -0.871 -20.069 -16.006 1.00 97.50 240 PRO A CA 1
ATOM 2049 C C . PRO A 1 240 ? -0.753 -20.482 -14.536 1.00 97.50 240 PRO A C 1
ATOM 2051 O O . PRO A 1 240 ? -1.345 -19.852 -13.665 1.00 97.50 240 PRO A O 1
ATOM 2054 N N . GLU A 1 241 ? 0.020 -21.531 -14.252 1.00 96.50 241 GLU A N 1
ATOM 2055 C CA . GLU A 1 241 ? 0.300 -21.965 -12.878 1.00 96.50 241 GLU A CA 1
ATOM 2056 C C . GLU A 1 241 ? 0.892 -20.814 -12.051 1.00 96.50 241 GLU A C 1
ATOM 2058 O O . GLU A 1 241 ? 1.929 -20.261 -12.409 1.00 96.50 241 GLU A O 1
ATOM 2063 N N . GLN A 1 242 ? 0.184 -20.426 -10.988 1.00 96.94 242 GLN A N 1
ATOM 2064 C CA . GLN A 1 242 ? 0.542 -19.323 -10.099 1.00 96.94 242 GLN A CA 1
ATOM 2065 C C . GLN A 1 242 ? -0.232 -19.428 -8.780 1.00 96.94 242 GLN A C 1
ATOM 2067 O O . GLN A 1 242 ? -1.299 -20.047 -8.729 1.00 96.94 242 GLN A O 1
ATOM 2072 N N . GLU A 1 243 ? 0.274 -18.784 -7.730 1.00 95.19 243 GLU A N 1
ATOM 2073 C CA . GLU A 1 243 ? -0.458 -18.600 -6.475 1.00 95.19 243 GLU A CA 1
ATOM 2074 C C . GLU A 1 243 ? -1.282 -17.310 -6.517 1.00 95.19 243 GLU A C 1
ATOM 2076 O O . GLU A 1 243 ? -0.849 -16.301 -7.068 1.00 95.19 243 GLU A O 1
ATOM 2081 N N . THR A 1 244 ? -2.466 -17.310 -5.899 1.00 96.31 244 THR A N 1
ATOM 2082 C CA . THR A 1 244 ? -3.280 -16.096 -5.783 1.00 96.31 244 THR A CA 1
ATOM 2083 C C . THR A 1 244 ? -4.074 -16.056 -4.481 1.00 96.31 244 THR A C 1
ATOM 2085 O O . THR A 1 244 ? -4.600 -17.063 -4.011 1.00 96.31 244 THR A O 1
ATOM 2088 N N . LYS A 1 245 ? -4.200 -14.864 -3.895 1.00 96.12 245 LYS A N 1
ATOM 2089 C CA . LYS A 1 245 ? -5.094 -14.573 -2.763 1.00 96.12 245 LYS A CA 1
ATOM 2090 C C . LYS A 1 245 ? -6.465 -14.077 -3.207 1.00 96.12 245 LYS A C 1
ATOM 2092 O O . LYS A 1 245 ? -7.346 -13.858 -2.364 1.00 96.12 245 LYS A O 1
ATOM 2097 N N . LEU A 1 246 ? -6.664 -13.864 -4.510 1.00 96.19 246 LEU A N 1
ATOM 2098 C CA . LEU A 1 246 ? -7.981 -13.556 -5.044 1.00 96.19 246 LEU A CA 1
ATOM 2099 C C . LEU A 1 246 ? -8.913 -14.738 -4.787 1.00 96.19 246 LEU A C 1
ATOM 2101 O O . LEU A 1 246 ? -8.525 -15.897 -4.846 1.00 96.19 246 LEU A O 1
ATOM 2105 N N . LYS A 1 247 ? -10.168 -14.436 -4.465 1.00 95.62 247 LYS A N 1
ATOM 2106 C CA . LYS A 1 247 ? -11.168 -15.439 -4.113 1.00 95.62 247 LYS A CA 1
ATOM 2107 C C . LYS A 1 247 ? -12.533 -15.023 -4.620 1.00 95.62 247 LYS A C 1
ATOM 2109 O O . LYS A 1 247 ? -12.750 -13.881 -5.027 1.00 95.62 247 LYS A O 1
ATOM 2114 N N . LYS A 1 248 ? -13.491 -15.943 -4.554 1.00 96.75 248 LYS A N 1
ATOM 2115 C CA . LYS A 1 248 ? -14.896 -15.636 -4.823 1.00 96.75 248 LYS A CA 1
ATOM 2116 C C . LYS A 1 248 ? -15.347 -14.406 -4.025 1.00 96.75 248 LYS A C 1
ATOM 2118 O O . LYS A 1 248 ? -15.207 -14.356 -2.805 1.00 96.75 248 LYS A O 1
ATOM 2123 N N . GLY A 1 249 ? -15.911 -13.430 -4.729 1.00 94.19 249 GLY A N 1
ATOM 2124 C CA . GLY A 1 249 ? -16.344 -12.145 -4.187 1.00 94.19 249 GLY A CA 1
ATOM 2125 C C . GLY A 1 249 ? -15.307 -11.024 -4.288 1.00 94.19 249 GLY A C 1
ATOM 2126 O O . GLY A 1 249 ? -15.681 -9.870 -4.089 1.00 94.19 249 GLY A O 1
ATOM 2127 N N . SER A 1 250 ? -14.047 -11.312 -4.635 1.00 94.75 250 SER A N 1
ATOM 2128 C CA . SER A 1 250 ? -13.035 -10.274 -4.850 1.00 94.75 250 SER A CA 1
ATOM 2129 C C . SER A 1 250 ? -13.468 -9.327 -5.968 1.00 94.75 250 SER A C 1
ATOM 2131 O O . SER A 1 250 ? -13.714 -9.757 -7.095 1.00 94.75 250 SER A O 1
ATOM 2133 N N . SER A 1 251 ? -13.543 -8.031 -5.659 1.00 94.12 251 SER A N 1
ATOM 2134 C CA . SER A 1 251 ? -13.535 -6.975 -6.677 1.00 94.12 251 SER A CA 1
ATOM 2135 C C . SER A 1 251 ? -12.136 -6.907 -7.276 1.00 94.12 251 SER A C 1
ATOM 2137 O O . SER A 1 251 ? -11.161 -7.030 -6.535 1.00 94.12 251 SER A O 1
ATOM 2139 N N . ILE A 1 252 ? -12.042 -6.735 -8.590 1.00 95.69 252 ILE A N 1
ATOM 2140 C CA . ILE A 1 252 ? -10.774 -6.810 -9.318 1.00 95.69 252 ILE A CA 1
ATOM 2141 C C . ILE A 1 252 ? -10.622 -5.668 -10.319 1.00 95.69 252 ILE A C 1
ATOM 2143 O O . ILE A 1 252 ? -11.601 -5.165 -10.883 1.00 95.69 252 ILE A O 1
ATOM 2147 N N . PHE A 1 253 ? -9.372 -5.272 -10.530 1.00 94.94 253 PHE A N 1
ATOM 2148 C CA . PHE A 1 253 ? -8.961 -4.215 -11.449 1.00 94.94 253 PHE A CA 1
ATOM 2149 C C . PHE A 1 253 ? -8.037 -4.793 -12.509 1.00 94.94 253 PHE A C 1
ATOM 2151 O O . PHE A 1 253 ? -7.317 -5.749 -12.243 1.00 94.94 253 PHE A O 1
ATOM 2158 N N . ASN A 1 254 ? -8.058 -4.211 -13.701 1.00 94.50 254 ASN A N 1
ATOM 2159 C CA . ASN A 1 254 ? -7.076 -4.507 -14.730 1.00 94.50 254 ASN A CA 1
ATOM 2160 C C . ASN A 1 254 ? -5.737 -3.897 -14.292 1.00 94.50 254 ASN A C 1
ATOM 2162 O O . ASN A 1 254 ? -5.685 -2.705 -13.987 1.00 94.50 254 ASN A O 1
ATOM 2166 N N . THR A 1 255 ? -4.680 -4.707 -14.234 1.00 92.75 255 THR A N 1
ATOM 2167 C CA . THR A 1 255 ? -3.367 -4.260 -13.743 1.00 92.75 255 THR A CA 1
ATOM 2168 C C . THR A 1 255 ? -2.716 -3.225 -14.655 1.00 92.75 255 THR A C 1
ATOM 2170 O O . THR A 1 255 ? -1.997 -2.374 -14.154 1.00 92.75 255 THR A O 1
ATOM 2173 N N . GLU A 1 256 ? -3.003 -3.245 -15.957 1.00 87.50 256 GLU A N 1
ATOM 2174 C CA . GLU A 1 256 ? -2.429 -2.339 -16.960 1.00 87.50 256 GLU A CA 1
ATOM 2175 C C . GLU A 1 256 ? -3.201 -1.017 -17.071 1.00 87.50 256 GLU A C 1
ATOM 2177 O O . GLU A 1 256 ? -2.615 0.059 -17.166 1.00 87.50 256 GLU A O 1
ATOM 2182 N N . THR A 1 257 ? -4.534 -1.068 -17.062 1.00 86.69 257 THR A N 1
ATOM 2183 C CA . THR A 1 257 ? -5.369 0.131 -17.288 1.00 86.69 257 THR A CA 1
ATOM 2184 C C . THR A 1 257 ? -5.897 0.759 -16.005 1.00 86.69 257 THR A C 1
ATOM 2186 O O . THR A 1 257 ? -6.437 1.861 -16.044 1.00 86.69 257 THR A O 1
ATOM 2189 N N . VAL A 1 258 ? -5.774 0.069 -14.865 1.00 86.94 258 VAL A N 1
ATOM 2190 C CA . VAL A 1 258 ? -6.340 0.492 -13.572 1.00 86.94 258 VAL A CA 1
ATOM 2191 C C . VAL A 1 258 ? -7.873 0.656 -13.635 1.00 86.94 258 VAL A C 1
ATOM 2193 O O . VAL A 1 258 ? -8.510 1.252 -12.768 1.00 86.94 258 VAL A O 1
ATOM 2196 N N . GLU A 1 259 ? -8.519 0.073 -14.646 1.00 89.88 259 GLU A N 1
ATOM 2197 C CA . GLU A 1 259 ? -9.972 0.051 -14.739 1.00 89.88 259 GLU A CA 1
ATOM 2198 C C . GLU A 1 259 ? -10.562 -1.059 -13.871 1.00 89.88 259 GLU A C 1
ATOM 2200 O O . GLU A 1 259 ? -10.082 -2.196 -13.854 1.00 89.88 259 GLU A O 1
ATOM 2205 N N . GLN A 1 260 ? -11.681 -0.769 -13.208 1.00 91.50 260 GLN A N 1
ATOM 2206 C CA . GLN A 1 260 ? -12.447 -1.800 -12.519 1.00 91.50 260 GLN A CA 1
ATOM 2207 C 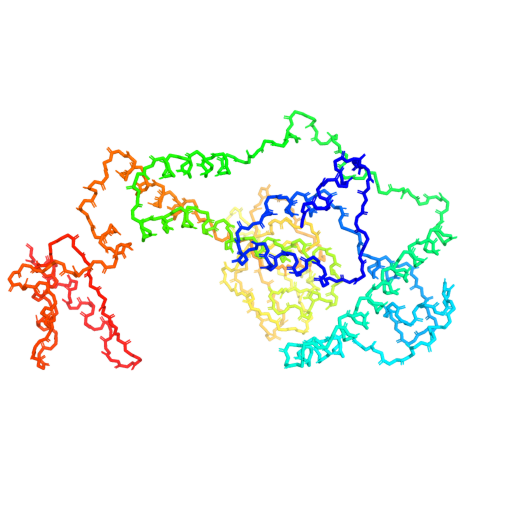C . GLN A 1 260 ? -12.982 -2.821 -13.537 1.00 91.50 260 GLN A C 1
ATOM 2209 O O . GLN A 1 260 ? -13.742 -2.480 -14.451 1.00 91.50 260 GLN A O 1
ATOM 2214 N N . VAL A 1 261 ? -12.614 -4.091 -13.363 1.00 93.88 261 VAL A N 1
ATOM 2215 C CA . VAL A 1 261 ? -12.975 -5.200 -14.261 1.00 93.88 261 VAL A CA 1
ATOM 2216 C C . VAL A 1 261 ? -14.337 -5.781 -13.886 1.00 93.88 261 VAL A C 1
ATOM 2218 O O . VAL A 1 261 ? -15.184 -5.995 -14.757 1.00 93.88 261 VAL A O 1
ATOM 2221 N N . GLY A 1 262 ? -14.580 -5.986 -12.595 1.00 93.88 262 GLY A N 1
ATOM 2222 C CA . GLY A 1 262 ? -15.778 -6.649 -12.094 1.00 93.88 262 GLY A CA 1
ATOM 2223 C C . GLY A 1 262 ? -15.478 -7.402 -10.808 1.00 93.88 262 GLY A C 1
ATOM 2224 O O . GLY A 1 262 ? -14.663 -6.945 -10.006 1.00 93.88 262 GLY A O 1
ATOM 2225 N N . SER A 1 263 ? -16.124 -8.549 -10.619 1.00 96.19 263 SER A N 1
ATOM 2226 C CA . SER A 1 263 ? -15.855 -9.424 -9.480 1.00 96.19 263 SER A CA 1
ATOM 2227 C C . SER A 1 263 ? -15.613 -10.870 -9.889 1.00 96.19 263 SER A C 1
ATOM 2229 O O . SER A 1 263 ? -16.202 -11.383 -10.844 1.00 96.19 263 SER A O 1
ATOM 2231 N N . VAL A 1 264 ? -14.747 -11.536 -9.131 1.00 97.62 264 VAL A N 1
ATOM 2232 C CA . VAL A 1 264 ? -14.523 -12.977 -9.226 1.00 97.62 264 VAL A CA 1
ATOM 2233 C C . VAL A 1 264 ? -15.739 -13.695 -8.652 1.00 97.62 264 VAL A C 1
ATOM 2235 O O . VAL A 1 264 ? -16.141 -13.433 -7.517 1.00 97.62 264 VAL A O 1
ATOM 2238 N N . ILE A 1 265 ? -16.326 -14.617 -9.410 1.00 97.69 265 ILE A N 1
ATOM 2239 C CA . ILE A 1 265 ? -17.445 -15.441 -8.926 1.00 97.69 265 ILE A CA 1
ATOM 2240 C C . ILE A 1 265 ? -17.027 -16.874 -8.597 1.00 97.69 265 ILE A C 1
ATOM 2242 O O . ILE A 1 265 ? -17.742 -17.541 -7.847 1.00 97.69 265 ILE A O 1
ATOM 2246 N N . ASP A 1 266 ? -15.900 -17.328 -9.148 1.00 97.62 266 ASP A N 1
ATOM 2247 C CA . ASP A 1 266 ? -15.388 -18.692 -9.015 1.00 97.62 266 ASP A CA 1
ATOM 2248 C C . ASP A 1 266 ? -13.917 -18.759 -9.456 1.00 97.62 266 ASP A C 1
ATOM 2250 O O . ASP A 1 266 ? -13.541 -18.062 -10.404 1.00 97.62 266 ASP A O 1
ATOM 2254 N N . ILE A 1 267 ? -13.119 -19.603 -8.798 1.00 97.38 267 ILE A N 1
ATOM 2255 C CA . ILE A 1 267 ? -11.748 -19.959 -9.196 1.00 97.38 267 ILE A CA 1
ATOM 2256 C C . ILE A 1 267 ? -11.629 -21.480 -9.066 1.00 97.38 267 ILE A C 1
ATOM 2258 O O . ILE A 1 267 ? -11.839 -22.023 -7.985 1.00 97.38 267 ILE A O 1
ATOM 2262 N N . ASP A 1 268 ? -11.326 -22.153 -10.172 1.00 96.88 268 ASP A N 1
ATOM 2263 C CA . ASP A 1 268 ? -11.029 -23.584 -10.231 1.00 96.88 268 ASP A CA 1
ATOM 2264 C C . ASP A 1 268 ? -9.513 -23.745 -10.373 1.00 96.88 268 ASP A C 1
ATOM 2266 O O . ASP A 1 268 ? -8.966 -23.591 -11.465 1.00 96.88 268 ASP A O 1
ATOM 2270 N N . GLU A 1 269 ? -8.841 -24.023 -9.256 1.00 95.50 269 GLU A N 1
ATOM 2271 C CA . GLU A 1 269 ? -7.379 -24.151 -9.188 1.00 95.50 269 GLU A CA 1
ATOM 2272 C C . GLU A 1 269 ? -6.852 -25.366 -9.958 1.00 95.50 269 GLU A C 1
ATOM 2274 O O . GLU A 1 269 ? -5.748 -25.325 -10.495 1.00 95.50 269 GLU A O 1
ATOM 2279 N N . VAL A 1 270 ? -7.656 -26.428 -10.081 1.00 95.50 270 VAL A N 1
ATOM 2280 C CA . VAL A 1 270 ? -7.258 -27.655 -10.784 1.00 95.50 270 VAL A CA 1
ATOM 2281 C C . VAL A 1 270 ? -7.255 -27.425 -12.291 1.00 95.50 270 VAL A C 1
ATOM 2283 O O . VAL A 1 270 ? -6.309 -27.804 -12.979 1.00 95.50 270 VAL A O 1
ATOM 2286 N N . LYS A 1 271 ? -8.308 -26.791 -12.819 1.00 96.38 271 LYS A N 1
ATOM 2287 C CA . LYS A 1 271 ? -8.394 -26.443 -14.248 1.00 96.38 271 LYS A CA 1
ATOM 2288 C C . LYS A 1 271 ? -7.672 -25.147 -14.595 1.00 96.38 271 LYS A C 1
ATOM 2290 O O . LYS A 1 271 ? -7.553 -24.835 -15.773 1.00 96.38 271 LYS A O 1
ATOM 2295 N N . ARG A 1 272 ? -7.232 -24.392 -13.586 1.00 97.69 272 ARG A N 1
ATOM 2296 C CA . ARG A 1 272 ? -6.726 -23.021 -13.703 1.00 97.69 272 ARG A CA 1
ATOM 2297 C C . ARG A 1 272 ? -7.680 -22.118 -14.478 1.00 97.69 272 ARG A C 1
ATOM 2299 O O . ARG A 1 272 ? -7.298 -21.432 -15.424 1.00 97.69 272 ARG A O 1
ATOM 2306 N N . HIS A 1 273 ? -8.949 -22.140 -14.077 1.00 98.12 273 HIS A N 1
ATOM 2307 C CA . HIS A 1 273 ? -9.985 -21.294 -14.659 1.00 98.12 273 HIS A CA 1
ATOM 2308 C C . HIS A 1 273 ? -10.518 -20.290 -13.642 1.00 98.12 273 HIS A C 1
ATOM 2310 O O . HIS A 1 273 ? -10.894 -20.658 -12.532 1.00 98.12 273 HIS A O 1
ATOM 2316 N N . VAL A 1 274 ? -10.642 -19.028 -14.041 1.00 98.31 274 VAL A N 1
ATOM 2317 C CA . VAL A 1 274 ? -11.312 -17.989 -13.252 1.00 98.31 274 VAL A CA 1
ATOM 2318 C C . VAL A 1 274 ? -12.564 -17.511 -13.971 1.00 98.31 274 VAL A C 1
ATOM 2320 O O . VAL A 1 274 ? -12.554 -17.246 -15.175 1.00 98.31 274 VAL A O 1
ATOM 2323 N N . LYS A 1 275 ? -13.664 -17.383 -13.226 1.00 98.25 275 LYS A N 1
ATOM 2324 C CA . LYS A 1 275 ? -14.902 -16.788 -13.732 1.00 98.25 275 LYS A CA 1
ATOM 2325 C C . LYS A 1 275 ? -15.035 -15.361 -13.228 1.00 98.25 275 LYS A C 1
ATOM 2327 O O . LYS A 1 275 ? -15.085 -15.113 -12.020 1.00 98.25 275 LYS A O 1
ATOM 2332 N N . ILE A 1 276 ? -15.156 -14.430 -14.165 1.00 98.00 276 ILE A N 1
ATOM 2333 C CA . ILE A 1 276 ? -15.243 -12.996 -13.901 1.00 98.00 276 ILE A CA 1
ATOM 2334 C C . ILE A 1 276 ? -16.611 -12.487 -14.340 1.00 98.00 276 ILE A C 1
ATOM 2336 O O . ILE A 1 276 ? -17.007 -12.642 -15.495 1.00 98.00 276 ILE A O 1
ATOM 2340 N N . LYS A 1 277 ? -17.328 -11.836 -13.425 1.00 97.50 277 LYS A N 1
ATOM 2341 C CA . LYS A 1 277 ? -18.623 -11.212 -13.697 1.00 97.50 277 LYS A CA 1
ATOM 2342 C C . LYS A 1 277 ? -18.470 -9.707 -13.894 1.00 97.50 277 LYS A C 1
ATOM 2344 O O . LYS A 1 277 ? -17.923 -9.014 -13.037 1.00 97.50 277 LYS A O 1
ATOM 2349 N N . ARG A 1 278 ? -19.028 -9.187 -14.989 1.00 95.75 278 ARG A N 1
ATOM 2350 C CA . ARG A 1 278 ? -19.038 -7.753 -15.334 1.00 95.75 278 ARG A CA 1
ATOM 2351 C C . ARG A 1 278 ? -20.416 -7.319 -15.830 1.00 95.75 278 ARG A C 1
ATOM 2353 O O . ARG A 1 278 ? -21.114 -8.080 -16.489 1.00 95.75 278 ARG A O 1
ATOM 2360 N N . GLY A 1 279 ? -20.837 -6.095 -15.518 1.00 94.31 279 GLY A N 1
ATOM 2361 C CA . GLY A 1 279 ? -22.119 -5.553 -15.992 1.00 94.31 279 GLY A CA 1
ATOM 2362 C C . GLY A 1 279 ? -22.152 -5.346 -17.513 1.00 94.31 279 GLY A C 1
ATOM 2363 O O . GLY A 1 279 ? -21.174 -4.873 -18.083 1.00 94.31 279 GLY A O 1
ATOM 2364 N N . MET A 1 280 ? -23.284 -5.640 -18.163 1.00 90.94 280 MET A N 1
ATOM 2365 C CA . MET A 1 280 ? -23.441 -5.543 -19.628 1.00 90.94 280 MET A CA 1
ATOM 2366 C C . MET A 1 280 ? -23.300 -4.123 -20.190 1.00 90.94 280 MET A C 1
ATOM 2368 O O . MET A 1 280 ? -22.931 -3.961 -21.345 1.00 90.94 280 MET A O 1
ATOM 2372 N N . ALA A 1 281 ? -23.589 -3.096 -19.386 1.00 90.06 281 ALA A N 1
ATOM 2373 C CA . ALA A 1 281 ? -23.452 -1.697 -19.799 1.00 90.06 281 ALA A CA 1
ATOM 2374 C C . ALA A 1 281 ? -21.983 -1.241 -19.917 1.00 90.06 281 ALA A C 1
ATOM 2376 O O . ALA A 1 281 ? -21.714 -0.148 -20.407 1.00 90.06 281 ALA A O 1
ATOM 2377 N N . LYS A 1 282 ? -21.027 -2.041 -19.428 1.00 89.75 282 LYS A N 1
ATOM 2378 C CA . LYS A 1 282 ? -19.593 -1.754 -19.522 1.00 89.75 282 LYS A CA 1
ATOM 2379 C C . LYS A 1 282 ? -19.005 -2.406 -20.776 1.00 89.75 282 LYS A C 1
ATOM 2381 O O . LYS A 1 282 ? -19.507 -3.424 -21.246 1.00 89.75 282 LYS A O 1
ATOM 2386 N N . LYS A 1 283 ? -17.892 -1.852 -21.276 1.00 89.75 283 LYS A N 1
ATOM 2387 C CA . LYS A 1 283 ? -17.123 -2.424 -22.397 1.00 89.75 283 LYS A CA 1
ATOM 2388 C C . LYS A 1 283 ? -16.803 -3.899 -22.131 1.00 89.75 283 LYS A C 1
ATOM 2390 O O . LYS A 1 283 ? -16.469 -4.246 -20.993 1.00 89.75 283 LYS A O 1
ATOM 2395 N N . LYS A 1 284 ? -16.910 -4.742 -23.166 1.00 92.31 284 LYS A N 1
ATOM 2396 C CA . LYS A 1 284 ? -16.529 -6.160 -23.092 1.00 92.31 284 LYS A CA 1
ATOM 2397 C C . LYS A 1 284 ? -15.069 -6.309 -22.662 1.00 92.31 284 LYS A C 1
ATOM 2399 O O . LYS A 1 284 ? -14.248 -5.442 -22.962 1.00 92.31 284 LYS A O 1
ATOM 2404 N N . LEU A 1 285 ? -14.772 -7.391 -21.946 1.00 94.75 285 LEU A N 1
ATOM 2405 C CA . LEU A 1 285 ? -13.403 -7.681 -21.535 1.00 94.75 285 LEU A CA 1
ATOM 2406 C C . LEU A 1 285 ? -12.565 -8.192 -22.722 1.00 94.75 285 LEU A C 1
ATOM 2408 O O . LEU A 1 285 ? -13.122 -8.830 -23.619 1.00 94.75 285 LEU A O 1
ATOM 2412 N N . PRO A 1 286 ? -11.257 -7.879 -22.751 1.00 95.06 286 PRO A N 1
ATOM 2413 C CA . PRO A 1 286 ? -10.344 -8.303 -23.812 1.00 95.06 286 PRO A CA 1
ATOM 2414 C C . PRO A 1 286 ? -10.032 -9.806 -23.760 1.00 95.06 286 PRO A C 1
ATOM 2416 O O . PRO A 1 286 ? -10.293 -10.478 -22.763 1.00 95.06 286 PRO A O 1
ATOM 2419 N N . GLN A 1 287 ? -9.440 -10.328 -24.837 1.00 96.19 287 GLN A N 1
ATOM 2420 C CA . GLN A 1 287 ? -9.030 -11.734 -24.929 1.00 96.19 287 GLN A CA 1
ATOM 2421 C C . GLN A 1 287 ? -7.869 -12.077 -23.982 1.00 96.19 287 GLN A C 1
ATOM 2423 O O . GLN A 1 287 ? -7.852 -13.168 -23.422 1.00 96.19 287 GLN A O 1
ATOM 2428 N N . MET A 1 288 ? -6.936 -11.140 -23.793 1.00 96.81 288 MET A N 1
ATOM 2429 C CA . MET A 1 288 ? -5.836 -11.221 -22.830 1.00 96.81 288 MET A CA 1
ATOM 2430 C C . MET A 1 288 ? -6.093 -10.232 -21.698 1.00 96.81 288 MET A C 1
ATOM 2432 O O . MET A 1 288 ? -6.507 -9.102 -21.963 1.00 96.81 288 MET A O 1
ATOM 2436 N N . LEU A 1 289 ? -5.867 -10.639 -20.453 1.00 96.75 289 LEU A N 1
ATOM 2437 C CA . LEU A 1 289 ? -6.109 -9.794 -19.290 1.00 96.75 289 LEU A CA 1
ATOM 2438 C C . LEU A 1 289 ? -5.158 -10.169 -18.148 1.00 96.75 289 LEU A C 1
ATOM 2440 O O . LEU A 1 289 ? -4.821 -11.328 -17.965 1.00 96.75 289 LEU A O 1
ATOM 2444 N N . SER A 1 290 ? -4.778 -9.199 -17.328 1.00 97.31 290 SER A N 1
ATOM 2445 C CA . SER A 1 290 ? -4.186 -9.455 -16.015 1.00 97.31 290 SER A CA 1
ATOM 2446 C C . SER A 1 290 ? -4.961 -8.653 -14.978 1.00 97.31 290 SER A C 1
ATOM 2448 O O . SER A 1 290 ? -5.373 -7.517 -15.242 1.00 97.31 290 SER A O 1
ATOM 2450 N N . VAL A 1 291 ? -5.246 -9.265 -13.828 1.00 97.56 291 VAL A N 1
ATOM 2451 C CA . VAL A 1 291 ? -6.103 -8.662 -12.802 1.00 97.56 291 VAL A CA 1
ATOM 2452 C C . VAL A 1 291 ? -5.439 -8.637 -11.438 1.00 97.56 291 VAL A C 1
ATOM 2454 O O . VAL A 1 291 ? -4.777 -9.581 -11.029 1.00 97.56 291 VAL A O 1
ATOM 2457 N N . GLY A 1 292 ? -5.648 -7.538 -10.725 1.00 96.12 292 GLY A N 1
ATOM 2458 C CA . GLY A 1 292 ? -5.209 -7.344 -9.351 1.00 96.12 292 GLY A CA 1
ATOM 2459 C C . GLY A 1 292 ? -6.391 -7.109 -8.413 1.00 96.12 292 GLY A C 1
ATOM 2460 O O . GLY A 1 292 ? -7.545 -7.028 -8.859 1.00 96.12 292 GLY A O 1
ATOM 2461 N N . PRO A 1 293 ? -6.122 -6.970 -7.107 1.00 93.81 293 PRO A N 1
ATOM 2462 C CA . PRO A 1 293 ? -7.158 -6.733 -6.122 1.00 93.81 293 PRO A CA 1
ATOM 2463 C C . PRO A 1 293 ? -7.825 -5.370 -6.331 1.00 93.81 293 PRO A C 1
ATOM 2465 O O . PRO A 1 293 ? -7.253 -4.432 -6.888 1.00 93.81 293 PRO A O 1
ATOM 2468 N N . GLY A 1 294 ? -9.058 -5.285 -5.840 1.00 86.69 294 GLY A N 1
ATOM 2469 C CA . GLY A 1 294 ? -9.844 -4.068 -5.722 1.00 86.69 294 GLY A CA 1
ATOM 2470 C C . GLY A 1 294 ? -9.105 -2.899 -5.078 1.00 86.69 294 GLY A C 1
ATOM 2471 O O . GLY A 1 294 ? -8.194 -3.085 -4.272 1.00 86.69 294 GLY A O 1
ATOM 2472 N N . GLY A 1 295 ? -9.586 -1.688 -5.365 1.00 83.94 295 GLY A N 1
ATOM 2473 C CA . GLY A 1 295 ? -9.312 -0.532 -4.520 1.00 83.94 295 GLY A CA 1
ATOM 2474 C C . GLY A 1 295 ? -9.780 -0.739 -3.069 1.00 83.94 295 GLY A C 1
ATOM 2475 O O . GLY A 1 295 ? -10.511 -1.692 -2.772 1.00 83.94 295 GLY A O 1
ATOM 2476 N N . PRO A 1 296 ? -9.376 0.166 -2.166 1.00 84.62 296 PRO A N 1
ATOM 2477 C CA . PRO A 1 296 ? -9.777 0.145 -0.767 1.00 84.62 296 PRO A CA 1
ATOM 2478 C C . PRO A 1 296 ? -11.286 0.068 -0.581 1.00 84.62 296 PRO A C 1
ATOM 2480 O O . PRO A 1 296 ? -12.071 0.561 -1.393 1.00 84.62 296 PRO A O 1
ATOM 2483 N N . ILE A 1 297 ? -11.681 -0.533 0.540 1.00 84.50 297 ILE A N 1
ATOM 2484 C CA . ILE A 1 297 ? -13.079 -0.600 0.961 1.00 84.50 297 ILE A CA 1
ATOM 2485 C C . ILE A 1 297 ? -13.619 0.828 1.093 1.00 84.50 297 ILE A C 1
ATOM 2487 O O . ILE A 1 297 ? -12.931 1.712 1.609 1.00 84.50 297 ILE A O 1
ATOM 2491 N N . ASP A 1 298 ? -14.863 1.047 0.657 1.00 86.44 298 ASP A N 1
ATOM 2492 C CA . ASP A 1 298 ? -15.529 2.332 0.846 1.00 86.44 298 ASP A CA 1
ATOM 2493 C C . ASP A 1 298 ? -15.644 2.656 2.342 1.00 86.44 298 ASP A C 1
ATOM 2495 O O . ASP A 1 298 ? -16.429 2.070 3.091 1.00 86.44 298 ASP A O 1
ATOM 2499 N N . SER A 1 299 ? -14.834 3.619 2.774 1.00 90.19 299 SER A N 1
ATOM 2500 C CA . SER A 1 299 ? -14.750 4.070 4.154 1.00 90.19 299 SER A CA 1
ATOM 2501 C C . SER A 1 299 ? -15.634 5.283 4.439 1.00 90.19 299 SER A C 1
ATOM 2503 O O . SER A 1 299 ? -15.564 5.837 5.536 1.00 90.19 299 SER A O 1
ATOM 2505 N N . LYS A 1 300 ? -16.493 5.723 3.503 1.00 89.75 300 LYS A N 1
ATOM 2506 C CA . LYS A 1 300 ? -17.346 6.910 3.682 1.00 89.75 300 LYS A CA 1
ATOM 2507 C C . LYS A 1 300 ? -18.183 6.829 4.958 1.00 89.75 300 LYS A C 1
ATOM 2509 O O . LYS A 1 300 ? -18.157 7.774 5.738 1.00 89.75 300 LYS A O 1
ATOM 2514 N N . LEU A 1 301 ? -18.844 5.697 5.213 1.00 92.06 301 LEU A N 1
ATOM 2515 C CA . LEU A 1 301 ? -19.656 5.504 6.421 1.00 92.06 301 LEU A CA 1
ATOM 2516 C C . LEU A 1 301 ? -18.815 5.575 7.707 1.00 92.06 301 LEU A C 1
ATOM 2518 O O . LEU A 1 301 ? -19.230 6.212 8.677 1.00 92.06 301 LEU A O 1
ATOM 2522 N N . LEU A 1 302 ? -17.635 4.944 7.701 1.00 92.50 302 LEU A N 1
ATOM 2523 C CA . LEU A 1 302 ? -16.718 4.918 8.842 1.00 92.50 302 LEU A CA 1
ATOM 2524 C C . LEU A 1 302 ? -16.173 6.318 9.139 1.00 92.50 302 LEU A C 1
ATOM 2526 O O . LEU A 1 302 ? -16.259 6.781 10.273 1.00 92.50 302 LEU A O 1
ATOM 2530 N N . ARG A 1 303 ? -15.707 7.035 8.108 1.00 91.75 303 ARG A N 1
ATOM 2531 C CA . ARG A 1 303 ? -15.270 8.434 8.223 1.00 91.75 303 ARG A CA 1
ATOM 2532 C C . ARG A 1 303 ? -16.398 9.302 8.766 1.00 91.75 303 ARG A C 1
ATOM 2534 O O . ARG A 1 303 ? -16.205 9.968 9.776 1.00 91.75 303 ARG A O 1
ATOM 2541 N N . SER A 1 304 ? -17.594 9.238 8.176 1.00 91.81 304 SER A N 1
ATOM 2542 C CA . SER A 1 304 ? -18.748 10.006 8.658 1.00 91.81 304 SER A CA 1
ATOM 2543 C C . SER A 1 304 ? -19.065 9.737 10.132 1.00 91.81 304 SER A C 1
ATOM 2545 O O . SER A 1 304 ? -19.491 10.654 10.825 1.00 91.81 304 SER A O 1
ATOM 2547 N N . ALA A 1 305 ? -18.840 8.524 10.648 1.00 92.56 305 ALA A N 1
ATOM 2548 C CA . ALA A 1 305 ? -19.012 8.243 12.073 1.00 92.56 305 ALA A CA 1
ATOM 2549 C C . ALA A 1 305 ? -18.011 9.001 12.960 1.00 92.56 305 ALA A C 1
ATOM 2551 O O . ALA A 1 305 ? -18.421 9.532 13.992 1.00 92.56 305 ALA A O 1
ATOM 2552 N N . VAL A 1 306 ? -16.745 9.100 12.539 1.00 92.81 306 VAL A N 1
ATOM 2553 C CA . VAL A 1 306 ? -15.714 9.887 13.238 1.00 92.81 306 VAL A CA 1
ATOM 2554 C C . VAL A 1 306 ? -16.054 11.380 13.192 1.00 92.81 306 VAL A C 1
ATOM 2556 O O . VAL A 1 306 ? -16.072 12.031 14.234 1.00 92.81 306 VAL A O 1
ATOM 2559 N N . TYR A 1 307 ? -16.419 11.909 12.018 1.00 92.94 307 TYR A N 1
ATOM 2560 C CA . TYR A 1 307 ? -16.807 13.319 11.862 1.00 92.94 307 TYR A CA 1
ATOM 2561 C C . TYR A 1 307 ? -18.039 13.683 12.702 1.00 92.94 307 TYR A C 1
ATOM 2563 O O . TYR A 1 307 ? -18.023 14.704 13.380 1.00 92.94 307 TYR A O 1
ATOM 2571 N N . ARG A 1 308 ? -19.056 12.809 12.777 1.00 92.19 308 ARG A N 1
ATOM 2572 C CA . ARG A 1 308 ? -20.215 13.016 13.669 1.00 92.19 308 ARG A CA 1
ATOM 2573 C C . ARG A 1 308 ? -19.823 13.146 15.140 1.00 92.19 308 ARG A C 1
ATOM 2575 O O . ARG A 1 308 ? -20.523 13.814 15.897 1.00 92.19 308 ARG A O 1
ATOM 2582 N N . PHE A 1 309 ? -18.773 12.456 15.581 1.00 90.94 309 PHE A N 1
ATOM 2583 C CA . PHE A 1 309 ? -18.283 12.598 16.950 1.00 90.94 309 PHE A CA 1
ATOM 2584 C C . PHE A 1 309 ? -17.485 13.896 17.126 1.00 90.94 309 PHE A C 1
ATOM 2586 O O . PHE A 1 309 ? -17.696 14.600 18.112 1.00 90.94 309 PHE A O 1
ATOM 2593 N N . ALA A 1 310 ? -16.654 14.260 16.145 1.00 91.00 310 ALA A N 1
ATOM 2594 C CA . ALA A 1 310 ? -15.959 15.545 16.132 1.00 91.00 310 ALA A CA 1
ATOM 2595 C C . ALA A 1 310 ? -16.935 16.733 16.175 1.00 91.00 310 ALA A C 1
ATOM 2597 O O . ALA A 1 310 ? -16.729 17.646 16.967 1.00 91.00 310 ALA A O 1
ATOM 2598 N N . ASP A 1 311 ? -18.041 16.682 15.426 1.00 91.75 311 ASP A N 1
ATOM 2599 C CA . ASP A 1 311 ? -19.107 17.692 15.486 1.00 91.75 311 ASP A CA 1
ATOM 2600 C C . ASP A 1 311 ? -19.645 17.875 16.906 1.00 91.75 311 ASP A C 1
ATOM 2602 O O . ASP A 1 311 ? -19.788 19.002 17.378 1.00 91.75 311 ASP A O 1
ATOM 2606 N N . LYS A 1 312 ? -19.913 16.768 17.614 1.00 89.19 312 LYS A N 1
ATOM 2607 C CA . LYS A 1 312 ? -20.393 16.822 19.000 1.00 89.19 312 LYS A CA 1
ATOM 2608 C C . LYS A 1 312 ? -19.378 17.490 19.923 1.00 89.19 312 LYS A C 1
ATOM 2610 O O . LYS A 1 312 ? -19.785 18.308 20.738 1.00 89.19 312 LYS A O 1
ATOM 2615 N N . MET A 1 313 ? -18.089 17.173 19.777 1.00 86.38 313 MET A N 1
ATOM 2616 C CA . MET A 1 313 ? -17.023 17.793 20.576 1.00 86.38 313 MET A CA 1
ATOM 2617 C C . MET A 1 313 ? -16.845 19.283 20.277 1.00 86.38 313 MET A C 1
ATOM 2619 O O . MET A 1 313 ? -16.604 20.067 21.190 1.00 86.38 313 MET A O 1
ATOM 2623 N N . ILE A 1 314 ? -16.991 19.683 19.013 1.00 87.94 314 ILE A N 1
ATOM 2624 C CA . ILE A 1 314 ? -16.926 21.092 18.606 1.00 87.94 314 ILE A CA 1
ATOM 2625 C C . ILE A 1 314 ? -18.117 21.877 19.172 1.00 87.94 314 ILE A C 1
ATOM 2627 O O . ILE A 1 314 ? -17.951 23.015 19.602 1.00 87.94 314 ILE A O 1
ATOM 2631 N N . GLN A 1 315 ? -19.311 21.278 19.195 1.00 88.00 315 GLN A N 1
ATOM 2632 C CA . GLN A 1 315 ? -20.519 21.910 19.734 1.00 88.00 315 GLN A CA 1
ATOM 2633 C C . GLN A 1 315 ? -20.527 21.984 21.265 1.00 88.00 315 GLN A C 1
ATOM 2635 O O . GLN A 1 315 ? -21.048 22.942 21.833 1.00 88.00 315 GLN A O 1
ATOM 2640 N N . SER A 1 316 ? -19.986 20.973 21.944 1.00 81.88 316 SER A N 1
ATOM 2641 C CA . SER A 1 316 ? -19.919 20.921 23.401 1.00 81.88 316 SER A CA 1
ATOM 2642 C C . SER A 1 316 ? -18.672 20.170 23.839 1.00 81.88 316 SER A C 1
ATOM 2644 O O . SER A 1 316 ? -18.497 19.002 23.506 1.00 81.88 316 SER A O 1
ATOM 2646 N N . LYS A 1 317 ? -17.817 20.830 24.624 1.00 66.50 317 LYS A N 1
ATOM 2647 C CA . LYS A 1 317 ? -16.570 20.236 25.121 1.00 66.50 317 LYS A CA 1
ATOM 2648 C C . LYS A 1 317 ? -16.821 19.055 26.071 1.00 66.50 317 LYS A C 1
ATOM 2650 O O . LYS A 1 317 ? -16.078 18.079 26.041 1.00 66.50 317 LYS A O 1
ATOM 2655 N N . ASP A 1 318 ? -17.899 19.102 26.853 1.00 66.88 318 ASP A N 1
ATOM 2656 C CA . ASP A 1 318 ? -18.288 18.035 27.784 1.00 66.88 318 ASP A CA 1
ATOM 2657 C C . ASP A 1 318 ? -19.235 17.028 27.126 1.00 66.88 318 ASP A C 1
ATOM 2659 O O . ASP A 1 318 ? -20.367 16.796 27.567 1.00 66.88 318 ASP A O 1
ATOM 2663 N N . VAL A 1 319 ? -18.764 16.381 26.057 1.00 69.44 319 VAL A N 1
ATOM 2664 C CA . VAL A 1 319 ? -19.466 15.218 25.508 1.00 69.44 319 VAL A CA 1
ATOM 2665 C C . VAL A 1 319 ? -19.331 14.052 26.489 1.00 69.44 319 VAL A C 1
ATOM 2667 O O . VAL A 1 319 ? -18.469 13.192 26.340 1.00 69.44 319 VAL A O 1
ATOM 2670 N N . ASN A 1 320 ? -20.202 13.995 27.494 1.00 71.62 320 ASN A N 1
ATOM 2671 C CA . ASN A 1 320 ? -20.224 12.899 28.458 1.00 71.62 320 ASN A CA 1
ATOM 2672 C C . ASN A 1 320 ? -20.834 11.635 27.820 1.00 71.62 320 ASN A C 1
ATOM 2674 O O . ASN A 1 320 ? -22.039 11.379 27.913 1.00 71.62 320 ASN A O 1
ATOM 2678 N N . ASN A 1 321 ? -20.001 10.878 27.104 1.00 80.12 321 ASN A N 1
ATOM 2679 C CA . ASN A 1 321 ? -20.342 9.581 26.530 1.00 80.12 321 ASN A CA 1
ATOM 2680 C C . ASN A 1 321 ? -19.135 8.629 26.502 1.00 80.12 321 ASN A C 1
ATOM 2682 O O . ASN A 1 321 ? -17.988 9.039 26.679 1.00 80.12 321 ASN A O 1
ATOM 2686 N N . CYS A 1 322 ? -19.407 7.361 26.195 1.00 87.50 322 CYS A N 1
ATOM 2687 C CA . CYS A 1 322 ? -18.413 6.292 26.183 1.00 87.50 322 CYS A CA 1
ATOM 2688 C C . CYS A 1 322 ? -17.232 6.529 25.230 1.00 87.50 322 CYS A C 1
ATOM 2690 O O . CYS A 1 322 ? -16.151 6.005 25.475 1.00 87.50 322 CYS A O 1
ATOM 2692 N N . ILE A 1 323 ? -17.408 7.306 24.156 1.00 87.88 323 ILE A N 1
ATOM 2693 C CA . ILE A 1 323 ? -16.336 7.599 23.196 1.00 87.88 323 ILE A CA 1
ATOM 2694 C C . ILE A 1 323 ? -15.361 8.621 23.793 1.00 87.88 323 ILE A C 1
ATOM 2696 O O . ILE A 1 323 ? -14.153 8.443 23.661 1.00 87.88 323 ILE A O 1
ATOM 2700 N N . SER A 1 324 ? -15.862 9.658 24.476 1.00 84.88 324 SER A N 1
ATOM 2701 C CA . SER A 1 324 ? -14.998 10.607 25.197 1.00 84.88 324 SER A CA 1
ATOM 2702 C C . SER A 1 324 ? -14.231 9.901 26.315 1.00 84.88 324 SER A C 1
ATOM 2704 O O . SER A 1 324 ? -13.011 10.047 26.395 1.00 84.88 324 SER A O 1
ATOM 2706 N N . ASP A 1 325 ? -14.917 9.053 27.092 1.00 87.25 325 ASP A N 1
ATOM 2707 C CA . ASP A 1 325 ? -14.280 8.234 28.129 1.00 87.25 325 ASP A CA 1
ATOM 2708 C C . ASP A 1 325 ? -13.165 7.358 27.528 1.00 87.25 325 ASP A C 1
ATOM 2710 O O . ASP A 1 325 ? -12.076 7.261 28.090 1.00 87.25 325 ASP A O 1
ATOM 2714 N N . LEU A 1 326 ? -13.413 6.739 26.366 1.00 88.44 326 LEU A N 1
ATOM 2715 C CA . LEU A 1 326 ? -12.441 5.881 25.689 1.00 88.44 326 LEU A CA 1
ATOM 2716 C C . LEU A 1 326 ? -11.199 6.658 25.240 1.00 88.44 326 LEU A C 1
ATOM 2718 O O . LEU A 1 326 ? -10.077 6.189 25.436 1.00 88.44 326 LEU A O 1
ATOM 2722 N N . LEU A 1 327 ? -11.388 7.841 24.647 1.00 85.56 327 LEU A N 1
ATOM 2723 C CA . LEU A 1 327 ? -10.281 8.686 24.196 1.00 85.56 327 LEU A CA 1
ATOM 2724 C C . LEU A 1 327 ? -9.417 9.133 25.374 1.00 85.56 327 LEU A C 1
ATOM 2726 O O . LEU A 1 327 ? -8.200 8.984 25.308 1.00 85.56 327 LEU A O 1
ATOM 2730 N N . LYS A 1 328 ? -10.049 9.576 26.466 1.00 85.50 328 LYS A N 1
ATOM 2731 C CA . LYS A 1 328 ? -9.394 9.990 27.719 1.00 85.50 328 LYS A CA 1
ATOM 2732 C C . LYS A 1 328 ? -8.825 8.834 28.535 1.00 85.50 328 LYS A C 1
ATOM 2734 O O . LYS A 1 328 ? -8.198 9.072 29.563 1.00 85.50 328 LYS A O 1
ATOM 2739 N N . ARG A 1 329 ? -9.065 7.585 28.118 1.00 87.94 329 ARG A N 1
ATOM 2740 C CA . ARG A 1 329 ? -8.730 6.375 28.889 1.00 87.94 329 ARG A CA 1
ATOM 2741 C C . ARG A 1 329 ? -9.306 6.429 30.309 1.00 87.94 329 ARG A C 1
ATOM 2743 O O . ARG A 1 329 ? -8.669 5.992 31.266 1.00 87.94 329 ARG A O 1
ATOM 2750 N N . SER A 1 330 ? -10.493 7.011 30.447 1.00 87.56 330 SER A N 1
ATOM 2751 C CA . SER A 1 330 ? -11.163 7.180 31.731 1.00 87.56 330 SER A CA 1
ATOM 2752 C C . SER A 1 330 ? -11.557 5.833 32.330 1.00 87.56 330 SER A C 1
ATOM 2754 O O . SER A 1 330 ? -11.844 4.871 31.625 1.00 87.56 330 SER A O 1
ATOM 2756 N N . ILE A 1 331 ? -11.606 5.752 33.656 1.00 90.88 331 ILE A N 1
ATOM 2757 C CA . ILE A 1 331 ? -12.072 4.538 34.329 1.00 90.88 331 ILE A CA 1
ATOM 2758 C C . ILE A 1 331 ? -13.556 4.307 33.971 1.00 90.88 331 ILE A C 1
ATOM 2760 O O . ILE A 1 331 ? -14.338 5.261 34.050 1.00 90.88 331 ILE A O 1
ATOM 2764 N N . PRO A 1 332 ? -13.966 3.076 33.596 1.00 90.50 332 PRO A N 1
ATOM 2765 C CA . PRO A 1 332 ? -15.360 2.762 33.304 1.00 90.50 332 PRO A CA 1
ATOM 2766 C C . PRO A 1 332 ? -16.317 3.173 34.425 1.00 90.50 332 PRO A C 1
ATOM 2768 O O . PRO A 1 332 ? -16.103 2.848 35.593 1.00 90.50 332 PRO A O 1
ATOM 2771 N N . LYS A 1 333 ? -17.407 3.849 34.058 1.00 91.25 333 LYS A N 1
ATOM 2772 C CA . LYS A 1 333 ? -18.468 4.249 34.991 1.00 91.25 333 LYS A CA 1
ATOM 2773 C C . LYS A 1 333 ? -19.501 3.130 35.109 1.00 91.25 333 LYS A C 1
ATOM 2775 O O . LYS A 1 333 ? -20.213 2.826 34.149 1.00 91.25 333 LYS A O 1
ATOM 2780 N N . ILE A 1 334 ? -19.580 2.522 36.291 1.00 92.88 334 ILE A N 1
ATOM 2781 C CA . ILE A 1 334 ? -20.509 1.433 36.616 1.00 92.88 334 ILE A CA 1
ATOM 2782 C C . ILE A 1 334 ? -21.250 1.820 37.898 1.00 92.88 334 ILE A C 1
ATOM 2784 O O . ILE A 1 334 ? -20.628 2.074 38.929 1.00 92.88 334 ILE A O 1
ATOM 2788 N N . LYS A 1 335 ? -22.584 1.875 37.849 1.00 92.31 335 LYS A N 1
ATOM 2789 C CA . LYS A 1 335 ? -23.414 2.182 39.020 1.00 92.31 335 LYS A CA 1
ATOM 2790 C C . LYS A 1 335 ? -23.156 1.158 40.124 1.00 92.31 335 LYS A C 1
ATOM 2792 O O . LYS A 1 335 ? -23.142 -0.043 39.874 1.00 92.31 335 LYS A O 1
ATOM 2797 N N . GLY A 1 336 ? -22.960 1.646 41.347 1.00 90.06 336 GLY A N 1
ATOM 2798 C CA . GLY A 1 336 ? -22.672 0.799 42.507 1.00 90.06 336 GLY A CA 1
ATOM 2799 C C . GLY A 1 336 ? -21.214 0.342 42.631 1.00 90.06 336 GLY A C 1
ATOM 2800 O O . GLY A 1 336 ? -20.924 -0.434 43.537 1.00 90.06 336 GLY A O 1
ATOM 2801 N N . LYS A 1 337 ? -20.299 0.819 41.774 1.00 90.25 337 LYS A N 1
ATOM 2802 C CA . LYS A 1 337 ? -18.847 0.628 41.927 1.00 90.25 337 LYS A CA 1
ATOM 2803 C C . LYS A 1 337 ? -18.119 1.967 41.954 1.00 90.25 337 LYS A C 1
ATOM 2805 O O . LYS A 1 337 ? -18.494 2.889 41.228 1.00 90.25 337 LYS A O 1
ATOM 2810 N N . ASN A 1 338 ? -17.076 2.074 42.774 1.00 90.88 338 ASN A N 1
ATOM 2811 C CA . ASN A 1 338 ? -16.208 3.245 42.778 1.00 90.88 338 ASN A CA 1
ATOM 2812 C C . ASN A 1 338 ? -15.168 3.139 41.650 1.00 90.88 338 ASN A C 1
ATOM 2814 O O . ASN A 1 338 ? -14.789 2.033 41.251 1.00 90.88 338 ASN A O 1
ATOM 2818 N N . PRO A 1 339 ? -14.669 4.272 41.127 1.00 89.44 339 PRO A N 1
ATOM 2819 C CA . PRO A 1 339 ? -13.582 4.255 40.157 1.00 89.44 339 PRO A CA 1
ATOM 2820 C C . PRO A 1 339 ? -12.351 3.512 40.698 1.00 89.44 339 PRO A C 1
ATOM 2822 O O . PRO A 1 339 ? -11.821 3.864 41.747 1.00 89.44 339 PRO A O 1
ATOM 2825 N N . GLY A 1 340 ? -11.885 2.506 39.957 1.00 87.06 340 GLY A N 1
ATOM 2826 C CA . GLY A 1 340 ? -10.711 1.698 40.301 1.00 87.06 340 GLY A CA 1
ATOM 2827 C C . GLY A 1 340 ? -11.037 0.382 41.006 1.00 87.06 340 GLY A C 1
ATOM 2828 O O . GLY A 1 340 ? -10.158 -0.473 41.106 1.00 87.06 340 GLY A O 1
ATOM 2829 N N . ASP A 1 341 ? -12.288 0.181 41.429 1.00 91.12 341 ASP A N 1
ATOM 2830 C CA . ASP A 1 341 ? -12.726 -1.095 41.988 1.00 91.12 341 ASP A CA 1
ATOM 2831 C C . ASP A 1 341 ? -12.600 -2.224 40.956 1.00 91.12 341 ASP A C 1
ATOM 2833 O O . ASP A 1 341 ? -12.786 -2.036 39.747 1.00 91.12 341 ASP A O 1
ATOM 2837 N N . ALA A 1 342 ? -12.345 -3.438 41.445 1.00 90.69 342 ALA A N 1
ATOM 2838 C CA . ALA A 1 342 ? -12.377 -4.629 40.611 1.00 90.69 342 ALA A CA 1
ATOM 2839 C C . ALA A 1 342 ? -13.757 -4.772 39.946 1.00 90.69 342 ALA A C 1
ATOM 2841 O O . ALA A 1 342 ? -14.797 -4.796 40.614 1.00 90.69 342 ALA A O 1
ATOM 2842 N N . ILE A 1 343 ? -13.775 -4.877 38.613 1.00 89.88 343 ILE A N 1
ATOM 2843 C CA . ILE A 1 343 ? -15.015 -4.998 37.831 1.00 89.88 343 ILE A CA 1
ATOM 2844 C C . ILE A 1 343 ? -15.696 -6.344 38.096 1.00 89.88 343 ILE A C 1
ATOM 2846 O O . ILE A 1 343 ? -16.918 -6.384 38.220 1.00 89.88 343 ILE A O 1
ATOM 2850 N N . ILE A 1 344 ? -14.912 -7.406 38.259 1.00 88.50 344 ILE A N 1
ATOM 2851 C CA . ILE A 1 344 ? -15.356 -8.766 38.580 1.00 88.50 344 ILE A CA 1
ATOM 2852 C C . ILE A 1 344 ? -14.629 -9.188 39.861 1.00 88.50 344 ILE A C 1
ATOM 2854 O O . ILE A 1 344 ? -13.435 -8.918 39.994 1.00 88.50 344 ILE A O 1
ATOM 2858 N N . ILE A 1 345 ? -15.344 -9.794 40.804 1.00 86.31 345 ILE A N 1
ATOM 2859 C CA . ILE A 1 345 ? -14.835 -10.197 42.125 1.00 86.31 345 ILE A CA 1
ATOM 2860 C C . ILE A 1 345 ? -15.059 -11.681 42.432 1.00 86.31 345 ILE A C 1
ATOM 2862 O O . ILE A 1 345 ? -14.446 -12.186 43.371 1.00 86.31 345 ILE A O 1
ATOM 2866 N N . SER A 1 346 ? -15.901 -12.384 41.668 1.00 84.69 346 SER A N 1
ATOM 2867 C CA . SER A 1 346 ? -16.185 -13.808 41.885 1.00 84.69 346 SER A CA 1
ATOM 2868 C C . SER A 1 346 ? -15.859 -14.687 40.678 1.00 84.69 346 SER A C 1
ATOM 2870 O O . SER A 1 346 ? -15.685 -14.217 39.553 1.00 84.69 346 SER A O 1
ATOM 2872 N N . ASP A 1 347 ? -15.845 -16.001 40.916 1.00 82.44 347 ASP A N 1
ATOM 2873 C CA . ASP A 1 347 ? -15.669 -17.020 39.875 1.00 82.44 347 ASP A CA 1
ATOM 2874 C C . ASP A 1 347 ? -16.908 -17.165 38.968 1.00 82.44 347 ASP A C 1
ATOM 2876 O O . ASP A 1 347 ? -16.851 -17.815 37.922 1.00 82.44 347 ASP A O 1
ATOM 2880 N N . ASN A 1 348 ? -18.040 -16.535 39.319 1.00 83.38 348 ASN A N 1
ATOM 2881 C CA . ASN A 1 348 ? -19.243 -16.517 38.485 1.00 83.38 348 ASN A CA 1
ATOM 2882 C C . ASN A 1 348 ? -19.186 -15.391 37.443 1.00 83.38 348 ASN A C 1
ATOM 2884 O O . ASN A 1 348 ? -20.002 -14.463 37.429 1.00 83.38 348 ASN A O 1
ATOM 2888 N N . LEU A 1 349 ? -18.211 -15.505 36.541 1.00 81.75 349 LEU A N 1
ATOM 2889 C CA . LEU A 1 349 ? -17.913 -14.497 35.527 1.00 81.75 349 LEU A CA 1
ATOM 2890 C C . LEU A 1 349 ? -19.138 -14.136 34.676 1.00 81.75 349 LEU A C 1
ATOM 2892 O O . LEU A 1 349 ? -19.366 -12.966 34.388 1.00 81.75 349 LEU A O 1
ATOM 2896 N N . GLN A 1 350 ? -19.937 -15.125 34.266 1.00 79.88 350 GLN A N 1
ATOM 2897 C CA . GLN A 1 350 ? -21.056 -14.895 33.351 1.00 79.88 350 GLN A CA 1
ATOM 2898 C C . GLN A 1 350 ? -22.126 -13.988 33.970 1.00 79.88 350 GLN A C 1
ATOM 2900 O O . GLN A 1 350 ? -22.535 -13.012 33.339 1.00 79.88 350 GLN A O 1
ATOM 2905 N N . ASN A 1 351 ? -22.554 -14.279 35.201 1.00 82.94 351 ASN A N 1
ATOM 2906 C CA . ASN A 1 351 ? -23.591 -13.487 35.859 1.00 82.94 351 ASN A CA 1
ATOM 2907 C C . ASN A 1 351 ? -23.068 -12.109 36.277 1.00 82.94 351 ASN A C 1
ATOM 2909 O O . ASN A 1 351 ? -23.776 -11.117 36.112 1.00 82.94 351 ASN A O 1
ATOM 2913 N N . GLU A 1 352 ? -21.831 -12.018 36.774 1.00 88.50 352 GLU A N 1
ATOM 2914 C CA . GLU A 1 352 ? -21.254 -10.727 37.160 1.00 88.50 352 GLU A CA 1
ATOM 2915 C C . GLU A 1 352 ? -21.036 -9.802 35.963 1.00 88.50 352 GLU A C 1
ATOM 2917 O O . GLU A 1 352 ? -21.362 -8.621 36.051 1.00 88.50 352 GLU A O 1
ATOM 2922 N N . VAL A 1 353 ? -20.558 -10.320 34.825 1.00 89.19 353 VAL A N 1
ATOM 2923 C CA . VAL A 1 353 ? -20.396 -9.514 33.605 1.00 89.19 353 VAL A CA 1
ATOM 2924 C C . VAL A 1 353 ? -21.740 -8.948 33.148 1.00 89.19 353 VAL A C 1
ATOM 2926 O O . VAL A 1 353 ? -21.817 -7.771 32.807 1.00 89.19 353 VAL A O 1
ATOM 2929 N N . ILE A 1 354 ? -22.809 -9.745 33.188 1.00 87.81 354 ILE A N 1
ATOM 2930 C CA . ILE A 1 354 ? -24.164 -9.277 32.867 1.00 87.81 354 ILE A CA 1
ATOM 2931 C C . ILE A 1 354 ? -24.577 -8.133 33.802 1.00 87.81 354 ILE A C 1
ATOM 2933 O O . ILE A 1 354 ? -24.995 -7.077 33.327 1.00 87.81 354 ILE A O 1
ATOM 2937 N N . GLN A 1 355 ? -24.417 -8.308 35.119 1.00 88.75 355 GLN A N 1
ATOM 2938 C CA . GLN A 1 355 ? -24.770 -7.280 36.104 1.00 88.75 355 GLN A CA 1
ATOM 2939 C C . GLN A 1 355 ? -23.946 -6.001 35.930 1.00 88.75 355 GLN A C 1
ATOM 2941 O O . GLN A 1 355 ? -24.489 -4.902 36.022 1.00 88.75 355 GLN A O 1
ATOM 2946 N N . VAL A 1 356 ? -22.652 -6.123 35.633 1.00 92.00 356 VAL A N 1
ATOM 2947 C CA . VAL A 1 356 ? -21.788 -4.980 35.319 1.00 92.00 356 VAL A CA 1
ATOM 2948 C C . VAL A 1 356 ? -22.305 -4.232 34.096 1.00 92.00 356 VAL A C 1
ATOM 2950 O O . VAL A 1 356 ? -22.430 -3.012 34.148 1.00 92.00 356 VAL A O 1
ATOM 2953 N N . ILE A 1 357 ? -22.625 -4.947 33.014 1.00 90.88 357 ILE A N 1
ATOM 2954 C CA . ILE A 1 357 ? -23.076 -4.343 31.755 1.00 90.88 357 ILE A CA 1
ATOM 2955 C C . ILE A 1 357 ? -24.416 -3.621 31.941 1.00 90.88 357 ILE A C 1
ATOM 2957 O O . ILE A 1 357 ? -24.553 -2.493 31.472 1.00 90.88 357 ILE A O 1
ATOM 2961 N N . ILE A 1 358 ? -25.369 -4.217 32.666 1.00 89.75 358 ILE A N 1
ATOM 2962 C CA . ILE A 1 358 ? -26.660 -3.583 32.999 1.00 89.75 358 ILE A CA 1
ATOM 2963 C C . ILE A 1 358 ? -26.450 -2.290 33.800 1.00 89.75 358 ILE A C 1
ATOM 2965 O O . ILE A 1 358 ? -27.153 -1.301 33.595 1.00 89.75 358 ILE A O 1
ATOM 2969 N N . ASN A 1 359 ? -25.457 -2.275 34.691 1.00 91.69 359 ASN A N 1
ATOM 2970 C CA . ASN A 1 359 ? -25.148 -1.127 35.537 1.00 91.69 359 ASN A CA 1
ATOM 2971 C C . ASN A 1 359 ? -24.190 -0.111 34.892 1.00 91.69 359 ASN A C 1
ATOM 2973 O O . ASN A 1 359 ? -23.844 0.877 35.543 1.00 91.69 359 ASN A O 1
ATOM 2977 N N . MET A 1 360 ? -23.758 -0.298 33.639 1.00 90.56 360 MET A N 1
ATOM 2978 C CA . MET A 1 360 ? -22.898 0.681 32.968 1.00 90.56 360 MET A CA 1
ATOM 2979 C C . MET A 1 360 ? -23.624 2.014 32.781 1.00 90.56 360 MET A C 1
ATOM 2981 O O . MET A 1 360 ? -24.723 2.084 32.231 1.00 90.56 360 MET A O 1
ATOM 2985 N N . ASP A 1 361 ? -22.966 3.101 33.172 1.00 89.06 361 ASP A N 1
ATOM 2986 C CA . ASP A 1 361 ? -23.490 4.452 33.002 1.00 89.06 361 ASP A CA 1
ATOM 2987 C C . ASP A 1 361 ? -22.843 5.129 31.793 1.0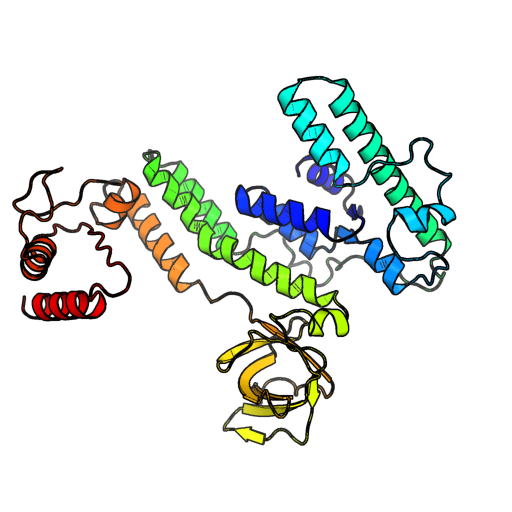0 89.06 361 ASP A C 1
ATOM 2989 O O . ASP A 1 361 ? -21.830 5.818 31.907 1.00 89.06 361 ASP A O 1
ATOM 2993 N N . ARG A 1 362 ? -23.410 4.866 30.605 1.00 86.81 362 ARG A N 1
ATOM 2994 C CA . ARG A 1 362 ? -22.964 5.433 29.313 1.00 86.81 362 ARG A CA 1
ATOM 2995 C C . ARG A 1 362 ? -21.452 5.303 29.072 1.00 86.81 362 ARG A C 1
ATOM 2997 O O . ARG A 1 362 ? -20.858 6.172 28.438 1.00 86.81 362 ARG A O 1
ATOM 3004 N N . SER A 1 363 ? -20.854 4.217 29.554 1.00 88.75 363 SER A N 1
ATOM 3005 C CA . SER A 1 363 ? -19.410 3.979 29.535 1.00 88.75 363 SER A CA 1
ATOM 3006 C C . SER A 1 363 ? -19.043 2.779 28.653 1.00 88.75 363 SER A C 1
ATOM 3008 O O . SER A 1 363 ? -19.814 2.399 27.770 1.00 88.75 363 SER A O 1
ATOM 3010 N N . TYR A 1 364 ? -17.852 2.214 28.838 1.00 89.62 364 TYR A N 1
ATOM 3011 C CA . TYR A 1 364 ? -17.336 1.102 28.041 1.00 89.62 364 TYR A CA 1
ATOM 3012 C C . TYR A 1 364 ? -16.777 -0.025 28.916 1.00 89.62 364 TYR A C 1
ATOM 3014 O O . TYR A 1 364 ? -16.357 0.195 30.048 1.00 89.62 364 TYR A O 1
ATOM 3022 N N . LEU A 1 365 ? -16.720 -1.235 28.358 1.00 89.62 365 LEU A N 1
ATOM 3023 C CA . LEU A 1 365 ? -16.072 -2.390 28.972 1.00 89.62 365 LEU A CA 1
ATOM 3024 C C . LEU A 1 365 ? -15.288 -3.162 27.909 1.00 89.62 365 LEU A C 1
ATOM 3026 O O . LEU A 1 365 ? -15.795 -3.421 26.818 1.00 89.62 365 LEU A O 1
ATOM 3030 N N . PHE A 1 366 ? -14.065 -3.562 28.247 1.00 87.94 366 PHE A N 1
ATOM 3031 C CA . PHE A 1 366 ? -13.263 -4.456 27.421 1.00 87.94 366 PHE A CA 1
ATOM 3032 C C . PHE A 1 366 ? -13.337 -5.877 27.974 1.00 87.94 366 PHE A C 1
ATOM 3034 O O . PHE A 1 366 ? -12.878 -6.141 29.081 1.00 87.94 366 PHE A O 1
ATOM 3041 N N . ILE A 1 367 ? -13.903 -6.796 27.191 1.00 85.56 367 ILE A N 1
ATOM 3042 C CA . ILE A 1 367 ? -13.967 -8.221 27.529 1.00 85.56 367 ILE A CA 1
ATOM 3043 C C . ILE A 1 367 ? -12.994 -8.965 26.618 1.00 85.56 367 ILE A C 1
ATOM 3045 O O . ILE A 1 367 ? -13.220 -9.081 25.413 1.00 85.56 367 ILE A O 1
ATOM 3049 N N . GLN A 1 368 ? -11.905 -9.476 27.188 1.00 85.44 368 GLN A N 1
ATOM 3050 C CA . GLN A 1 368 ? -10.926 -10.271 26.455 1.00 85.44 368 GLN A CA 1
ATOM 3051 C C . GLN A 1 368 ? -11.207 -11.761 26.649 1.00 85.44 368 GLN A C 1
ATOM 3053 O O . GLN A 1 368 ? -11.160 -12.272 27.761 1.00 85.44 368 GLN A O 1
ATOM 3058 N N . GLY A 1 369 ? -11.451 -12.476 25.552 1.00 84.62 369 GLY A N 1
ATOM 3059 C CA . GLY A 1 369 ? -11.512 -13.936 25.566 1.00 84.62 369 GLY A CA 1
ATOM 3060 C C . GLY A 1 369 ? -10.388 -14.537 24.723 1.00 84.62 369 GLY A C 1
ATOM 3061 O O . GLY A 1 369 ? -10.396 -14.353 23.503 1.00 84.62 369 GLY A O 1
ATOM 3062 N N . PRO A 1 370 ? -9.429 -15.266 25.308 1.00 85.75 370 PRO A N 1
ATOM 3063 C CA . PRO A 1 370 ? -8.469 -16.070 24.552 1.00 85.75 370 PRO A CA 1
ATOM 3064 C C . PRO A 1 370 ? -9.142 -17.127 23.641 1.00 85.75 370 PRO A C 1
ATOM 3066 O O . PRO A 1 370 ? -10.364 -17.332 23.687 1.00 85.75 370 PRO A O 1
ATOM 3069 N N . PRO A 1 371 ? -8.404 -17.777 22.724 1.00 88.62 371 PRO A N 1
ATOM 3070 C CA . PRO A 1 371 ? -8.939 -18.893 21.939 1.00 88.62 371 PRO A CA 1
ATOM 3071 C C . PRO A 1 371 ? -9.526 -19.990 22.845 1.00 88.62 371 PRO A C 1
ATOM 3073 O O . PRO A 1 371 ? -8.937 -20.331 23.863 1.00 88.62 371 PRO A O 1
ATOM 3076 N N . GLY A 1 372 ? -10.705 -20.517 22.500 1.00 85.62 372 GLY A N 1
ATOM 3077 C CA . GLY A 1 372 ? -11.361 -21.598 23.253 1.00 85.62 372 GLY A CA 1
ATOM 3078 C C . GLY A 1 372 ? -12.161 -21.189 24.500 1.00 85.62 372 GLY A C 1
ATOM 3079 O O . GLY A 1 372 ? -12.906 -22.010 25.017 1.00 85.62 372 GLY A O 1
ATOM 3080 N N . THR A 1 373 ? -12.117 -19.932 24.956 1.00 82.31 373 THR A N 1
ATOM 3081 C CA . THR A 1 373 ? -12.764 -19.515 26.224 1.00 82.31 373 THR A CA 1
ATOM 3082 C C . THR A 1 373 ? -14.256 -19.173 26.116 1.00 82.31 373 THR A C 1
ATOM 3084 O O . THR A 1 373 ? -14.797 -18.454 26.950 1.00 82.31 373 THR A O 1
ATOM 3087 N N . GLY A 1 374 ? -14.934 -19.622 25.056 1.00 83.25 374 GLY A N 1
ATOM 3088 C CA . GLY A 1 374 ? -16.384 -19.446 24.930 1.00 83.25 374 GLY A CA 1
ATOM 3089 C C . GLY A 1 374 ? -16.865 -18.012 24.664 1.00 83.25 374 GLY A C 1
ATOM 3090 O O . GLY A 1 374 ? -17.994 -17.689 25.015 1.00 83.25 374 GLY A O 1
ATOM 3091 N N . LYS A 1 375 ? -16.069 -17.151 24.007 1.00 87.44 375 LYS A N 1
ATOM 3092 C CA . LYS A 1 375 ? -16.466 -15.766 23.647 1.00 87.44 375 LYS A CA 1
ATOM 3093 C C . LYS A 1 375 ? -17.883 -15.660 23.072 1.00 87.44 375 LYS A C 1
ATOM 3095 O O . LYS A 1 375 ? -18.698 -14.912 23.592 1.00 87.44 375 LYS A O 1
ATOM 3100 N N . THR A 1 376 ? -18.188 -16.439 22.031 1.00 88.25 376 THR A N 1
ATOM 3101 C CA . THR A 1 376 ? -19.505 -16.429 21.371 1.00 88.25 376 THR A CA 1
ATOM 3102 C C . THR A 1 376 ? -20.626 -16.857 22.317 1.00 88.25 376 THR A C 1
ATOM 3104 O O . THR A 1 376 ? -21.717 -16.288 22.292 1.00 88.25 376 THR A O 1
ATOM 3107 N N . TYR A 1 377 ? -20.347 -17.830 23.188 1.00 87.31 377 TYR A N 1
ATOM 3108 C CA . TYR A 1 377 ? -21.291 -18.279 24.203 1.00 87.31 377 TYR A CA 1
ATOM 3109 C C . TYR A 1 377 ? -21.592 -17.142 25.186 1.00 87.31 377 TYR A C 1
ATOM 3111 O O . TYR A 1 377 ? -22.744 -16.744 25.311 1.00 87.31 377 TYR A O 1
ATOM 3119 N N . ILE A 1 378 ? -20.570 -16.530 25.787 1.00 83.75 378 ILE A N 1
ATOM 3120 C CA . ILE A 1 378 ? -20.745 -15.426 26.741 1.00 83.75 378 ILE A CA 1
ATOM 3121 C C . ILE A 1 378 ? -21.452 -14.230 26.083 1.00 83.75 378 ILE A C 1
ATOM 3123 O O . ILE A 1 378 ? -22.440 -13.733 26.619 1.00 83.75 378 ILE A O 1
ATOM 3127 N N . SER A 1 379 ? -21.013 -13.801 24.894 1.00 88.25 379 SER A N 1
ATOM 3128 C CA . SER A 1 379 ? -21.624 -12.670 24.183 1.00 88.25 379 SER A CA 1
ATOM 3129 C C . SER A 1 379 ? -23.097 -12.907 23.846 1.00 88.25 379 SER A C 1
ATOM 3131 O O . SER A 1 379 ? -23.904 -12.002 24.032 1.00 88.25 379 SER A O 1
ATOM 3133 N N . SER A 1 380 ? -23.472 -14.107 23.386 1.00 90.75 380 SER A N 1
ATOM 3134 C CA . SER A 1 380 ? -24.880 -14.411 23.081 1.00 90.75 380 SER A CA 1
ATOM 3135 C C . SER A 1 380 ? -25.768 -14.372 24.327 1.00 90.75 380 SER A C 1
ATOM 3137 O O . SER A 1 380 ? -26.857 -13.808 24.268 1.00 90.75 380 SER A O 1
ATOM 3139 N N . HIS A 1 381 ? -25.291 -14.880 25.467 1.00 87.69 381 HIS A N 1
ATOM 3140 C CA . HIS A 1 381 ? -26.043 -14.837 26.725 1.00 87.69 381 HIS A CA 1
ATOM 3141 C C . HIS A 1 381 ? -26.196 -13.412 27.254 1.00 87.69 381 HIS A C 1
ATOM 3143 O O . HIS A 1 381 ? -27.285 -13.045 27.684 1.00 87.69 381 HIS A O 1
ATOM 3149 N N . ILE A 1 382 ? -25.140 -12.596 27.168 1.00 87.81 382 ILE A N 1
ATOM 3150 C CA . ILE A 1 382 ? -25.207 -11.171 27.513 1.00 87.81 382 ILE A CA 1
ATOM 3151 C C . ILE A 1 382 ? -26.261 -10.465 26.656 1.00 87.81 382 ILE A C 1
ATOM 3153 O O . ILE A 1 382 ? -27.109 -9.768 27.198 1.00 87.81 382 ILE A O 1
ATOM 3157 N N . ILE A 1 383 ? -26.239 -10.659 25.331 1.00 90.19 383 ILE A N 1
ATOM 3158 C CA . ILE A 1 383 ? -27.205 -10.025 24.418 1.00 90.19 383 ILE A CA 1
ATOM 3159 C C . ILE A 1 383 ? -28.635 -10.432 24.778 1.00 90.19 383 ILE A C 1
ATOM 3161 O O . ILE A 1 383 ? -29.499 -9.568 24.896 1.00 90.19 383 ILE A O 1
ATOM 3165 N N . VAL A 1 384 ? -28.881 -11.729 24.981 1.00 91.50 384 VAL A N 1
ATOM 3166 C CA . VAL A 1 384 ? -30.210 -12.237 25.351 1.00 91.50 384 VAL A CA 1
ATOM 3167 C C . VAL A 1 384 ? -30.680 -11.637 26.672 1.00 91.50 384 VAL A C 1
ATOM 3169 O O . VAL A 1 384 ? -31.844 -11.270 26.782 1.00 91.50 384 VAL A O 1
ATOM 3172 N N . GLU A 1 385 ? -29.801 -11.516 27.664 1.00 87.25 385 GLU A N 1
ATOM 3173 C CA . GLU A 1 385 ? -30.180 -10.968 28.964 1.00 87.25 385 GLU A CA 1
ATOM 3174 C C . GLU A 1 385 ? -30.444 -9.459 28.910 1.00 87.25 385 GLU A C 1
ATOM 3176 O O . GLU A 1 385 ? -31.395 -8.983 29.521 1.00 87.25 385 GLU A O 1
ATOM 3181 N N . LEU A 1 386 ? -29.683 -8.714 28.104 1.00 86.56 386 LEU A N 1
ATOM 3182 C CA . LEU A 1 386 ? -29.952 -7.297 27.851 1.00 86.56 386 LEU A CA 1
ATOM 3183 C C . LEU A 1 386 ? -31.261 -7.065 27.095 1.00 86.56 386 LEU A C 1
ATOM 3185 O O . LEU A 1 386 ? -31.898 -6.046 27.311 1.00 86.56 386 LEU A O 1
ATOM 3189 N N . MET A 1 387 ? -31.672 -7.988 26.222 1.00 92.19 387 MET A N 1
ATOM 3190 C CA . MET A 1 387 ? -32.961 -7.899 25.525 1.00 92.19 387 MET A CA 1
ATOM 3191 C C . MET A 1 387 ? -34.171 -8.138 26.441 1.00 92.19 387 MET A C 1
ATOM 3193 O O . MET A 1 387 ? -35.292 -7.850 26.031 1.00 92.19 387 MET A O 1
ATOM 3197 N N . LYS A 1 388 ? -33.970 -8.718 27.633 1.00 89.44 388 LYS A N 1
ATOM 3198 C CA . LYS A 1 388 ? -35.038 -8.948 28.622 1.00 89.44 388 LYS A CA 1
ATOM 3199 C C . LYS A 1 388 ? -35.249 -7.765 29.571 1.00 89.44 388 LYS A C 1
ATOM 3201 O O . LYS A 1 388 ? -36.258 -7.758 30.273 1.00 89.44 388 LYS A O 1
ATOM 3206 N N . GLN A 1 389 ? -34.286 -6.847 29.637 1.00 77.31 389 GLN A N 1
ATOM 3207 C CA . GLN A 1 389 ? -34.401 -5.563 30.337 1.00 77.31 389 GLN A CA 1
ATOM 3208 C C . GLN A 1 389 ? -35.297 -4.630 29.521 1.00 77.31 389 GLN A C 1
ATOM 3210 O O . GLN A 1 389 ? -36.089 -3.895 30.150 1.00 77.31 389 GLN A O 1
#

Foldseek 3Di:
DVVVVVVCVVPVPAAAEDADDPVLVVCLVVCLVVVPCNVVSVVCVQQVRYDHVLLVCVVPHDDPFPDSDLVSCCVPFHDDDPDPDDDPVNLVVLVVVCVVPVDVVSVVVSVVVVVVVVVSRVRSVVVVVVVDDPPDDDCPTPDCPVDVVPPDPPDDPLRVVLVVLLVLVVPDPDDPLRNVLNVVLCVQVSVLVVLVVVLQVLLSDDLVVLLAPQQKFGWWAWDDDWDDDPQKTKTKTAGDDGHHPAAAQFFKAFSNPRHGQATWHDADNVRRMTIGIDGPVDDDDDRTTMIGTDRDDPCVVVSVVSVVVSVVCSVPVCPPAAVVCVSVVHFFDFPPDDRPDDQDDDPPCLVSVLNRVVRGDRHDDDDDDDPPRCPVVSVVSSVVSVVVD